Protein AF-K0SWV6-F1 (afdb_monomer)

Mean predicted aligned error: 14.86 Å

Foldseek 3Di:
DPPPVVVVQVVVVVVVLVVVVVVLLCVVLQDVQQFVPPDVVLVVLSVVLVVLSVQLV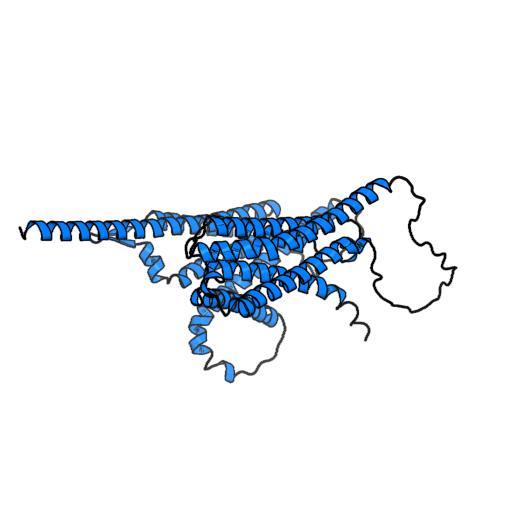VLPDRVVQCLQLHPSVLSNLVSVLVSLVSVLVSLVCQLPPTDDPNLQSVQQSVCCVPQARVLLSVLSVVLNVLSVVSNVV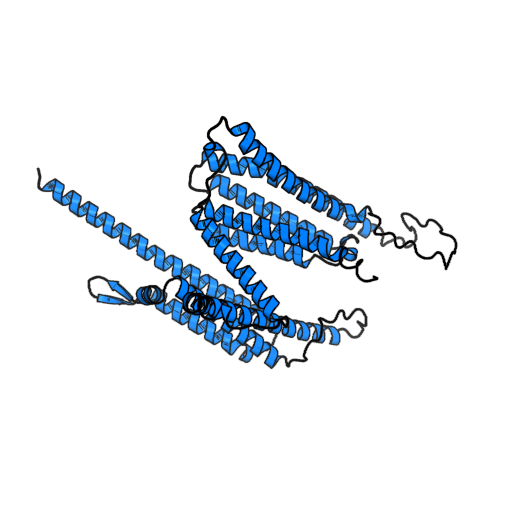VVVPPPDPDDPPDDPPVPDDPVDPDDPCDDDDDDSSCVSVVSNVVSVVSSVVSVCVSVVCLVPVCVVPDNSSHDRDGNVVSSCVSVVVVVCLVVLVVVVVCVVPDDDDDDDVCPPVCVVVVVVVVVVSVLSVLLVVLVVLLVLLLVLLVVVVVVVVVVVDPPPPDDCPDPPDRDDDDLLRSLLSNLQSLLSNLVSVVVNVCVVCDVVVLVVCQWDPDVVDTDGPVLSVVLVVVLVVLSVCSNCVSVVDSRSVVSVVSSVVSVVSSVVSVVVVVVVVVVVVVVVVVVVVVVVVVVVVVVVVVVD

Solvent-accessible surface area (backbone atoms only — not comparable to full-atom values): 24545 Å² total; per-residue (Å²): 134,90,74,70,72,70,58,61,76,61,46,57,65,50,56,56,50,51,51,53,55,47,52,53,50,50,49,50,49,56,44,62,23,53,37,87,74,90,45,70,64,59,54,52,51,50,53,54,37,48,51,24,51,51,49,24,59,71,37,65,62,61,70,72,56,49,37,59,64,24,75,42,36,53,49,23,49,49,22,51,47,51,31,51,52,44,57,47,51,53,41,52,47,47,48,75,67,57,70,75,66,57,67,15,45,36,49,40,33,52,48,42,45,66,59,38,47,50,58,33,50,51,32,44,52,51,19,45,52,51,45,51,51,45,40,57,53,59,67,64,55,82,78,56,101,76,73,86,79,84,77,85,68,82,74,70,92,60,96,70,82,74,80,82,87,70,77,83,82,88,49,81,59,46,46,34,61,49,35,44,51,51,28,50,53,49,37,54,50,38,48,53,50,52,52,49,46,56,56,64,72,35,65,86,47,71,60,64,58,61,45,75,70,67,37,59,69,53,40,53,51,52,52,47,54,50,49,52,48,53,48,49,54,49,51,53,58,45,72,75,45,95,80,88,88,84,70,79,81,65,52,71,73,39,55,71,55,35,62,63,49,39,58,52,44,49,44,49,47,49,27,45,54,15,48,47,43,23,50,52,21,49,50,54,40,51,49,53,52,50,53,52,54,53,67,70,46,85,81,82,88,76,81,84,80,64,69,79,86,72,80,90,66,56,57,60,57,31,25,39,40,30,19,44,15,50,29,44,30,54,51,33,57,48,51,53,54,38,59,76,61,32,59,69,53,56,56,45,60,41,45,39,84,42,103,90,49,82,40,73,30,59,72,54,50,52,53,51,52,50,51,52,50,49,45,52,49,35,52,46,38,28,80,77,44,56,49,62,68,59,50,49,53,52,50,52,50,50,53,52,51,55,53,50,51,52,56,49,53,50,55,56,56,50,52,54,52,52,54,51,53,52,50,52,52,51,50,56,49,51,53,57,54,54,61,59,68,77,78,115

Sequence (440 aa):
ETGQGELSTTLEPIVLNGGAVWSALDGVVVYASRFTCVDYFHWTYEVVRYVFVGTAVAHVSEIKFMREASSAALAFIVAILCESLMHLGLTVETYFKAEGDRECIKSQCLRNIKYKILPYIAVIVSALAVEISFHLHHSTDNYTSGSRRLAEVDYGDDPYDKGTTDPYQWDYGDLPLTLLAIGYVFNQFLRVFVEWRATTVTAKLDIRRCWVPYNVEMMIHRYGEWVLLMIGEGILSLLIVETTPTLSHYIITTCGNVASSYAYSYLIEILSMSLIAFGVSYKVLLQNEYAAAQNAVKGYDGASRLLAAAPKVAPETAATLFSGGLTAVLVALEILTLTHGGFGKAWGNVYKSSGNGSAYNWPVILMTVFKIGLFGFTATLGLWTSEPSMLTFCGCGVVMLVAFSRVFIFKFTQKGHFLKSRSSSIHKWRVNLGSRRGAS

Radius of gyration: 29.02 Å; Cα contacts (8 Å, |Δi|>4): 287; chains: 1; bounding box: 93×63×84 Å

pLDDT: mean 74.98, std 17.1, range [30.91, 97.69]

Structure (mmCIF, N/CA/C/O backbone):
data_AF-K0SWV6-F1
#
_entry.id   AF-K0SWV6-F1
#
loop_
_atom_site.group_PDB
_atom_site.id
_atom_site.type_symbol
_atom_site.label_atom_id
_atom_site.label_alt_id
_atom_site.label_comp_id
_atom_site.label_asym_id
_atom_site.label_entity_id
_atom_site.label_seq_id
_atom_site.pdbx_PDB_ins_code
_atom_site.Cartn_x
_atom_site.Cartn_y
_atom_site.Cartn_z
_atom_site.occupancy
_atom_site.B_iso_or_equiv
_atom_site.auth_seq_id
_atom_site.auth_comp_id
_atom_site.auth_asym_id
_atom_site.auth_atom_id
_atom_site.pdbx_PDB_model_num
ATOM 1 N N . GLU A 1 1 ? 33.845 -20.849 -10.394 1.00 44.19 1 GLU A N 1
ATOM 2 C CA . GLU A 1 1 ? 33.995 -19.638 -9.553 1.00 44.19 1 GLU A CA 1
ATOM 3 C C . GLU A 1 1 ? 33.651 -18.321 -10.269 1.00 44.19 1 GLU A C 1
ATOM 5 O O . GLU A 1 1 ? 33.729 -17.271 -9.657 1.00 44.19 1 GLU A O 1
ATOM 10 N N . THR A 1 2 ? 33.144 -18.332 -11.508 1.00 41.88 2 THR A N 1
ATOM 11 C CA . THR A 1 2 ? 32.783 -17.120 -12.281 1.00 41.88 2 THR A CA 1
ATOM 12 C C . THR A 1 2 ? 31.345 -16.606 -12.074 1.00 41.88 2 THR A C 1
ATOM 14 O O . THR A 1 2 ? 30.886 -15.766 -12.835 1.00 41.88 2 THR A O 1
ATOM 17 N N . GLY A 1 3 ? 30.617 -17.085 -11.057 1.00 40.22 3 GLY A N 1
ATOM 18 C CA . GLY A 1 3 ? 29.191 -16.771 -10.844 1.00 40.22 3 GLY A CA 1
ATOM 19 C C . GLY A 1 3 ? 28.865 -15.871 -9.644 1.00 40.22 3 GLY A C 1
ATOM 20 O O . GLY A 1 3 ? 27.694 -15.641 -9.371 1.00 40.22 3 GLY A O 1
ATOM 21 N N . GLN A 1 4 ? 29.864 -15.390 -8.893 1.00 41.31 4 GLN A N 1
ATOM 22 C CA . GLN A 1 4 ? 29.634 -14.619 -7.657 1.00 41.31 4 GLN A CA 1
ATOM 23 C C . GLN A 1 4 ? 29.550 -13.092 -7.853 1.00 41.31 4 GLN A C 1
ATOM 25 O O . GLN A 1 4 ? 29.105 -12.402 -6.941 1.00 41.31 4 GLN A O 1
ATOM 30 N N . GLY A 1 5 ? 29.912 -12.559 -9.027 1.00 42.50 5 GLY A N 1
ATOM 31 C CA . GLY A 1 5 ? 29.930 -11.108 -9.282 1.00 42.50 5 GLY A CA 1
ATOM 32 C C . GLY A 1 5 ? 28.566 -10.478 -9.601 1.00 42.50 5 GLY A C 1
ATOM 33 O O . GLY A 1 5 ? 28.310 -9.348 -9.203 1.00 42.50 5 GLY A O 1
ATOM 34 N N . GLU A 1 6 ? 27.656 -11.198 -10.266 1.00 44.06 6 GLU A N 1
ATOM 35 C CA . GLU A 1 6 ? 26.344 -10.646 -10.666 1.00 44.06 6 GLU A CA 1
ATOM 36 C C . GLU A 1 6 ? 25.295 -10.659 -9.540 1.00 44.06 6 GLU A C 1
ATOM 38 O O . GLU A 1 6 ? 24.311 -9.920 -9.587 1.00 44.06 6 GLU A O 1
ATOM 43 N N . LEU A 1 7 ? 25.497 -11.464 -8.490 1.00 41.50 7 LEU A N 1
ATOM 44 C CA . LEU A 1 7 ? 24.533 -11.548 -7.389 1.00 41.50 7 LEU A CA 1
ATOM 45 C C . LEU A 1 7 ? 24.547 -10.285 -6.507 1.00 41.50 7 LEU A C 1
ATOM 47 O O . LEU A 1 7 ? 23.519 -9.898 -5.960 1.00 41.50 7 LEU A O 1
ATOM 51 N N . SER A 1 8 ? 25.704 -9.625 -6.380 1.00 44.81 8 SER A N 1
ATOM 52 C CA . SER A 1 8 ? 25.886 -8.461 -5.502 1.00 44.81 8 SER A CA 1
ATOM 53 C C . SER A 1 8 ? 25.143 -7.214 -5.994 1.00 44.81 8 SER A C 1
ATOM 55 O O . SER A 1 8 ? 24.551 -6.512 -5.178 1.00 44.81 8 SER A O 1
ATOM 57 N N . THR A 1 9 ? 25.102 -6.959 -7.304 1.00 48.66 9 THR A N 1
ATOM 58 C CA . THR A 1 9 ? 24.483 -5.744 -7.871 1.00 48.66 9 THR A CA 1
ATOM 59 C C . THR A 1 9 ? 22.955 -5.805 -7.922 1.00 48.66 9 THR A C 1
ATOM 61 O O . THR A 1 9 ? 22.294 -4.772 -7.984 1.00 48.66 9 THR A O 1
ATOM 64 N N . THR A 1 10 ? 22.364 -7.000 -7.853 1.00 46.34 10 THR A N 1
ATOM 65 C CA . THR A 1 10 ? 20.900 -7.178 -7.841 1.00 46.34 10 THR A CA 1
ATOM 66 C C . THR A 1 10 ? 20.287 -7.144 -6.436 1.00 46.34 10 THR A C 1
ATOM 68 O O . THR A 1 10 ? 19.106 -6.829 -6.296 1.00 46.34 10 THR A O 1
ATOM 71 N N . LEU A 1 11 ? 21.068 -7.422 -5.385 1.00 42.41 11 LEU A N 1
ATOM 72 C CA . LEU A 1 11 ? 20.570 -7.512 -4.005 1.00 42.41 11 LEU A CA 1
ATOM 73 C C . LEU A 1 11 ? 20.329 -6.148 -3.339 1.00 42.41 11 LEU A C 1
ATOM 75 O O . LEU A 1 11 ? 19.396 -6.013 -2.546 1.00 42.41 11 LEU A O 1
ATOM 79 N N . GLU A 1 12 ? 21.114 -5.123 -3.667 1.00 48.12 12 GLU A N 1
ATOM 80 C CA . GLU A 1 12 ? 20.994 -3.789 -3.057 1.00 48.12 12 GLU A CA 1
ATOM 81 C C . GLU A 1 12 ? 19.623 -3.112 -3.263 1.00 48.12 12 GLU A C 1
ATOM 83 O O . GLU A 1 12 ? 19.022 -2.684 -2.267 1.00 48.12 12 GLU A O 1
ATOM 88 N N . PRO A 1 13 ? 19.045 -3.060 -4.483 1.00 49.06 13 PRO A N 1
ATOM 89 C CA . PRO A 1 13 ? 17.712 -2.486 -4.672 1.00 49.06 13 PRO A CA 1
ATOM 90 C C . PRO A 1 13 ? 16.607 -3.308 -3.989 1.00 49.06 13 PRO A C 1
ATOM 92 O O . PRO A 1 13 ? 15.593 -2.748 -3.570 1.00 49.06 13 PRO A O 1
ATOM 95 N N . ILE A 1 14 ? 16.793 -4.622 -3.816 1.00 44.97 14 ILE A N 1
ATOM 96 C CA . ILE A 1 14 ? 15.824 -5.494 -3.132 1.00 44.97 14 ILE A CA 1
ATOM 97 C C . ILE A 1 14 ? 15.785 -5.188 -1.629 1.00 44.97 14 ILE A C 1
ATOM 99 O O . ILE A 1 14 ? 14.702 -5.091 -1.051 1.00 44.97 14 ILE A O 1
ATOM 103 N N . VAL A 1 15 ? 16.943 -4.978 -0.995 1.00 49.22 15 VAL A N 1
ATOM 104 C CA . VAL A 1 15 ? 17.028 -4.653 0.440 1.00 49.22 15 VAL A CA 1
ATOM 105 C C . VAL A 1 15 ? 16.443 -3.266 0.737 1.00 49.22 15 VAL A C 1
ATOM 107 O O . VAL A 1 15 ? 15.691 -3.110 1.704 1.00 49.22 15 VAL A O 1
ATOM 110 N N . LEU A 1 16 ? 16.718 -2.274 -0.118 1.00 52.84 16 LEU A N 1
ATOM 111 C CA . LEU A 1 16 ? 16.145 -0.926 -0.004 1.00 52.84 16 LEU A CA 1
ATOM 112 C C . LEU A 1 16 ? 14.617 -0.930 -0.172 1.00 52.84 16 LEU A C 1
ATOM 114 O O . LEU A 1 16 ? 13.906 -0.337 0.645 1.00 52.84 16 LEU A O 1
ATOM 118 N N . ASN A 1 17 ? 14.097 -1.659 -1.164 1.00 54.25 17 ASN A N 1
ATOM 119 C CA . ASN A 1 17 ? 12.653 -1.749 -1.399 1.00 54.25 17 ASN A CA 1
ATOM 120 C C . ASN A 1 17 ? 11.927 -2.574 -0.329 1.00 54.25 17 ASN A C 1
ATOM 122 O O . ASN A 1 17 ? 10.856 -2.173 0.132 1.00 54.25 17 ASN A O 1
ATOM 126 N N . GLY A 1 18 ? 12.516 -3.684 0.126 1.00 54.28 18 GLY A N 1
ATOM 127 C CA . GLY A 1 18 ? 11.958 -4.501 1.205 1.00 54.28 18 GLY A CA 1
ATOM 128 C C . GLY A 1 18 ? 11.818 -3.714 2.511 1.00 54.28 18 GLY A C 1
ATOM 129 O O . GLY A 1 18 ? 10.788 -3.801 3.181 1.00 54.28 18 GLY A O 1
ATOM 130 N N . GLY A 1 19 ? 12.806 -2.872 2.832 1.00 59.28 19 GLY A N 1
ATOM 131 C CA . GLY A 1 19 ? 12.758 -1.981 3.992 1.00 59.28 19 GLY A CA 1
ATOM 132 C C . GLY A 1 19 ? 11.659 -0.916 3.905 1.00 59.28 19 GLY A C 1
ATOM 133 O O . GLY A 1 19 ? 10.956 -0.680 4.891 1.00 59.28 19 GLY A O 1
ATOM 134 N N . ALA A 1 20 ? 11.462 -0.308 2.731 1.00 62.44 20 ALA A N 1
ATOM 135 C CA . ALA A 1 20 ? 10.407 0.682 2.510 1.00 62.44 20 ALA A CA 1
ATOM 136 C C . ALA A 1 20 ? 9.002 0.064 2.615 1.00 62.44 20 ALA A C 1
ATOM 138 O O . ALA A 1 20 ? 8.146 0.591 3.331 1.00 62.44 20 ALA A O 1
ATOM 139 N N . VAL A 1 21 ? 8.782 -1.094 1.980 1.00 60.25 21 VAL A N 1
ATOM 140 C CA . VAL A 1 21 ? 7.510 -1.835 2.055 1.00 60.25 21 VAL A CA 1
ATOM 141 C C . VAL A 1 21 ? 7.222 -2.283 3.488 1.00 60.25 21 VAL A C 1
ATOM 143 O O . VAL A 1 21 ? 6.105 -2.092 3.977 1.00 60.25 21 VAL A O 1
ATOM 146 N N . TRP A 1 22 ? 8.228 -2.810 4.192 1.00 65.88 22 TRP A N 1
ATOM 147 C CA . TRP A 1 22 ? 8.094 -3.183 5.599 1.00 65.88 22 TRP A CA 1
ATOM 148 C C . TRP A 1 22 ? 7.768 -1.978 6.480 1.00 65.88 22 TRP A C 1
ATOM 150 O O . TRP A 1 22 ? 6.844 -2.044 7.281 1.00 65.88 22 TRP A O 1
ATOM 160 N N . SER A 1 23 ? 8.470 -0.853 6.313 1.00 64.44 23 SER A N 1
ATOM 161 C CA . SER A 1 23 ? 8.205 0.362 7.091 1.00 64.44 23 SER A CA 1
ATOM 162 C C . SER A 1 23 ? 6.810 0.929 6.820 1.00 64.44 23 SER A C 1
ATOM 164 O O . SER A 1 23 ? 6.181 1.455 7.740 1.00 64.44 23 SER A O 1
ATOM 166 N N . ALA A 1 24 ? 6.323 0.833 5.581 1.00 67.38 24 ALA A N 1
ATOM 167 C CA . ALA A 1 24 ? 4.968 1.223 5.224 1.00 67.38 24 ALA A CA 1
ATOM 168 C C . ALA A 1 24 ? 3.938 0.337 5.946 1.00 67.38 24 ALA A C 1
ATOM 170 O O . ALA A 1 24 ? 3.034 0.855 6.603 1.00 67.38 24 ALA A O 1
ATOM 171 N N . LEU A 1 25 ? 4.112 -0.987 5.882 1.00 66.19 25 LEU A N 1
ATOM 172 C CA . LEU A 1 25 ? 3.229 -1.963 6.524 1.00 66.19 25 LEU A CA 1
ATOM 173 C C . LEU A 1 25 ? 3.244 -1.849 8.056 1.00 66.19 25 LEU A C 1
ATOM 175 O O . LEU A 1 25 ? 2.182 -1.768 8.674 1.00 66.19 25 LEU A O 1
ATOM 179 N N . ASP A 1 26 ? 4.436 -1.771 8.655 1.00 70.06 26 ASP A N 1
ATOM 180 C CA . ASP A 1 26 ? 4.645 -1.509 10.083 1.00 70.06 26 ASP A CA 1
ATOM 181 C C . ASP A 1 26 ? 3.899 -0.236 10.490 1.00 70.06 26 ASP A C 1
ATOM 183 O O . ASP A 1 26 ? 3.126 -0.252 11.443 1.00 70.06 26 ASP A O 1
ATOM 187 N N . GLY A 1 27 ? 4.025 0.834 9.696 1.00 71.31 27 GLY A N 1
ATOM 188 C CA . GLY A 1 27 ? 3.297 2.086 9.882 1.00 71.31 27 GLY A CA 1
ATOM 189 C C . GLY A 1 27 ? 1.779 1.906 9.957 1.00 71.31 27 GLY A C 1
ATOM 190 O O . GLY A 1 27 ? 1.165 2.411 10.899 1.00 71.31 27 GLY A O 1
ATOM 191 N N . VAL A 1 28 ? 1.177 1.151 9.030 1.00 71.31 28 VAL A N 1
ATOM 192 C CA . VAL A 1 28 ? -0.279 0.903 9.006 1.00 71.31 28 VAL A CA 1
ATOM 193 C C . VAL A 1 28 ? -0.731 0.076 10.207 1.00 71.31 28 VAL A C 1
ATOM 195 O O . VAL A 1 28 ? -1.720 0.417 10.858 1.00 71.31 28 VAL A O 1
ATOM 198 N N . VAL A 1 29 ? -0.014 -1.000 10.540 1.00 72.69 29 VAL A N 1
ATOM 199 C CA . VAL A 1 29 ? -0.376 -1.887 11.660 1.00 72.69 29 VAL A CA 1
ATOM 200 C C . VAL A 1 29 ? -0.224 -1.162 12.998 1.00 72.69 29 VAL A C 1
ATOM 202 O O . VAL A 1 29 ? -1.108 -1.215 13.860 1.00 72.69 29 VAL A O 1
ATOM 205 N N . VAL A 1 30 ? 0.868 -0.418 13.162 1.00 73.94 30 VAL A N 1
ATOM 206 C CA . VAL A 1 30 ? 1.108 0.457 14.312 1.00 73.94 30 VAL A CA 1
ATOM 207 C C . VAL A 1 30 ? 0.035 1.539 14.413 1.00 73.94 30 VAL A C 1
ATOM 209 O O . VAL A 1 30 ? -0.428 1.841 15.512 1.00 73.94 30 VAL A O 1
ATOM 212 N N . TYR A 1 31 ? -0.386 2.117 13.291 1.00 75.81 31 TYR A N 1
ATOM 213 C CA . TYR A 1 31 ? -1.443 3.118 13.284 1.00 75.81 31 TYR A CA 1
ATOM 214 C C . TYR A 1 31 ? -2.787 2.519 13.714 1.00 75.81 31 TYR A C 1
ATOM 216 O O . TYR A 1 31 ? -3.396 2.985 14.679 1.00 75.81 31 TYR A O 1
ATOM 224 N N . ALA A 1 32 ? -3.213 1.440 13.057 1.00 77.12 32 ALA A N 1
ATOM 225 C CA . ALA A 1 32 ? -4.480 0.767 13.326 1.00 77.12 32 ALA A CA 1
ATOM 226 C C . ALA A 1 32 ? -4.557 0.185 14.747 1.00 77.12 32 ALA A C 1
ATOM 228 O O . ALA A 1 32 ? -5.639 0.091 15.323 1.00 77.12 32 ALA A O 1
ATOM 229 N N . SER A 1 33 ? -3.417 -0.195 15.330 1.00 74.75 33 SER A N 1
ATOM 230 C CA . SER A 1 33 ? -3.354 -0.650 16.722 1.00 74.75 33 SER A CA 1
ATOM 231 C C . SER A 1 33 ? -3.404 0.491 17.742 1.00 74.75 33 SER A C 1
ATOM 233 O O . SER A 1 33 ? -3.729 0.239 18.899 1.00 74.75 33 SER A O 1
ATOM 235 N N . ARG A 1 34 ? -3.107 1.735 17.355 1.00 74.69 34 ARG A N 1
ATOM 236 C CA . ARG A 1 34 ? -3.100 2.894 18.266 1.00 74.69 34 ARG A CA 1
ATOM 237 C C . ARG A 1 34 ? -4.367 3.730 18.208 1.00 74.69 34 ARG A C 1
ATOM 239 O O . ARG A 1 34 ? -4.759 4.299 19.224 1.00 74.69 34 ARG A O 1
ATOM 246 N N . PHE A 1 35 ? -4.987 3.822 17.038 1.00 75.75 35 PHE A N 1
ATOM 247 C CA . PHE A 1 35 ? -6.085 4.747 16.794 1.00 75.75 35 PHE A CA 1
ATOM 248 C C . PHE A 1 35 ? -7.330 3.987 16.355 1.00 75.75 35 PHE A C 1
ATOM 250 O O . PHE A 1 35 ? -7.323 3.268 15.361 1.00 75.75 35 PHE A O 1
ATOM 257 N N . THR A 1 36 ? -8.441 4.188 17.061 1.00 64.19 36 THR A N 1
ATOM 258 C CA . THR A 1 36 ? -9.745 3.589 16.724 1.00 64.19 36 THR A CA 1
ATOM 259 C C . THR A 1 36 ? -10.452 4.301 15.565 1.00 64.19 36 THR A C 1
ATOM 261 O O . THR A 1 36 ? -11.664 4.160 15.393 1.00 64.19 36 THR A O 1
ATOM 264 N N . CYS A 1 37 ? -9.726 5.079 14.760 1.00 57.66 37 CYS A N 1
ATOM 265 C CA . CYS A 1 37 ? -10.291 5.803 13.631 1.00 57.66 37 CYS A CA 1
ATOM 266 C C . CYS A 1 37 ? -10.629 4.818 12.506 1.00 57.66 37 CYS A C 1
ATOM 268 O O . CYS A 1 37 ? -9.799 4.490 11.662 1.00 57.66 37 CYS A O 1
ATOM 270 N N . VAL A 1 38 ? -11.884 4.364 12.467 1.00 58.75 38 VAL A N 1
ATOM 271 C CA . VAL A 1 38 ? -12.475 3.742 11.274 1.00 58.75 38 VAL A CA 1
ATOM 272 C C . VAL A 1 38 ? -12.755 4.854 10.259 1.00 58.75 38 VAL A C 1
ATOM 274 O O . VAL A 1 38 ? -13.907 5.202 10.002 1.00 58.75 38 VAL A O 1
ATOM 277 N N . ASP A 1 39 ? -11.695 5.470 9.733 1.00 67.44 39 ASP A N 1
ATOM 278 C CA . ASP A 1 39 ? -11.806 6.497 8.703 1.00 67.44 39 ASP A CA 1
ATOM 279 C C . ASP A 1 39 ? -11.420 5.912 7.342 1.00 67.44 39 ASP A C 1
ATOM 281 O O . ASP A 1 39 ? -10.276 5.538 7.092 1.00 67.44 39 ASP A O 1
ATOM 285 N N . TYR A 1 40 ? -12.398 5.826 6.442 1.00 72.69 40 TYR A N 1
ATOM 286 C CA . TYR A 1 40 ? -12.171 5.430 5.051 1.00 72.69 40 TYR A CA 1
ATOM 287 C C . TYR A 1 40 ? -11.206 6.376 4.333 1.00 72.69 40 TYR A C 1
ATOM 289 O O . TYR A 1 40 ? -10.546 5.959 3.381 1.00 72.69 40 TYR A O 1
ATOM 297 N N . PHE A 1 41 ? -11.116 7.631 4.783 1.00 72.62 41 PHE A N 1
ATOM 298 C CA . PHE A 1 41 ? -10.155 8.589 4.260 1.00 72.62 41 PHE A CA 1
ATOM 299 C C . PHE A 1 41 ? -8.722 8.119 4.519 1.00 72.62 41 PHE A C 1
ATOM 301 O O . PHE A 1 41 ? -7.944 8.053 3.575 1.00 72.62 41 PHE A O 1
ATOM 308 N N . HIS A 1 42 ? -8.418 7.671 5.742 1.00 77.00 42 HIS A N 1
ATOM 309 C CA . HIS A 1 42 ? -7.112 7.113 6.100 1.00 77.00 42 HIS A CA 1
ATOM 310 C C . HIS A 1 42 ? -6.749 5.904 5.227 1.00 77.00 42 HIS A C 1
ATOM 312 O O . HIS A 1 42 ? -5.659 5.837 4.670 1.00 77.00 42 HIS A O 1
ATOM 318 N N . TRP A 1 43 ? -7.693 4.979 5.028 1.00 75.69 43 TRP A N 1
ATOM 319 C CA . TRP A 1 43 ? -7.485 3.823 4.147 1.00 75.69 43 TRP A CA 1
ATOM 320 C C . TRP A 1 43 ? -7.238 4.221 2.691 1.00 75.69 43 TRP A C 1
ATOM 322 O O . TRP A 1 43 ? -6.354 3.672 2.043 1.00 75.69 43 TRP A O 1
ATOM 332 N N . THR A 1 44 ? -7.999 5.187 2.175 1.00 77.00 44 THR A N 1
ATOM 333 C CA . THR A 1 44 ? -7.800 5.704 0.812 1.00 77.00 44 THR A CA 1
ATOM 334 C C . THR A 1 44 ? -6.424 6.354 0.686 1.00 77.00 44 THR A C 1
ATOM 336 O O . THR A 1 44 ? -5.725 6.152 -0.301 1.00 77.00 44 THR A O 1
ATOM 339 N N . TYR A 1 45 ? -6.018 7.095 1.713 1.00 82.25 45 TYR A N 1
ATOM 340 C CA . TYR A 1 45 ? -4.730 7.763 1.782 1.00 82.25 45 TYR A CA 1
ATOM 341 C C . TYR A 1 45 ? -3.561 6.769 1.773 1.00 82.25 45 TYR A C 1
ATOM 343 O O . TYR A 1 45 ? -2.595 6.957 1.037 1.00 82.25 45 TYR A O 1
ATOM 351 N N . GLU A 1 46 ? -3.684 5.671 2.520 1.00 77.75 46 GLU A N 1
ATOM 352 C CA . GLU A 1 46 ? -2.728 4.561 2.506 1.00 77.75 46 GLU A CA 1
ATOM 353 C C . GLU A 1 46 ? -2.649 3.879 1.135 1.00 77.75 46 GLU A C 1
ATOM 355 O O . GLU A 1 46 ? -1.553 3.652 0.626 1.00 77.75 46 GLU A O 1
ATOM 360 N N . VAL A 1 47 ? -3.786 3.623 0.477 1.00 78.56 47 VAL A N 1
ATOM 361 C CA . VAL A 1 47 ? -3.799 3.074 -0.893 1.00 78.56 47 VAL A CA 1
ATOM 362 C C . VAL A 1 47 ? -3.047 3.993 -1.859 1.00 78.56 47 VAL A C 1
ATOM 364 O O . VAL A 1 47 ? -2.209 3.520 -2.622 1.00 78.56 47 VAL A O 1
ATOM 367 N N . VAL A 1 48 ? -3.285 5.308 -1.798 1.00 80.75 48 VAL A N 1
ATOM 368 C CA . VAL A 1 48 ? -2.554 6.283 -2.625 1.00 80.75 48 VAL A CA 1
ATOM 369 C C . VAL A 1 48 ? -1.059 6.287 -2.283 1.00 80.75 48 VAL A C 1
ATOM 371 O O . VAL A 1 48 ? -0.230 6.363 -3.188 1.00 80.75 48 VAL A O 1
ATOM 374 N N . ARG A 1 49 ? -0.682 6.131 -1.006 1.00 85.56 49 ARG A N 1
ATOM 375 C CA . ARG A 1 49 ? 0.728 5.988 -0.611 1.00 85.56 49 ARG A CA 1
ATOM 376 C C . ARG A 1 49 ? 1.374 4.760 -1.261 1.00 85.56 49 ARG A C 1
ATOM 378 O O . ARG A 1 49 ? 2.469 4.874 -1.807 1.00 85.56 49 ARG A O 1
ATOM 385 N N . TYR A 1 50 ? 0.686 3.616 -1.281 1.00 79.56 50 TYR A N 1
ATOM 386 C CA . TYR A 1 50 ? 1.173 2.408 -1.959 1.00 79.56 50 TYR A CA 1
ATOM 387 C C . TYR A 1 50 ? 1.313 2.578 -3.475 1.00 79.56 50 TYR A C 1
ATOM 389 O O . TYR A 1 50 ? 2.210 1.973 -4.055 1.00 79.56 50 TYR A O 1
ATOM 397 N N . VAL A 1 51 ? 0.501 3.425 -4.120 1.00 80.12 51 VAL A N 1
ATOM 398 C CA . VAL A 1 51 ? 0.691 3.768 -5.542 1.00 80.12 51 VAL A CA 1
ATOM 399 C C . VAL A 1 51 ? 2.033 4.468 -5.763 1.00 80.12 51 VAL A C 1
ATOM 401 O O . VAL A 1 51 ? 2.721 4.149 -6.731 1.00 80.12 51 VAL A O 1
ATOM 404 N N . PHE A 1 52 ? 2.456 5.364 -4.865 1.00 87.56 52 PHE A N 1
ATOM 405 C CA . PHE A 1 52 ? 3.774 6.004 -4.968 1.00 87.56 52 PHE A CA 1
ATOM 406 C C . PHE A 1 52 ? 4.917 5.022 -4.715 1.00 87.56 52 PHE A C 1
ATOM 408 O O . PHE A 1 52 ? 5.882 5.020 -5.473 1.00 87.56 52 PHE A O 1
ATOM 415 N N . VAL A 1 53 ? 4.785 4.131 -3.727 1.00 80.88 53 VAL A N 1
ATOM 416 C CA . VAL A 1 53 ? 5.768 3.054 -3.501 1.00 80.88 53 VAL A CA 1
ATOM 417 C C . VAL A 1 53 ? 5.859 2.140 -4.726 1.00 80.88 53 VAL A C 1
ATOM 419 O O . VAL A 1 53 ? 6.952 1.858 -5.203 1.00 80.88 53 VAL A O 1
ATOM 422 N N . GLY A 1 54 ? 4.719 1.723 -5.281 1.00 74.88 54 GLY A N 1
ATOM 423 C CA . GLY A 1 54 ? 4.660 0.912 -6.496 1.00 74.88 54 GLY A CA 1
ATOM 424 C C . GLY A 1 54 ? 5.261 1.629 -7.702 1.00 74.88 54 GLY A C 1
ATOM 425 O O . GLY A 1 54 ? 6.005 1.018 -8.459 1.00 74.88 54 GLY A O 1
ATOM 426 N N . THR A 1 55 ? 5.011 2.934 -7.844 1.00 79.75 55 THR A N 1
ATOM 427 C CA . THR A 1 55 ? 5.634 3.771 -8.881 1.00 79.75 55 THR A CA 1
ATOM 428 C C . THR A 1 55 ? 7.147 3.831 -8.705 1.00 79.75 55 THR A C 1
ATOM 430 O O . THR A 1 55 ? 7.862 3.673 -9.691 1.00 79.75 55 THR A O 1
ATOM 433 N N . ALA A 1 56 ? 7.644 4.011 -7.477 1.00 83.81 56 ALA A N 1
ATOM 434 C CA . ALA A 1 56 ? 9.075 3.990 -7.197 1.00 83.81 56 ALA A CA 1
ATOM 435 C C . ALA A 1 56 ? 9.674 2.634 -7.603 1.00 83.81 56 ALA A C 1
ATOM 437 O O . ALA A 1 56 ? 10.589 2.597 -8.416 1.00 83.81 56 ALA A O 1
ATOM 438 N N . VAL A 1 57 ? 9.089 1.522 -7.145 1.00 76.62 57 VAL A N 1
ATOM 439 C CA . VAL A 1 57 ? 9.536 0.163 -7.501 1.00 76.62 57 VAL A CA 1
ATOM 440 C C . VAL A 1 57 ? 9.492 -0.078 -9.015 1.00 76.62 57 VAL A C 1
ATOM 442 O O . VAL A 1 57 ? 10.427 -0.652 -9.562 1.00 76.62 57 VAL A O 1
ATOM 445 N N . ALA A 1 58 ? 8.454 0.393 -9.711 1.00 72.50 58 ALA A N 1
ATOM 446 C CA . ALA A 1 58 ? 8.315 0.236 -11.159 1.00 72.50 58 ALA A CA 1
ATOM 447 C C . ALA A 1 58 ? 9.391 0.987 -11.963 1.00 72.50 58 ALA A C 1
ATOM 449 O O . ALA A 1 58 ? 9.696 0.588 -13.084 1.00 72.50 58 ALA A O 1
ATOM 450 N N . HIS A 1 59 ? 9.969 2.051 -11.397 1.00 82.31 59 HIS A N 1
ATOM 451 C CA . HIS A 1 59 ? 11.059 2.815 -12.010 1.00 82.31 59 HIS A CA 1
ATOM 452 C C . HIS A 1 59 ? 12.448 2.372 -11.530 1.00 82.31 59 HIS A C 1
ATOM 454 O O . HIS A 1 59 ? 13.447 2.953 -11.952 1.00 82.31 59 HIS A O 1
ATOM 460 N N . VAL A 1 60 ? 12.542 1.323 -10.703 1.00 79.56 60 VAL A N 1
ATOM 461 C CA . VAL A 1 60 ? 13.821 0.665 -10.409 1.00 79.56 60 VAL A CA 1
ATOM 462 C C . VAL A 1 60 ? 14.255 -0.100 -11.659 1.00 79.56 60 VAL A C 1
ATOM 464 O O . VAL A 1 60 ? 13.838 -1.230 -11.908 1.00 79.56 60 VAL A O 1
ATOM 467 N N . SER A 1 61 ? 15.067 0.561 -12.478 1.00 76.44 61 SER A N 1
ATOM 468 C CA . SER A 1 61 ? 15.709 -0.010 -13.664 1.00 76.44 61 SER A CA 1
ATOM 469 C C . SER A 1 61 ? 17.126 -0.498 -13.333 1.00 76.44 61 SER A C 1
ATOM 471 O O . SER A 1 61 ? 17.577 -0.391 -12.190 1.00 76.44 61 SER A O 1
ATOM 473 N N . GLU A 1 62 ? 17.835 -1.086 -14.304 1.00 69.12 62 GLU A N 1
ATOM 474 C CA . GLU A 1 62 ? 19.244 -1.448 -14.095 1.00 69.12 62 GLU A CA 1
ATOM 475 C C . GLU A 1 62 ? 20.045 -0.213 -13.664 1.00 69.12 62 GLU A C 1
ATOM 477 O O . GLU A 1 62 ? 19.803 0.885 -14.162 1.00 69.12 62 GLU A O 1
ATOM 482 N N . ILE A 1 63 ? 21.022 -0.395 -12.769 1.00 67.44 63 ILE A N 1
ATOM 483 C CA . ILE A 1 63 ? 21.783 0.708 -12.150 1.00 67.44 63 ILE A CA 1
ATOM 484 C C . ILE A 1 63 ? 22.363 1.661 -13.211 1.00 67.44 63 ILE A C 1
ATOM 486 O O . ILE A 1 63 ? 22.394 2.871 -13.007 1.00 67.44 63 ILE A O 1
ATOM 490 N N . LYS A 1 64 ? 22.728 1.130 -14.387 1.00 68.94 64 LYS A N 1
ATOM 491 C CA . LYS A 1 64 ? 23.190 1.914 -15.542 1.00 68.94 64 LYS A CA 1
ATOM 492 C C . LYS A 1 64 ? 22.190 2.997 -15.968 1.00 68.94 64 LYS A C 1
ATOM 494 O O . LYS A 1 64 ? 22.579 4.144 -16.141 1.00 68.94 64 LYS A O 1
ATOM 499 N N . PHE A 1 65 ? 20.903 2.666 -16.059 1.00 72.81 65 PHE A N 1
ATOM 500 C CA . PHE A 1 65 ? 19.854 3.612 -16.452 1.00 72.81 65 PHE A CA 1
ATOM 501 C C . PHE A 1 65 ? 19.507 4.608 -15.345 1.00 72.81 65 PHE A C 1
ATOM 503 O O . PHE A 1 65 ? 19.023 5.699 -15.632 1.00 72.81 65 PHE A O 1
ATOM 510 N N . MET A 1 66 ? 19.760 4.260 -14.083 1.00 76.25 66 MET A N 1
ATOM 511 C CA . MET A 1 66 ? 19.536 5.166 -12.953 1.00 76.25 66 MET A CA 1
ATOM 512 C C . MET A 1 66 ? 20.664 6.199 -12.790 1.00 76.25 66 MET A C 1
ATOM 514 O O . MET A 1 66 ? 20.471 7.185 -12.088 1.00 76.25 66 MET A O 1
ATOM 518 N N . ARG A 1 67 ? 21.818 5.987 -13.441 1.00 72.81 67 ARG A N 1
ATOM 519 C CA . ARG A 1 67 ? 22.988 6.880 -13.397 1.00 72.81 67 ARG A CA 1
ATOM 520 C C . ARG A 1 67 ? 22.955 7.976 -14.468 1.00 72.81 67 ARG A C 1
ATOM 522 O O . ARG A 1 67 ? 23.473 9.068 -14.255 1.00 72.81 67 ARG A O 1
ATOM 529 N N . GLU A 1 68 ? 22.348 7.706 -15.620 1.00 76.00 68 GLU A N 1
ATOM 530 C CA . GLU A 1 68 ? 22.332 8.620 -16.769 1.00 76.00 68 GLU A CA 1
ATOM 531 C C . GLU A 1 68 ? 21.177 9.633 -16.701 1.00 76.00 68 GLU A C 1
ATOM 533 O O . GLU A 1 68 ? 20.288 9.560 -17.538 1.00 76.00 68 GLU A O 1
ATOM 538 N N . ALA A 1 69 ? 21.160 10.542 -15.709 1.00 77.12 69 ALA A N 1
ATOM 539 C CA . ALA A 1 69 ? 20.225 11.687 -15.578 1.00 77.12 69 ALA A CA 1
ATOM 540 C C . ALA A 1 69 ? 18.805 11.431 -16.134 1.00 77.12 69 ALA A C 1
ATOM 542 O O . ALA A 1 69 ? 18.228 12.248 -16.871 1.00 77.12 69 ALA A O 1
ATOM 543 N N . SER A 1 70 ? 18.293 10.225 -15.885 1.00 83.56 70 SER A N 1
ATOM 544 C CA . SER A 1 70 ? 17.250 9.657 -16.719 1.00 83.56 70 SER A CA 1
ATOM 545 C C . SER A 1 70 ? 15.904 10.074 -16.171 1.00 83.56 70 SER A C 1
ATOM 547 O O . SER A 1 70 ? 15.720 10.310 -14.973 1.00 83.56 70 SER A O 1
ATOM 549 N N . SER A 1 71 ? 14.902 10.107 -17.044 1.00 89.00 71 SER A N 1
ATOM 550 C CA . SER A 1 71 ? 13.525 10.308 -16.597 1.00 89.00 71 SER A CA 1
ATOM 551 C C . SER A 1 71 ? 13.095 9.261 -15.558 1.00 89.00 71 SER A C 1
ATOM 553 O O . SER A 1 71 ? 12.235 9.558 -14.732 1.00 89.00 71 SER A O 1
ATOM 555 N N . ALA A 1 72 ? 13.718 8.073 -15.545 1.00 88.38 72 ALA A N 1
ATOM 556 C CA . ALA A 1 72 ? 13.460 7.024 -14.563 1.00 88.38 72 ALA A CA 1
ATOM 557 C C . ALA A 1 72 ? 14.011 7.364 -13.168 1.00 88.38 72 ALA A C 1
ATOM 559 O O . ALA A 1 72 ? 13.274 7.235 -12.190 1.00 88.38 72 ALA A O 1
ATOM 560 N N . ALA A 1 73 ? 15.255 7.850 -13.068 1.00 90.50 73 ALA A N 1
ATOM 561 C CA . ALA A 1 73 ? 15.843 8.278 -11.795 1.00 90.50 73 ALA A CA 1
ATOM 562 C C . ALA A 1 73 ? 15.057 9.448 -11.185 1.00 90.50 73 ALA A C 1
ATOM 564 O O . ALA A 1 73 ? 14.692 9.421 -10.004 1.00 90.50 73 ALA A O 1
ATOM 565 N N . LEU A 1 74 ? 14.691 10.427 -12.017 1.00 93.56 74 LEU A N 1
ATOM 566 C CA . LEU A 1 74 ? 13.841 11.541 -11.607 1.00 93.56 74 LEU A CA 1
ATOM 567 C C . LEU A 1 74 ? 12.460 11.062 -11.130 1.00 93.56 74 LEU A C 1
ATOM 569 O O . LEU A 1 74 ? 12.016 11.457 -10.050 1.00 93.56 74 LEU A O 1
ATOM 573 N N . ALA A 1 75 ? 11.791 10.190 -11.893 1.00 92.88 75 ALA A N 1
ATOM 574 C CA . ALA A 1 75 ? 10.490 9.634 -11.517 1.00 92.88 75 ALA A CA 1
ATOM 575 C C . ALA A 1 75 ? 10.554 8.852 -10.195 1.00 92.88 75 ALA A C 1
ATOM 577 O O . ALA A 1 75 ? 9.661 8.988 -9.357 1.00 92.88 75 ALA A O 1
ATOM 578 N N . PHE A 1 76 ? 11.629 8.092 -9.974 1.00 92.56 76 PHE A N 1
ATOM 579 C CA . PHE A 1 76 ? 11.882 7.372 -8.728 1.00 92.56 76 PHE A CA 1
ATOM 580 C C . PHE A 1 76 ? 12.017 8.318 -7.527 1.00 92.56 76 PHE A C 1
ATOM 582 O O . PHE A 1 76 ? 11.311 8.151 -6.528 1.00 92.56 76 PHE A O 1
ATOM 589 N N . ILE A 1 77 ? 12.863 9.351 -7.628 1.00 94.81 77 ILE A N 1
ATOM 590 C CA . ILE A 1 77 ? 13.072 10.327 -6.546 1.00 94.81 77 ILE A CA 1
ATOM 591 C C . ILE A 1 77 ? 11.773 11.094 -6.250 1.00 94.81 77 ILE A C 1
ATOM 593 O O . ILE A 1 77 ? 11.414 11.281 -5.085 1.00 94.81 77 ILE A O 1
ATOM 597 N N . VAL A 1 78 ? 11.036 11.502 -7.290 1.00 95.88 78 VAL A N 1
ATOM 598 C CA . VAL A 1 78 ? 9.737 12.179 -7.142 1.00 95.88 78 VAL A CA 1
ATOM 599 C C . VAL A 1 78 ? 8.716 11.267 -6.463 1.00 95.88 78 VAL A C 1
ATOM 601 O O . VAL A 1 78 ? 8.011 11.718 -5.560 1.00 95.88 78 VAL A O 1
ATOM 604 N N . ALA A 1 79 ? 8.657 9.985 -6.830 1.00 94.12 79 ALA A N 1
ATOM 605 C CA . ALA A 1 79 ? 7.758 9.025 -6.197 1.00 94.12 79 ALA A CA 1
ATOM 606 C C . ALA A 1 79 ? 8.063 8.854 -4.697 1.00 94.12 79 ALA 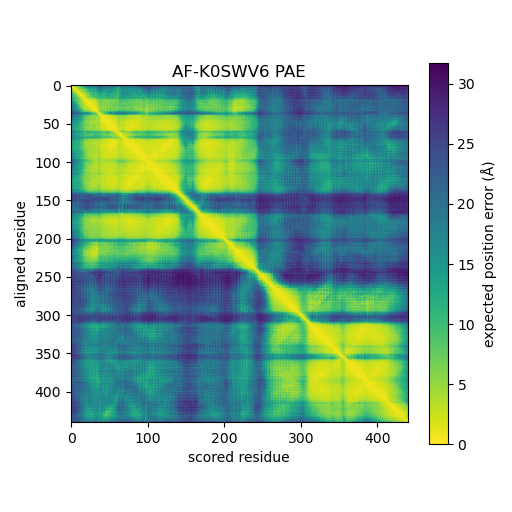A C 1
ATOM 608 O O . ALA A 1 79 ? 7.139 8.889 -3.882 1.00 94.12 79 ALA A O 1
ATOM 609 N N . ILE A 1 80 ? 9.344 8.765 -4.315 1.00 93.44 80 ILE A N 1
ATOM 610 C CA . ILE A 1 80 ? 9.770 8.718 -2.903 1.00 93.44 80 ILE A CA 1
ATOM 611 C C . ILE A 1 80 ? 9.405 10.014 -2.166 1.00 93.44 80 ILE A C 1
ATOM 613 O O . ILE A 1 80 ? 8.926 9.970 -1.030 1.00 93.44 80 ILE A O 1
ATOM 617 N N . LEU A 1 81 ? 9.584 11.177 -2.801 1.00 95.88 81 LEU A N 1
ATOM 618 C CA . LEU A 1 81 ? 9.195 12.459 -2.212 1.00 95.88 81 LEU A CA 1
ATOM 619 C C . LEU A 1 81 ? 7.682 12.526 -1.967 1.00 95.88 81 LEU A C 1
ATOM 621 O O . LEU A 1 81 ? 7.254 12.923 -0.883 1.00 95.88 81 LEU A O 1
ATOM 625 N N . CYS A 1 82 ? 6.872 12.124 -2.949 1.00 95.62 82 CYS A N 1
ATOM 626 C CA . CYS A 1 82 ? 5.418 12.070 -2.817 1.00 95.62 82 CYS A CA 1
ATOM 627 C C . CYS A 1 82 ? 4.985 11.108 -1.703 1.00 95.62 82 CYS A C 1
ATOM 629 O O . CYS A 1 82 ? 4.139 11.475 -0.890 1.00 95.62 82 CYS A O 1
ATOM 631 N N . GLU A 1 83 ? 5.596 9.925 -1.607 1.00 93.25 83 GLU A N 1
ATOM 632 C CA . GLU A 1 83 ? 5.375 8.982 -0.502 1.00 93.25 83 GLU A CA 1
ATOM 633 C C . GLU A 1 83 ? 5.676 9.633 0.859 1.00 93.25 83 GLU A C 1
ATOM 635 O O . GLU A 1 83 ? 4.842 9.594 1.769 1.00 93.25 83 GLU A O 1
ATOM 640 N N . SER A 1 84 ? 6.808 10.331 0.969 1.00 93.19 84 SER A N 1
ATOM 641 C CA . SER A 1 84 ? 7.234 10.983 2.211 1.00 93.19 84 SER A CA 1
ATOM 642 C C . SER A 1 84 ? 6.321 12.145 2.612 1.00 93.19 84 SER A C 1
ATOM 644 O O . SER A 1 84 ? 6.015 12.326 3.795 1.00 93.19 84 SER A O 1
ATOM 646 N N . LEU A 1 85 ? 5.841 12.922 1.634 1.00 95.12 85 LEU A N 1
ATOM 647 C CA . LEU A 1 85 ? 4.839 13.971 1.844 1.00 95.12 85 LEU A CA 1
ATOM 648 C C . LEU A 1 85 ? 3.494 13.383 2.274 1.00 95.12 85 LEU A C 1
ATOM 650 O O . LEU A 1 85 ? 2.828 13.959 3.138 1.00 95.12 85 LEU A O 1
ATOM 654 N N . MET A 1 86 ? 3.119 12.222 1.733 1.00 93.12 86 MET A N 1
ATOM 655 C CA . MET A 1 86 ? 1.936 11.505 2.193 1.00 93.12 86 MET A CA 1
ATOM 656 C C . MET A 1 86 ? 2.117 11.082 3.656 1.00 93.12 86 MET A C 1
ATOM 658 O O . MET A 1 86 ? 1.312 11.418 4.523 1.00 93.12 86 MET A O 1
ATOM 662 N N . HIS A 1 87 ? 3.236 10.447 3.999 1.00 89.94 87 HIS A N 1
ATOM 663 C CA . HIS A 1 87 ? 3.524 10.064 5.382 1.00 89.94 87 HIS A CA 1
ATOM 664 C C . HIS A 1 87 ? 3.516 11.270 6.357 1.00 89.94 87 HIS A C 1
ATOM 666 O O . HIS A 1 87 ? 3.033 11.165 7.495 1.00 89.94 87 HIS A O 1
ATOM 672 N N . LEU A 1 88 ? 3.972 12.449 5.909 1.00 94.12 88 LEU A N 1
ATOM 673 C CA . LEU A 1 88 ? 3.826 13.705 6.653 1.00 94.12 88 LEU A CA 1
ATOM 674 C C . LEU A 1 88 ? 2.354 14.093 6.848 1.00 94.12 88 LEU A C 1
ATOM 676 O O . LEU A 1 88 ? 1.945 14.352 7.982 1.00 94.12 88 LEU A O 1
ATOM 680 N N . GLY A 1 89 ? 1.563 14.116 5.773 1.00 92.69 89 GLY A N 1
ATOM 681 C CA . GLY A 1 89 ? 0.144 14.470 5.815 1.00 92.69 89 GLY A CA 1
ATOM 682 C C . GLY A 1 89 ? -0.662 13.562 6.743 1.00 92.69 89 GLY A C 1
ATOM 683 O O . GLY A 1 89 ? -1.448 14.057 7.550 1.00 92.69 89 GLY A O 1
ATOM 684 N N . LEU A 1 90 ? -0.372 12.260 6.736 1.00 88.69 90 LEU A N 1
ATOM 685 C CA . LEU A 1 90 ? -0.959 11.286 7.656 1.00 88.69 90 LEU A CA 1
ATOM 686 C C . LEU A 1 90 ? -0.643 11.607 9.122 1.00 88.69 90 LEU A C 1
ATOM 688 O O . LEU A 1 90 ? -1.512 11.571 9.997 1.00 88.69 90 LEU A O 1
ATOM 692 N N . THR A 1 91 ? 0.613 11.959 9.404 1.00 90.94 91 THR A N 1
ATOM 693 C CA . THR A 1 91 ? 1.053 12.303 10.762 1.00 90.94 91 THR A CA 1
ATOM 694 C C . THR A 1 91 ? 0.409 13.608 11.238 1.00 90.94 91 THR A C 1
ATOM 696 O O . THR A 1 91 ? 0.021 13.722 12.402 1.00 90.94 91 THR A O 1
ATOM 699 N N . VAL A 1 92 ? 0.236 14.577 10.336 1.00 93.56 92 VAL A N 1
ATOM 700 C CA . VAL A 1 92 ? -0.479 15.833 10.605 1.00 93.56 92 VAL A CA 1
ATOM 701 C C . VAL A 1 92 ? -1.968 15.581 10.849 1.00 93.56 92 VAL A C 1
ATOM 703 O O . VAL A 1 92 ? -2.530 16.111 11.805 1.00 93.56 92 VAL A O 1
ATOM 706 N N . GLU A 1 93 ? -2.616 14.738 10.046 1.00 90.50 93 GLU A N 1
ATOM 707 C CA . GLU A 1 93 ? -4.006 14.346 10.280 1.00 90.50 93 GLU A CA 1
ATOM 708 C C . GLU A 1 93 ? -4.171 13.708 11.661 1.00 90.50 93 GLU A C 1
ATOM 710 O O . GLU A 1 93 ? -5.051 14.102 12.425 1.00 90.50 93 GLU A O 1
ATOM 715 N N . THR A 1 94 ? -3.278 12.786 12.013 1.00 88.50 94 THR A N 1
ATOM 716 C CA . THR A 1 94 ? -3.262 12.121 13.323 1.00 88.50 94 THR A CA 1
ATOM 717 C C . THR A 1 94 ? -3.111 13.127 14.459 1.00 88.50 94 THR A C 1
ATOM 719 O O . THR A 1 94 ? -3.825 13.053 15.455 1.00 88.50 94 THR A O 1
ATOM 722 N N . TYR A 1 95 ? -2.236 14.120 14.290 1.00 92.50 95 TYR A N 1
ATOM 723 C CA . TYR A 1 95 ? -2.037 15.188 15.265 1.00 92.50 95 TYR A CA 1
ATOM 724 C C . TYR A 1 95 ? -3.328 15.980 15.557 1.00 92.50 95 TYR A C 1
ATOM 726 O O . TYR A 1 95 ? -3.557 16.385 16.702 1.00 92.50 95 TYR A O 1
ATOM 734 N N . PHE A 1 96 ? -4.176 16.201 14.545 1.00 92.50 96 PHE A N 1
ATOM 735 C CA . PHE A 1 96 ? -5.393 17.010 14.680 1.00 92.50 96 PHE A CA 1
ATOM 736 C C . PHE A 1 96 ? -6.665 16.205 14.967 1.00 92.50 96 PHE A C 1
ATOM 738 O O . PHE A 1 96 ? -7.506 16.671 15.740 1.00 92.50 96 PHE A O 1
ATOM 745 N N . LYS A 1 97 ? -6.829 15.035 14.343 1.00 89.25 97 LYS A N 1
ATOM 746 C CA . LYS A 1 97 ? -8.096 14.290 14.321 1.00 89.25 97 LYS A CA 1
ATOM 747 C C . LYS A 1 97 ? -8.128 13.055 15.215 1.00 89.25 97 LYS A C 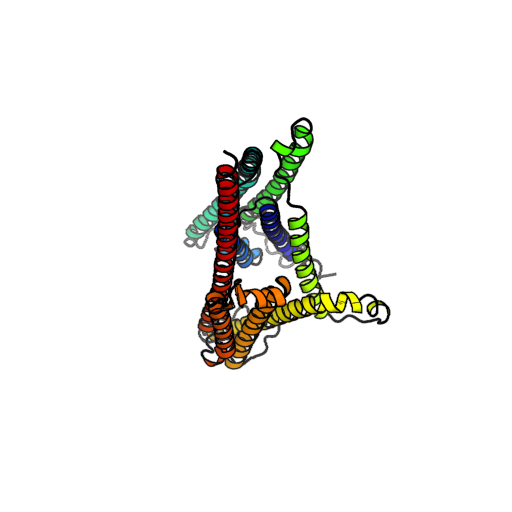1
ATOM 749 O O . LYS A 1 97 ? -9.223 12.580 15.498 1.00 89.25 97 LYS A O 1
ATOM 754 N N . ALA A 1 98 ? -6.985 12.527 15.652 1.00 85.75 98 ALA A N 1
ATOM 755 C CA . ALA A 1 98 ? -6.981 11.288 16.422 1.00 85.75 98 ALA A CA 1
ATOM 756 C C . ALA A 1 98 ? -7.728 11.427 17.763 1.00 85.75 98 ALA A C 1
ATOM 758 O O . ALA A 1 98 ? -7.596 12.419 18.492 1.00 85.75 98 ALA A O 1
ATOM 759 N N . GLU A 1 99 ? -8.504 10.397 18.092 1.00 84.31 99 GLU A N 1
ATOM 760 C CA . GLU A 1 99 ? -9.191 10.245 19.374 1.00 84.31 99 GLU A CA 1
ATOM 761 C C . GLU A 1 99 ? -8.335 9.399 20.332 1.00 84.31 99 GLU A C 1
ATOM 763 O O . GLU A 1 99 ? -7.657 8.466 19.905 1.00 84.31 99 GLU A O 1
ATOM 768 N N . GLY A 1 100 ? -8.337 9.735 21.626 1.00 85.12 100 GLY A N 1
ATOM 769 C CA . GLY A 1 100 ? -7.513 9.081 22.649 1.00 85.12 100 GLY A CA 1
ATOM 770 C C . GLY A 1 100 ? -6.821 10.083 23.576 1.00 85.12 100 GLY A C 1
ATOM 771 O O . GLY A 1 100 ? -7.294 11.209 23.749 1.00 85.12 100 GLY A O 1
ATOM 772 N N . ASP A 1 101 ? -5.693 9.683 24.167 1.00 87.31 101 ASP A N 1
ATOM 773 C CA . ASP A 1 101 ? -4.841 10.566 24.974 1.00 87.31 101 ASP A CA 1
ATOM 774 C C . ASP A 1 101 ? -4.175 11.628 24.082 1.00 87.31 101 ASP A C 1
ATOM 776 O O . ASP A 1 101 ? -3.087 11.440 23.531 1.00 87.31 101 ASP A O 1
ATOM 780 N N . ARG A 1 102 ? -4.868 12.757 23.901 1.00 89.25 102 ARG A N 1
ATOM 781 C CA . ARG A 1 102 ? -4.464 13.815 22.967 1.00 89.25 102 ARG A CA 1
ATOM 782 C C . ARG A 1 102 ? -3.088 14.398 23.265 1.00 89.25 102 ARG A C 1
ATOM 784 O O . ARG A 1 102 ? -2.420 14.816 22.322 1.00 89.25 102 ARG A O 1
ATOM 791 N N . GLU A 1 103 ? -2.668 14.464 24.524 1.00 90.31 103 GLU A N 1
ATOM 792 C CA . GLU A 1 103 ? -1.351 15.012 24.867 1.00 90.31 103 GLU A CA 1
ATOM 793 C C . GLU A 1 103 ? -0.244 14.083 24.380 1.00 90.31 103 GLU A C 1
ATOM 795 O O . GLU A 1 103 ? 0.684 14.524 23.694 1.00 90.31 103 GLU A O 1
ATOM 800 N N . CYS A 1 104 ? -0.393 12.787 24.656 1.00 88.56 104 CYS A N 1
ATOM 801 C CA . CYS A 1 104 ? 0.545 11.774 24.203 1.00 88.56 104 CYS A CA 1
ATOM 802 C C . CYS A 1 104 ? 0.609 11.702 22.671 1.00 88.56 104 CYS A C 1
ATOM 804 O O . CYS A 1 104 ? 1.693 11.746 22.083 1.00 88.56 104 CYS A O 1
ATOM 806 N N . ILE A 1 105 ? -0.554 11.689 22.013 1.00 89.69 105 ILE A N 1
ATOM 807 C CA . ILE A 1 105 ? -0.651 11.627 20.551 1.00 89.69 105 ILE A CA 1
ATOM 808 C C . ILE A 1 105 ? 0.029 12.837 19.907 1.00 89.69 105 ILE A C 1
ATOM 810 O O . ILE A 1 105 ? 0.838 12.675 18.991 1.00 89.69 105 ILE A O 1
ATOM 814 N N . LYS A 1 106 ? -0.251 14.052 20.397 1.00 92.56 106 LYS A N 1
ATOM 815 C CA . LYS A 1 106 ? 0.360 15.281 19.872 1.00 92.56 106 LYS A CA 1
ATOM 816 C C . LYS A 1 106 ? 1.866 15.303 20.086 1.00 92.56 106 LYS A C 1
ATOM 818 O O . LYS A 1 106 ? 2.598 15.627 19.154 1.00 92.56 106 LYS A O 1
ATOM 823 N N . SER A 1 107 ? 2.322 14.934 21.283 1.00 90.75 107 SER A N 1
ATOM 824 C CA . SER A 1 107 ? 3.744 14.837 21.626 1.00 90.75 107 SER A CA 1
ATOM 825 C C . SER A 1 107 ? 4.473 13.866 20.693 1.00 90.75 107 SER A C 1
ATOM 827 O O . SER A 1 107 ? 5.498 14.208 20.094 1.00 90.75 107 SER A O 1
ATOM 829 N N . GLN A 1 108 ? 3.895 12.681 20.480 1.00 89.62 108 GLN A N 1
ATOM 830 C CA . GLN A 1 108 ? 4.444 11.668 19.590 1.00 89.62 108 GLN A CA 1
ATOM 831 C C . GLN A 1 108 ? 4.456 12.122 18.122 1.00 89.62 108 GLN A C 1
ATOM 833 O O . GLN A 1 108 ? 5.485 11.996 17.457 1.00 89.62 108 GLN A O 1
ATOM 838 N N . CYS A 1 109 ? 3.349 12.673 17.617 1.00 92.06 109 CYS A N 1
ATOM 839 C CA . CYS A 1 109 ? 3.261 13.153 16.236 1.00 92.06 109 CYS A CA 1
ATOM 840 C C . CYS A 1 109 ? 4.246 14.300 15.982 1.00 92.06 109 CYS A C 1
ATOM 842 O O . CYS A 1 109 ? 4.971 14.273 14.992 1.00 92.06 109 CYS A O 1
ATOM 844 N N . LEU A 1 110 ? 4.348 15.265 16.902 1.00 93.94 110 LEU A N 1
ATOM 845 C CA . LEU A 1 110 ? 5.290 16.380 16.789 1.00 93.94 110 LEU A CA 1
ATOM 846 C C . LEU A 1 110 ? 6.744 15.892 16.767 1.00 93.94 110 LEU A C 1
ATOM 848 O O . LEU A 1 110 ? 7.549 16.373 15.968 1.00 93.94 110 LEU A O 1
ATOM 852 N N . ARG A 1 111 ? 7.079 14.910 17.612 1.00 91.12 111 ARG A N 1
ATOM 853 C CA . ARG A 1 111 ? 8.408 14.290 17.638 1.00 91.12 111 ARG A CA 1
ATOM 854 C C . ARG A 1 111 ? 8.715 13.574 16.321 1.00 91.12 111 ARG A C 1
ATOM 856 O O . ARG A 1 111 ? 9.796 13.775 15.773 1.00 91.12 111 ARG A O 1
ATOM 863 N N . ASN A 1 112 ? 7.765 12.810 15.784 1.00 90.88 112 ASN A N 1
ATOM 864 C CA . ASN A 1 112 ? 7.918 12.140 14.491 1.00 90.88 112 ASN A CA 1
ATOM 865 C C . ASN A 1 112 ? 8.101 13.147 13.346 1.00 90.88 112 ASN A C 1
ATOM 867 O O . ASN A 1 112 ? 9.016 12.994 12.541 1.00 90.88 112 ASN A O 1
ATOM 871 N N . ILE A 1 113 ? 7.289 14.206 13.296 1.00 94.44 113 ILE A N 1
ATOM 872 C CA . ILE A 1 113 ? 7.413 15.256 12.277 1.00 94.44 113 ILE A CA 1
ATOM 873 C C . ILE A 1 113 ? 8.802 15.897 12.350 1.00 94.44 113 ILE A C 1
ATOM 875 O O . ILE A 1 113 ? 9.517 15.937 11.351 1.00 94.44 113 ILE A O 1
ATOM 879 N N . LYS A 1 114 ? 9.208 16.350 13.541 1.00 94.75 114 LYS A N 1
ATOM 880 C CA . LYS A 1 114 ? 10.435 17.130 13.732 1.00 94.75 114 LYS A CA 1
ATOM 881 C C . LYS A 1 114 ? 11.712 16.321 13.518 1.00 94.75 114 LYS A C 1
ATOM 883 O O . LYS A 1 114 ? 12.660 16.844 12.945 1.00 94.75 114 LYS A O 1
ATOM 888 N N . TYR A 1 115 ? 11.755 15.090 14.020 1.00 92.12 115 TYR A N 1
ATOM 889 C CA . TYR A 1 115 ? 13.002 14.327 14.104 1.00 92.12 115 TYR A CA 1
ATOM 890 C C . TYR A 1 115 ? 13.085 13.153 13.133 1.00 92.12 115 TYR A C 1
ATOM 892 O O . TYR A 1 115 ? 14.168 12.607 12.981 1.00 92.12 115 TYR A O 1
ATOM 900 N N . LYS A 1 116 ? 11.985 12.758 12.486 1.00 89.12 116 LYS A N 1
ATOM 901 C CA . LYS A 1 116 ? 11.976 11.646 11.525 1.00 89.12 116 LYS A CA 1
ATOM 902 C C . LYS A 1 116 ? 11.643 12.146 10.121 1.00 89.12 116 LYS A C 1
ATOM 904 O O . LYS A 1 116 ? 12.446 12.031 9.206 1.00 89.12 116 LYS A O 1
ATOM 909 N N . ILE A 1 117 ? 10.472 12.761 9.968 1.00 92.62 117 ILE A N 1
ATOM 910 C CA . ILE A 1 117 ? 9.900 13.041 8.647 1.00 92.62 117 ILE A CA 1
ATOM 911 C C . ILE A 1 117 ? 10.562 14.255 7.982 1.00 92.62 117 ILE A C 1
ATOM 913 O O . ILE A 1 117 ? 10.994 14.153 6.839 1.00 92.62 117 ILE A O 1
ATOM 917 N N . LEU A 1 118 ? 10.687 15.390 8.682 1.00 95.12 118 LEU A N 1
ATOM 918 C CA . LEU A 1 118 ? 11.274 16.604 8.098 1.00 95.12 118 LEU A CA 1
ATOM 919 C C . LEU A 1 118 ? 12.747 16.440 7.688 1.00 95.12 118 LEU A C 1
ATOM 921 O O . LEU A 1 118 ? 13.073 16.840 6.571 1.00 95.12 118 LEU A O 1
ATOM 925 N N . PRO A 1 119 ? 13.636 15.840 8.509 1.00 94.31 119 PRO A N 1
ATOM 926 C CA . PRO A 1 119 ? 15.015 15.599 8.090 1.00 94.31 119 PRO A CA 1
ATOM 927 C C . PRO A 1 119 ? 15.101 14.690 6.861 1.00 94.31 119 PRO A C 1
ATOM 929 O O . PRO A 1 119 ? 15.896 14.954 5.965 1.00 94.31 119 PRO A O 1
ATOM 932 N N . TYR A 1 120 ? 14.257 13.656 6.786 1.00 93.81 120 TYR A N 1
ATOM 933 C CA . TYR A 1 120 ? 14.231 12.746 5.643 1.00 93.81 120 TYR A CA 1
ATOM 934 C C . TYR A 1 120 ? 13.766 13.445 4.357 1.00 93.81 120 TYR A C 1
ATOM 936 O O . TYR A 1 120 ? 14.443 13.358 3.335 1.00 93.81 120 TYR A O 1
ATOM 944 N N . ILE A 1 121 ? 12.680 14.227 4.427 1.00 96.00 121 ILE A N 1
ATOM 945 C CA . ILE A 1 121 ? 12.204 15.043 3.298 1.00 96.00 121 ILE A CA 1
ATOM 946 C C . ILE A 1 121 ? 13.282 16.031 2.847 1.00 96.00 121 ILE A C 1
ATOM 948 O O . ILE A 1 121 ? 13.476 16.196 1.647 1.00 96.00 121 ILE A O 1
ATOM 952 N N . ALA A 1 122 ? 14.010 16.661 3.775 1.00 96.62 122 ALA A N 1
ATOM 953 C CA . ALA A 1 122 ? 15.082 17.589 3.421 1.00 96.62 122 ALA A CA 1
ATOM 954 C C . ALA A 1 122 ? 16.175 16.908 2.578 1.00 96.62 122 ALA A C 1
ATOM 956 O O . ALA A 1 122 ? 16.579 17.462 1.559 1.00 96.62 122 ALA A O 1
ATOM 957 N N . VAL A 1 123 ? 16.588 15.689 2.947 1.00 95.88 123 VAL A N 1
ATOM 958 C CA . VAL A 1 123 ? 17.575 14.915 2.174 1.00 95.88 123 VAL A CA 1
ATOM 959 C C . VAL A 1 123 ? 17.028 14.508 0.801 1.00 95.88 123 VAL A C 1
ATOM 961 O O . VAL A 1 123 ? 17.740 14.639 -0.192 1.00 95.88 123 VAL A O 1
ATOM 964 N N . ILE A 1 124 ? 15.761 14.084 0.713 1.00 95.50 124 ILE A N 1
ATOM 965 C CA . ILE A 1 124 ? 15.127 13.746 -0.575 1.00 95.50 124 ILE A CA 1
ATOM 966 C C . ILE A 1 124 ? 15.038 14.977 -1.486 1.00 95.50 124 ILE A C 1
ATOM 968 O O . ILE A 1 124 ? 15.326 14.882 -2.675 1.00 95.50 124 ILE A O 1
ATOM 972 N N . VAL A 1 125 ? 14.679 16.144 -0.943 1.00 97.44 125 VAL A N 1
ATOM 973 C CA . VAL A 1 125 ? 14.639 17.402 -1.705 1.00 97.44 125 VAL A CA 1
ATOM 974 C C . VAL A 1 125 ? 16.035 17.787 -2.194 1.00 97.44 125 VAL A C 1
ATOM 976 O O . VAL A 1 125 ? 16.169 18.244 -3.327 1.00 97.44 125 VAL A O 1
ATOM 979 N N . SER A 1 126 ? 17.082 17.566 -1.391 1.00 96.94 126 SER A N 1
ATOM 980 C CA . SER A 1 126 ? 18.466 17.746 -1.846 1.00 96.94 126 SER A CA 1
ATOM 981 C C . SER A 1 126 ? 18.822 16.796 -2.992 1.00 96.94 126 SER A C 1
ATOM 983 O O . SER A 1 126 ? 19.358 17.257 -3.994 1.00 96.94 126 SER A O 1
ATOM 985 N N . ALA A 1 127 ? 18.478 15.507 -2.892 1.00 95.88 127 ALA A N 1
ATOM 986 C CA . ALA A 1 127 ? 18.694 14.539 -3.971 1.00 95.88 127 ALA A CA 1
ATOM 987 C C . ALA A 1 127 ? 17.953 14.940 -5.259 1.00 95.88 127 ALA A C 1
ATOM 989 O O . ALA A 1 127 ? 18.537 14.929 -6.340 1.00 95.88 127 ALA A O 1
ATOM 990 N N . LEU A 1 128 ? 16.696 15.375 -5.133 1.00 96.56 128 LEU A N 1
ATOM 991 C CA . LEU A 1 128 ? 15.884 15.851 -6.252 1.00 96.56 128 LEU A CA 1
ATOM 992 C C . LEU A 1 128 ? 16.481 17.102 -6.910 1.00 96.56 128 LEU A C 1
ATOM 994 O O . LEU A 1 128 ? 16.484 17.207 -8.132 1.00 96.56 128 LEU A O 1
ATOM 998 N N . ALA A 1 129 ? 16.998 18.046 -6.120 1.00 96.88 129 ALA A N 1
ATOM 999 C CA . ALA A 1 129 ? 17.632 19.250 -6.649 1.00 96.88 129 ALA A CA 1
ATOM 1000 C C . ALA A 1 129 ? 18.903 18.929 -7.452 1.00 96.88 129 ALA A C 1
ATOM 1002 O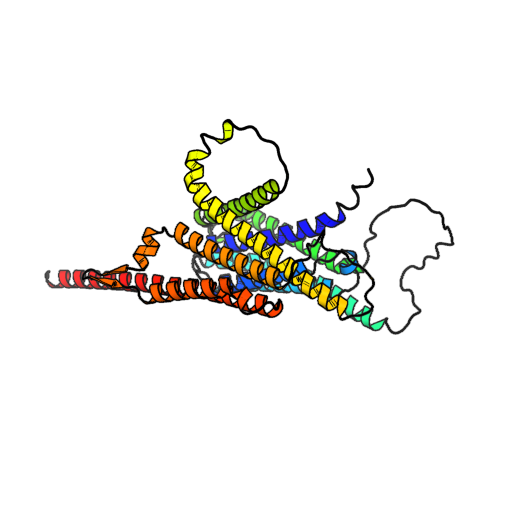 O . ALA A 1 129 ? 19.119 19.527 -8.507 1.00 96.88 129 ALA A O 1
ATOM 1003 N N . VAL A 1 130 ? 19.713 17.970 -6.983 1.00 95.31 130 VAL A N 1
ATOM 1004 C CA . VAL A 1 130 ? 20.894 17.486 -7.717 1.00 95.31 130 VAL A CA 1
ATOM 1005 C C . VAL A 1 130 ? 20.472 16.825 -9.034 1.00 95.31 130 VAL A C 1
ATOM 1007 O O . VAL A 1 130 ? 21.009 17.180 -10.079 1.00 95.31 130 VAL A O 1
ATOM 1010 N N . GLU A 1 131 ? 19.459 15.954 -9.011 1.00 94.19 131 GLU A N 1
ATOM 1011 C CA . GLU A 1 131 ? 18.960 15.281 -10.221 1.00 94.19 131 GLU A CA 1
ATOM 1012 C C . GLU A 1 131 ? 18.407 16.272 -11.258 1.00 94.19 131 GLU A C 1
ATOM 1014 O O . GLU A 1 131 ? 18.747 16.210 -12.439 1.00 94.19 131 GLU A O 1
ATOM 1019 N N . ILE A 1 132 ? 17.602 17.248 -10.823 1.00 94.75 132 ILE A N 1
ATOM 1020 C CA . ILE A 1 132 ? 17.087 18.303 -11.708 1.00 94.75 132 ILE A CA 1
ATOM 1021 C C . ILE A 1 132 ? 18.244 19.111 -12.308 1.00 94.75 132 ILE A C 1
ATOM 1023 O O . ILE A 1 132 ? 18.211 19.440 -13.494 1.00 94.75 132 ILE A O 1
ATOM 1027 N N . SER A 1 133 ? 19.280 19.413 -11.518 1.00 93.88 133 SER A N 1
ATOM 1028 C CA . SER A 1 133 ? 20.467 20.112 -12.015 1.00 93.88 133 SER A CA 1
ATOM 1029 C C . SER A 1 133 ? 21.180 19.316 -13.111 1.00 93.88 133 SER A C 1
ATOM 1031 O O . SER A 1 133 ? 21.604 19.913 -14.102 1.00 93.88 133 SER A O 1
ATOM 1033 N N . PHE A 1 134 ? 21.287 17.990 -12.975 1.00 90.44 134 PHE A N 1
ATOM 1034 C CA . PHE A 1 134 ? 21.850 17.138 -14.024 1.00 90.44 134 PHE A CA 1
ATOM 1035 C C . PHE A 1 134 ? 21.001 17.125 -15.283 1.00 90.44 134 PHE A C 1
ATOM 1037 O O . PHE A 1 134 ? 21.532 17.301 -16.378 1.00 90.44 134 PHE A O 1
ATOM 1044 N N . HIS A 1 135 ? 19.686 16.996 -15.133 1.00 89.56 135 HIS A N 1
ATOM 1045 C CA . HIS A 1 135 ? 18.774 16.949 -16.268 1.00 89.56 135 HIS A CA 1
ATOM 1046 C C . HIS A 1 135 ? 18.776 18.265 -17.073 1.00 89.56 135 HIS A C 1
ATOM 1048 O O . HIS A 1 135 ? 18.760 18.261 -18.309 1.00 89.56 135 HIS A O 1
ATOM 1054 N N . LEU A 1 136 ? 18.869 19.405 -16.376 1.00 90.44 136 LEU A N 1
ATOM 1055 C CA . LEU A 1 136 ? 18.991 20.723 -17.005 1.00 90.44 136 LEU A CA 1
ATOM 1056 C C . LEU A 1 136 ? 20.341 20.908 -17.712 1.00 90.44 136 LEU A C 1
ATOM 1058 O O . LEU A 1 136 ? 20.365 21.454 -18.814 1.00 90.44 136 LEU A O 1
ATOM 1062 N N . HIS A 1 137 ? 21.446 20.441 -17.121 1.00 88.19 137 HIS A N 1
ATOM 1063 C CA . HIS A 1 137 ? 22.774 20.570 -17.731 1.00 88.19 137 HIS A CA 1
ATOM 1064 C C . HIS A 1 137 ? 22.962 19.636 -18.936 1.00 88.19 137 HIS A C 1
ATOM 1066 O O . HIS A 1 137 ? 23.521 20.032 -19.956 1.00 88.19 137 HIS A O 1
ATOM 1072 N N . HIS A 1 138 ? 22.416 18.421 -18.871 1.00 82.25 138 HIS A N 1
ATOM 1073 C CA . HIS A 1 138 ? 22.462 17.477 -19.987 1.00 82.25 138 HIS A CA 1
ATOM 1074 C C . HIS A 1 138 ? 21.682 17.991 -21.209 1.00 82.25 138 HIS A C 1
ATOM 1076 O O . HIS A 1 138 ? 22.104 17.816 -22.351 1.00 82.25 138 HIS A O 1
ATOM 1082 N N . SER A 1 139 ? 20.580 18.712 -20.976 1.00 78.25 139 SER A N 1
ATOM 1083 C CA . SER A 1 139 ? 19.790 19.328 -22.049 1.00 78.25 139 SER A CA 1
ATOM 1084 C C . SER A 1 139 ? 20.544 20.437 -22.797 1.00 78.25 139 SER A C 1
ATOM 1086 O O . SER A 1 139 ? 20.245 20.686 -23.965 1.00 78.25 139 SER A O 1
ATOM 1088 N N . THR A 1 140 ? 21.522 21.097 -22.163 1.00 76.12 140 THR A N 1
ATOM 1089 C CA . THR A 1 140 ? 22.296 22.179 -22.796 1.00 76.12 140 THR A CA 1
ATOM 1090 C C . THR A 1 140 ? 23.456 21.688 -23.665 1.00 76.12 140 THR A C 1
ATOM 1092 O O . THR A 1 140 ? 23.814 22.372 -24.622 1.00 76.12 140 THR A O 1
ATOM 1095 N N . ASP A 1 141 ? 23.998 20.497 -23.398 1.00 65.81 141 ASP A N 1
ATOM 1096 C CA . ASP A 1 141 ? 25.221 20.007 -24.055 1.00 65.81 141 ASP A CA 1
ATOM 1097 C C . ASP A 1 141 ? 24.971 19.246 -25.373 1.00 65.81 141 ASP A C 1
ATOM 1099 O O . ASP A 1 141 ? 25.907 18.990 -26.133 1.00 65.81 141 ASP A O 1
ATOM 1103 N N . ASN A 1 142 ? 23.707 18.996 -25.737 1.00 54.06 142 ASN A N 1
ATOM 1104 C CA . ASN A 1 142 ? 23.321 18.394 -27.024 1.00 54.06 142 ASN A CA 1
ATOM 1105 C C . ASN A 1 142 ? 23.599 19.278 -28.265 1.00 54.06 142 ASN A C 1
ATOM 1107 O O . ASN A 1 142 ? 23.244 18.892 -29.379 1.00 54.06 142 ASN A O 1
ATOM 1111 N N . TYR A 1 143 ? 24.253 20.437 -28.111 1.00 48.16 143 TYR A N 1
ATOM 1112 C CA . TYR A 1 143 ? 24.581 21.352 -29.214 1.00 48.16 143 TYR A CA 1
ATOM 1113 C C . TYR A 1 143 ? 26.070 21.496 -29.561 1.00 48.16 143 TYR A C 1
ATOM 1115 O O . TYR A 1 143 ? 26.388 22.201 -30.519 1.00 48.16 143 TYR A O 1
ATOM 1123 N N . THR A 1 144 ? 26.994 20.801 -28.891 1.00 46.56 144 THR A N 1
ATOM 1124 C CA . THR A 1 144 ? 28.417 20.836 -29.286 1.00 46.56 144 THR A CA 1
ATOM 1125 C C . THR A 1 144 ? 29.077 19.469 -29.161 1.00 46.56 144 THR A C 1
ATOM 1127 O O . THR A 1 144 ? 29.643 19.113 -28.131 1.00 46.56 144 THR A O 1
ATOM 1130 N N . SER A 1 145 ? 29.036 18.723 -30.264 1.00 45.62 145 SER A N 1
ATOM 1131 C CA . SER A 1 145 ? 29.617 17.395 -30.503 1.00 45.62 145 SER A CA 1
ATOM 1132 C C . SER A 1 145 ? 31.157 17.327 -30.426 1.00 45.62 145 SER A C 1
ATOM 1134 O O . SER A 1 145 ? 31.786 16.725 -31.294 1.00 45.62 145 SER A O 1
ATOM 1136 N N . GLY A 1 146 ? 31.803 17.967 -29.451 1.00 47.34 146 GLY A N 1
ATOM 1137 C CA . GLY A 1 146 ? 33.269 18.048 -29.444 1.00 47.34 146 GLY A CA 1
ATOM 1138 C C . GLY A 1 146 ? 33.956 18.178 -28.093 1.00 47.34 146 GLY A C 1
ATOM 1139 O O . GLY A 1 146 ? 35.155 17.933 -28.021 1.00 47.34 146 GLY A O 1
ATOM 1140 N N . SER A 1 147 ? 33.260 18.522 -27.010 1.00 43.19 147 SER A N 1
ATOM 1141 C CA . SER A 1 147 ? 33.913 18.665 -25.705 1.00 43.19 147 SER A CA 1
ATOM 1142 C C . SER A 1 147 ? 33.566 17.497 -24.797 1.00 43.19 147 SER A C 1
ATOM 1144 O O . SER A 1 147 ? 32.704 17.600 -23.927 1.00 43.19 147 SER A O 1
ATOM 1146 N N . ARG A 1 148 ? 34.286 16.394 -25.025 1.00 43.72 148 ARG A N 1
ATOM 1147 C CA . ARG A 1 148 ? 34.505 15.282 -24.093 1.00 43.72 148 ARG A CA 1
ATOM 1148 C C . ARG A 1 148 ? 34.880 15.871 -22.729 1.00 43.72 148 ARG A C 1
ATOM 1150 O O . ARG A 1 148 ? 36.021 16.273 -22.498 1.00 43.72 148 ARG A O 1
ATOM 1157 N N . ARG A 1 149 ? 33.899 16.040 -21.845 1.00 45.94 149 ARG A N 1
ATOM 1158 C CA . ARG A 1 149 ? 34.143 16.548 -20.500 1.00 45.94 149 ARG A CA 1
ATOM 1159 C C . ARG A 1 149 ? 34.404 15.372 -19.579 1.00 45.94 149 ARG A C 1
ATOM 1161 O O . ARG A 1 149 ? 33.509 14.592 -19.291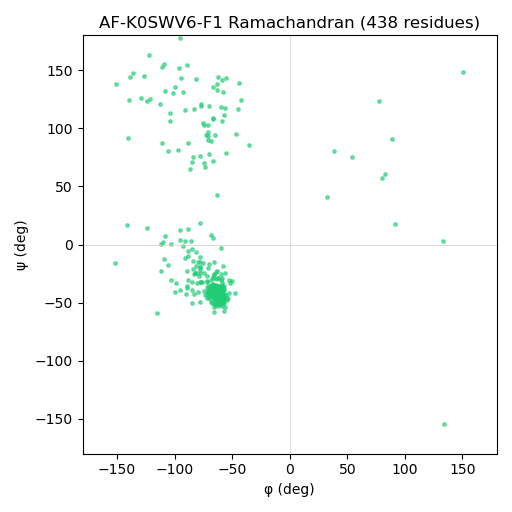 1.00 45.94 149 ARG A O 1
ATOM 1168 N N . LEU A 1 150 ? 35.645 15.389 -19.094 1.00 46.31 150 LEU A N 1
ATOM 1169 C CA . LEU A 1 150 ? 36.185 14.709 -17.922 1.00 46.31 150 LEU A CA 1
ATOM 1170 C C . LEU A 1 150 ? 36.716 13.295 -18.201 1.00 46.31 150 LEU A C 1
ATOM 1172 O O . LEU A 1 150 ? 36.022 12.300 -18.061 1.00 46.31 150 LEU A O 1
ATOM 1176 N N . ALA A 1 151 ? 38.016 13.285 -18.523 1.00 43.41 151 ALA A N 1
ATOM 1177 C CA . ALA A 1 151 ? 38.931 12.147 -18.618 1.00 43.41 151 ALA A CA 1
ATOM 1178 C C . ALA A 1 151 ? 38.923 11.346 -19.932 1.00 43.41 151 ALA A C 1
ATOM 1180 O O . ALA A 1 151 ? 38.803 10.127 -19.932 1.00 43.41 151 ALA A O 1
ATOM 1181 N N . GLU A 1 152 ? 39.247 12.001 -21.051 1.00 44.53 152 GLU A N 1
ATOM 1182 C CA . GLU A 1 152 ? 40.196 11.356 -21.969 1.00 44.53 152 GLU A CA 1
ATOM 1183 C C . GLU A 1 152 ? 41.591 11.547 -21.365 1.00 44.53 152 GLU A C 1
ATOM 1185 O O . GLU A 1 152 ? 42.350 12.442 -21.727 1.00 44.53 152 GLU A O 1
ATOM 1190 N N . VAL A 1 153 ? 41.880 10.753 -20.330 1.00 49.25 153 VAL A N 1
ATOM 1191 C CA . VAL A 1 153 ? 43.261 10.342 -20.118 1.00 49.25 153 VAL A CA 1
ATOM 1192 C C . VAL A 1 153 ? 43.537 9.468 -21.326 1.00 49.25 153 VAL A C 1
ATOM 1194 O O . VAL A 1 153 ? 42.929 8.411 -21.472 1.00 49.25 153 VAL A O 1
ATOM 1197 N N . ASP A 1 154 ? 44.351 10.002 -22.225 1.00 45.88 154 ASP A N 1
ATOM 1198 C CA . ASP A 1 154 ? 44.982 9.315 -23.340 1.00 45.88 154 ASP A CA 1
ATOM 1199 C C . ASP A 1 154 ? 45.755 8.112 -22.769 1.00 45.88 154 ASP A C 1
ATOM 1201 O O . ASP A 1 154 ? 46.950 8.177 -22.477 1.00 45.88 154 ASP A O 1
ATOM 1205 N N . TYR A 1 155 ? 45.032 7.031 -22.465 1.00 48.34 155 TYR A N 1
ATOM 1206 C CA . TYR A 1 155 ? 45.610 5.714 -22.275 1.00 48.34 155 TYR A CA 1
ATOM 1207 C C . TYR A 1 155 ? 46.033 5.291 -23.667 1.00 48.34 155 TYR A C 1
ATOM 1209 O O . TYR A 1 155 ? 45.241 4.742 -24.432 1.00 48.34 155 TYR A O 1
ATOM 1217 N N . GLY A 1 156 ? 47.276 5.653 -23.988 1.00 47.78 156 GLY A N 1
ATOM 1218 C CA . GLY A 1 156 ? 47.947 5.224 -25.196 1.00 47.78 156 GLY A CA 1
ATOM 1219 C C . GLY A 1 156 ? 47.706 3.738 -25.428 1.00 47.78 156 GLY A C 1
ATOM 1220 O O . GLY A 1 156 ? 47.701 2.951 -24.482 1.00 47.78 156 GLY A O 1
ATOM 1221 N N . ASP A 1 157 ? 47.466 3.420 -26.695 1.00 49.81 157 ASP A N 1
ATOM 1222 C CA . ASP A 1 157 ? 47.188 2.109 -27.266 1.00 49.81 157 ASP A CA 1
ATOM 1223 C C . ASP A 1 157 ? 47.948 0.954 -26.591 1.00 49.81 157 ASP A C 1
ATOM 1225 O O . ASP A 1 157 ? 48.983 0.505 -27.089 1.00 49.81 157 ASP A O 1
ATOM 1229 N N . ASP A 1 158 ? 47.404 0.404 -25.505 1.00 54.41 158 ASP A N 1
ATOM 1230 C CA . ASP A 1 158 ? 47.747 -0.945 -25.074 1.00 54.41 158 ASP A CA 1
ATOM 1231 C C . ASP A 1 158 ? 46.530 -1.860 -25.281 1.00 54.41 158 ASP A C 1
ATOM 1233 O O . ASP A 1 158 ? 45.693 -2.024 -24.389 1.00 54.41 158 ASP A O 1
ATOM 1237 N N . PRO A 1 159 ? 46.375 -2.451 -26.485 1.00 55.47 159 PRO A N 1
ATOM 1238 C CA . PRO A 1 159 ? 45.237 -3.305 -26.831 1.00 55.47 159 PRO A CA 1
ATOM 1239 C C . PRO A 1 159 ? 45.214 -4.643 -26.067 1.00 55.47 159 PRO A C 1
ATOM 1241 O O . PRO A 1 159 ? 44.400 -5.514 -26.382 1.00 55.47 159 PRO A O 1
ATOM 1244 N N . TYR A 1 160 ? 46.097 -4.830 -25.077 1.00 52.34 160 TYR A N 1
ATOM 1245 C CA . TYR A 1 160 ? 46.248 -6.072 -24.327 1.00 52.34 160 TYR A CA 1
ATOM 1246 C C . TYR A 1 160 ? 46.515 -5.913 -22.823 1.00 52.34 160 TYR A C 1
ATOM 1248 O O . TYR A 1 160 ? 46.901 -6.920 -22.216 1.00 52.34 160 TYR A O 1
ATOM 1256 N N . ASP A 1 161 ? 46.271 -4.754 -22.188 1.00 52.44 161 ASP A N 1
ATOM 1257 C CA . ASP A 1 161 ? 46.354 -4.715 -20.720 1.00 52.44 161 ASP A CA 1
ATOM 1258 C C . ASP A 1 161 ? 45.119 -5.374 -20.083 1.00 52.44 161 ASP A C 1
ATOM 1260 O O . ASP A 1 161 ? 43.975 -4.915 -20.132 1.00 52.44 161 ASP A O 1
ATOM 1264 N N . LYS A 1 162 ? 45.392 -6.578 -19.595 1.00 53.50 162 LYS A N 1
ATOM 1265 C CA . LYS A 1 162 ? 44.479 -7.626 -19.171 1.00 53.50 162 LYS A CA 1
ATOM 1266 C C . LYS A 1 162 ? 44.211 -7.480 -17.679 1.00 53.50 162 LYS A C 1
ATOM 1268 O O . LYS A 1 162 ? 45.128 -7.561 -16.872 1.00 53.50 162 LYS A O 1
ATOM 1273 N N . GLY A 1 163 ? 42.936 -7.508 -17.303 1.00 55.44 163 GLY A N 1
ATOM 1274 C CA . GLY A 1 163 ? 42.547 -8.177 -16.060 1.00 55.44 163 GLY A CA 1
ATOM 1275 C C . GLY A 1 163 ? 42.493 -7.338 -14.786 1.00 55.44 163 GLY A C 1
ATOM 1276 O O . GLY A 1 163 ? 42.391 -7.928 -13.715 1.00 55.44 163 GLY A O 1
ATOM 1277 N N . THR A 1 164 ? 42.450 -6.009 -14.855 1.00 51.50 164 THR A N 1
ATOM 1278 C CA . THR A 1 164 ? 41.944 -5.201 -13.732 1.00 51.50 164 THR A CA 1
ATOM 1279 C C . THR A 1 164 ? 40.423 -5.098 -13.825 1.00 51.50 164 THR A C 1
ATOM 1281 O O . THR A 1 164 ? 39.829 -4.073 -14.147 1.00 51.50 164 THR A O 1
ATOM 1284 N N . THR A 1 165 ? 39.769 -6.228 -13.559 1.00 55.06 165 THR A N 1
ATOM 1285 C CA . THR A 1 165 ? 38.360 -6.291 -13.163 1.00 55.06 165 THR A CA 1
ATOM 1286 C C . THR A 1 165 ? 38.214 -5.639 -11.794 1.00 55.06 165 THR A C 1
ATOM 1288 O O . THR A 1 165 ? 38.053 -6.339 -10.802 1.00 55.06 165 THR A O 1
ATOM 1291 N N . ASP A 1 166 ? 38.330 -4.319 -11.723 1.00 57.03 166 ASP A N 1
ATOM 1292 C CA . ASP A 1 166 ? 38.072 -3.592 -10.490 1.00 57.03 166 ASP A CA 1
ATOM 1293 C C . ASP A 1 166 ? 37.061 -2.468 -10.715 1.00 57.03 166 ASP A C 1
ATOM 1295 O O . ASP A 1 166 ? 36.925 -1.912 -11.808 1.00 57.03 166 ASP A O 1
ATOM 1299 N N . PRO A 1 167 ? 36.227 -2.235 -9.702 1.00 61.62 167 PRO A N 1
ATOM 1300 C CA . PRO A 1 167 ? 34.809 -2.486 -9.859 1.00 61.62 167 PRO A CA 1
ATOM 1301 C C . PRO A 1 167 ? 34.070 -1.199 -9.527 1.00 61.62 167 PRO A C 1
ATOM 1303 O O . PRO A 1 167 ? 34.213 -0.673 -8.436 1.00 61.62 167 PRO A O 1
ATOM 1306 N N . TYR A 1 168 ? 33.260 -0.680 -10.445 1.00 63.59 168 TYR A N 1
ATOM 1307 C CA . TYR A 1 168 ? 32.311 0.388 -10.113 1.00 63.59 168 TYR A CA 1
ATOM 1308 C C . TYR A 1 168 ? 32.955 1.625 -9.433 1.00 63.59 168 TYR A C 1
ATOM 1310 O O . TYR A 1 168 ? 32.812 1.856 -8.233 1.00 63.59 168 TYR A O 1
ATOM 1318 N N . GLN A 1 169 ? 33.659 2.467 -10.198 1.00 76.06 169 GLN A N 1
ATOM 1319 C CA . GLN A 1 169 ? 34.059 3.780 -9.680 1.00 76.06 169 GLN A CA 1
ATOM 1320 C C . GLN A 1 169 ? 32.818 4.673 -9.538 1.00 76.06 169 GLN A C 1
ATOM 1322 O O . GLN A 1 169 ? 32.107 4.926 -10.517 1.00 76.06 169 GLN A O 1
ATOM 1327 N N . TRP A 1 170 ? 32.562 5.104 -8.299 1.00 84.44 170 TRP A N 1
ATOM 1328 C CA . TRP A 1 170 ? 31.518 6.069 -7.959 1.00 84.44 170 TRP A CA 1
ATOM 1329 C C . TRP A 1 170 ? 31.752 7.372 -8.720 1.00 84.44 170 TRP A C 1
ATOM 1331 O O . TRP A 1 170 ? 32.863 7.906 -8.722 1.00 84.44 170 TRP A O 1
ATOM 1341 N N . ASP A 1 171 ? 30.702 7.879 -9.348 1.00 84.69 171 ASP A N 1
ATOM 1342 C CA . ASP A 1 171 ? 30.739 9.093 -10.155 1.00 84.69 171 ASP A CA 1
ATOM 1343 C C . ASP A 1 171 ? 29.746 10.119 -9.616 1.00 84.69 171 ASP A C 1
ATOM 1345 O O . ASP A 1 171 ? 28.829 9.809 -8.858 1.00 84.69 171 ASP A O 1
ATOM 1349 N N . TYR A 1 172 ? 29.911 11.370 -10.025 1.00 82.31 172 TYR A N 1
ATOM 1350 C CA . TYR A 1 172 ? 29.052 12.466 -9.608 1.00 82.31 172 TYR A CA 1
ATOM 1351 C C . TYR A 1 172 ? 27.578 12.222 -9.986 1.00 82.31 172 TYR A C 1
ATOM 1353 O O . TYR A 1 172 ? 26.687 12.635 -9.245 1.00 82.31 172 TYR A O 1
ATOM 1361 N N . GLY A 1 173 ? 27.312 11.473 -11.065 1.00 84.44 173 GLY A N 1
ATOM 1362 C CA . GLY A 1 173 ? 25.966 11.011 -11.432 1.00 84.44 173 GLY A CA 1
ATOM 1363 C C . GLY A 1 173 ? 25.311 10.067 -10.410 1.00 84.44 173 GLY A C 1
ATOM 1364 O O . GLY A 1 173 ? 24.089 10.013 -10.330 1.00 84.44 173 GLY A O 1
ATOM 1365 N N . ASP A 1 174 ? 26.090 9.386 -9.561 1.00 86.31 174 ASP A N 1
ATOM 1366 C CA . ASP A 1 174 ? 25.573 8.503 -8.504 1.00 86.31 174 ASP A CA 1
ATOM 1367 C C . ASP A 1 174 ? 25.149 9.283 -7.238 1.00 86.31 174 ASP A C 1
ATOM 1369 O O . ASP A 1 174 ? 24.575 8.717 -6.296 1.00 86.31 174 ASP A O 1
ATOM 1373 N N . LEU A 1 175 ? 25.416 10.596 -7.182 1.00 91.62 175 LEU A N 1
ATOM 1374 C CA . LEU A 1 175 ? 25.166 11.440 -6.011 1.00 91.62 175 LEU A CA 1
ATOM 1375 C C . LEU A 1 175 ? 23.690 11.478 -5.559 1.00 91.62 175 LEU A C 1
ATOM 1377 O O . LEU A 1 175 ? 23.467 11.354 -4.353 1.00 91.62 175 LEU A O 1
ATOM 1381 N N . PRO A 1 176 ? 22.669 11.600 -6.433 1.00 93.25 176 PRO A N 1
ATOM 1382 C CA . PRO A 1 176 ? 21.261 11.620 -6.020 1.00 93.25 176 PRO A CA 1
ATOM 1383 C C . PRO A 1 176 ? 20.836 10.326 -5.318 1.00 93.25 176 PRO A C 1
ATOM 1385 O O . PRO A 1 176 ? 20.219 10.363 -4.251 1.00 93.25 176 PRO A O 1
ATOM 1388 N N . LEU A 1 177 ? 21.230 9.173 -5.868 1.00 90.50 177 LEU A N 1
ATOM 1389 C CA . LEU A 1 177 ? 20.954 7.860 -5.278 1.00 90.50 177 LEU A CA 1
ATOM 1390 C C . LEU A 1 177 ? 21.722 7.666 -3.968 1.00 90.50 177 LEU A C 1
ATOM 1392 O O . LEU A 1 177 ? 21.164 7.168 -2.988 1.00 90.50 177 LEU A O 1
ATOM 1396 N N . THR A 1 178 ? 22.972 8.131 -3.919 1.00 91.88 178 THR A N 1
ATOM 1397 C CA . THR A 1 178 ? 23.795 8.108 -2.703 1.00 91.88 178 THR A CA 1
ATOM 1398 C C . THR A 1 178 ? 23.160 8.951 -1.596 1.00 91.88 178 THR A C 1
ATOM 1400 O O . THR A 1 178 ? 23.077 8.510 -0.450 1.00 91.88 178 THR A O 1
ATOM 1403 N N . LEU A 1 179 ? 22.637 10.138 -1.924 1.00 93.81 179 LEU A N 1
ATOM 1404 C CA . LEU A 1 179 ? 21.907 10.989 -0.983 1.00 93.81 179 LEU A CA 1
ATOM 1405 C C . LEU A 1 179 ? 20.623 10.319 -0.487 1.00 93.81 179 LEU A C 1
ATOM 1407 O O . LEU A 1 179 ? 20.347 10.379 0.710 1.00 93.81 179 LEU A O 1
ATOM 1411 N N . LEU A 1 180 ? 19.865 9.642 -1.356 1.00 93.06 180 LEU A N 1
ATOM 1412 C CA . LEU A 1 180 ? 18.693 8.869 -0.933 1.00 93.06 180 LEU A CA 1
ATOM 1413 C C . LEU A 1 180 ? 19.065 7.731 0.027 1.00 93.06 180 LEU A C 1
ATOM 1415 O O . LEU A 1 180 ? 18.416 7.575 1.066 1.00 93.06 180 LEU A O 1
ATOM 1419 N N . ALA A 1 181 ? 20.118 6.970 -0.281 1.00 89.69 181 ALA A N 1
ATOM 1420 C CA . ALA A 1 181 ? 20.608 5.891 0.574 1.00 89.69 181 ALA A CA 1
ATOM 1421 C C . ALA A 1 181 ? 21.076 6.419 1.941 1.00 89.69 181 ALA A C 1
ATOM 1423 O O . ALA A 1 181 ? 20.646 5.911 2.981 1.00 89.69 181 ALA A O 1
ATOM 1424 N N . ILE A 1 182 ? 21.879 7.491 1.955 1.00 91.00 182 ILE A N 1
ATOM 1425 C CA . ILE A 1 182 ? 22.307 8.171 3.187 1.00 91.00 182 ILE A CA 1
ATOM 1426 C C . ILE A 1 182 ? 21.090 8.679 3.960 1.00 91.00 182 ILE A C 1
ATOM 1428 O O . ILE A 1 182 ? 21.002 8.460 5.166 1.00 91.00 182 ILE A O 1
ATOM 1432 N N . GLY A 1 183 ? 20.129 9.313 3.284 1.00 91.31 183 GLY A N 1
ATOM 1433 C CA . GLY A 1 183 ? 18.895 9.804 3.890 1.00 91.31 183 GLY A CA 1
ATOM 1434 C C . GLY A 1 183 ? 18.092 8.694 4.557 1.00 91.31 183 GLY A C 1
ATOM 1435 O O . GLY A 1 183 ? 17.613 8.870 5.678 1.00 91.31 183 GLY A O 1
ATOM 1436 N N . TYR A 1 184 ? 17.992 7.530 3.913 1.00 89.00 184 TYR A N 1
ATOM 1437 C CA . TYR A 1 184 ? 17.318 6.361 4.468 1.00 89.00 184 TYR A CA 1
ATOM 1438 C C . TYR A 1 184 ? 18.041 5.817 5.707 1.00 89.00 184 TYR A C 1
ATOM 1440 O O . TYR A 1 184 ? 17.418 5.665 6.761 1.00 89.00 184 TYR A O 1
ATOM 1448 N N . VAL A 1 185 ? 19.354 5.580 5.623 1.00 88.88 185 VAL A N 1
ATOM 1449 C CA . VAL A 1 185 ? 20.161 5.092 6.757 1.00 88.88 185 VAL A CA 1
ATOM 1450 C C . VAL A 1 185 ? 20.109 6.080 7.923 1.00 88.88 185 VAL A C 1
ATOM 1452 O O . VAL A 1 185 ? 19.886 5.687 9.069 1.00 88.88 185 VAL A O 1
ATOM 1455 N N . PHE A 1 186 ? 20.237 7.374 7.633 1.00 90.00 186 PHE A N 1
ATOM 1456 C CA . PHE A 1 186 ? 20.146 8.440 8.622 1.00 90.00 186 PHE A CA 1
ATOM 1457 C C . PHE A 1 186 ? 18.766 8.487 9.288 1.00 90.00 186 PHE A C 1
ATOM 1459 O O . PHE A 1 186 ? 18.679 8.616 10.507 1.00 90.00 186 PHE A O 1
ATOM 1466 N N . ASN A 1 187 ? 17.685 8.304 8.526 1.00 88.44 187 ASN A N 1
ATOM 1467 C CA . ASN A 1 187 ? 16.327 8.212 9.062 1.00 88.44 187 ASN A CA 1
ATOM 1468 C C . ASN A 1 187 ? 16.155 7.003 10.005 1.00 88.44 187 ASN A C 1
ATOM 1470 O O . ASN A 1 187 ? 15.554 7.138 11.073 1.00 88.44 187 ASN A O 1
ATOM 1474 N N . GLN A 1 188 ? 16.726 5.840 9.666 1.00 86.94 188 GLN A N 1
ATOM 1475 C CA . GLN A 1 188 ? 16.716 4.670 10.557 1.00 86.94 188 GLN A CA 1
ATOM 1476 C C . GLN A 1 188 ? 17.524 4.921 11.834 1.00 86.94 188 GLN A C 1
ATOM 1478 O O . GLN A 1 188 ? 17.054 4.629 12.935 1.00 86.94 188 GLN A O 1
ATOM 1483 N N . PHE A 1 189 ? 18.705 5.528 11.710 1.00 89.31 189 PHE A N 1
ATOM 1484 C CA . PHE A 1 189 ? 19.523 5.899 12.860 1.00 89.31 189 PHE A CA 1
ATOM 1485 C C . PHE A 1 189 ? 18.798 6.893 13.777 1.00 89.31 189 PHE A C 1
ATOM 1487 O O . PHE A 1 189 ? 18.735 6.683 14.988 1.00 89.31 189 PHE A O 1
ATOM 1494 N N . LEU A 1 190 ? 18.185 7.941 13.213 1.00 88.81 190 LEU A N 1
ATOM 1495 C CA . LEU A 1 190 ? 17.395 8.911 13.971 1.00 88.81 190 LEU A CA 1
ATOM 1496 C C . LEU A 1 190 ? 16.191 8.263 14.653 1.00 88.81 190 LEU A C 1
ATOM 1498 O O . LEU A 1 190 ? 15.907 8.606 15.799 1.00 88.81 190 LEU A O 1
ATOM 1502 N N . ARG A 1 191 ? 15.513 7.306 14.003 1.00 85.75 191 ARG A N 1
ATOM 1503 C CA . ARG A 1 191 ? 14.435 6.525 14.630 1.00 85.75 191 ARG A CA 1
ATOM 1504 C C . ARG A 1 191 ? 14.949 5.826 15.886 1.00 85.75 191 ARG A C 1
ATOM 1506 O O . ARG A 1 191 ? 14.429 6.085 16.968 1.00 85.75 191 ARG A O 1
ATOM 1513 N N . VAL A 1 192 ? 15.998 5.012 15.756 1.00 86.06 192 VAL A N 1
ATOM 1514 C CA . VAL A 1 192 ? 16.575 4.263 16.883 1.00 86.06 192 VAL A CA 1
ATOM 1515 C C . VAL A 1 192 ? 17.052 5.211 17.980 1.00 86.06 192 VAL A C 1
ATOM 1517 O O . VAL A 1 192 ? 16.748 4.999 19.150 1.00 86.06 192 VAL A O 1
ATOM 1520 N N . PHE A 1 193 ? 17.743 6.293 17.621 1.00 89.44 193 PHE A N 1
ATOM 1521 C CA . PHE A 1 193 ? 18.266 7.260 18.581 1.00 89.44 193 PHE A CA 1
ATOM 1522 C C . PHE A 1 193 ? 17.157 8.005 19.337 1.00 89.44 193 PHE A C 1
ATOM 1524 O O . PHE A 1 193 ? 17.245 8.179 20.553 1.00 89.44 193 PHE A O 1
ATOM 1531 N N . VAL A 1 194 ? 16.101 8.442 18.645 1.00 87.50 194 VAL A N 1
ATOM 1532 C CA . VAL A 1 194 ? 14.961 9.136 19.263 1.00 87.50 194 VAL A CA 1
ATOM 1533 C C . VAL A 1 194 ? 14.191 8.197 20.186 1.00 87.50 194 VAL A C 1
ATOM 1535 O O . VAL A 1 194 ? 13.839 8.603 21.295 1.00 87.50 194 VAL A O 1
ATOM 1538 N N . GLU A 1 195 ? 13.951 6.957 19.758 1.00 84.12 195 GLU A N 1
ATOM 1539 C CA . GLU A 1 195 ? 13.283 5.941 20.573 1.00 84.12 195 GLU A CA 1
ATOM 1540 C C . GLU A 1 195 ? 14.131 5.583 21.801 1.00 84.12 195 GLU A C 1
ATOM 1542 O O . GLU A 1 195 ? 13.633 5.655 22.925 1.00 84.12 195 GLU A O 1
ATOM 1547 N N . TRP A 1 196 ? 15.430 5.330 21.614 1.00 87.44 196 TRP A N 1
ATOM 1548 C CA . TRP A 1 196 ? 16.382 5.068 22.694 1.00 87.44 196 TRP A CA 1
ATOM 1549 C C . TRP A 1 196 ? 16.460 6.221 23.695 1.00 87.44 196 TRP A C 1
ATOM 1551 O O . TRP A 1 196 ? 16.437 6.004 24.909 1.00 87.44 196 TRP A O 1
ATOM 1561 N N . ARG A 1 197 ? 16.511 7.472 23.221 1.00 87.31 197 ARG A N 1
ATOM 1562 C CA . ARG A 1 197 ? 16.513 8.652 24.095 1.00 87.31 197 ARG A CA 1
ATOM 1563 C C . ARG A 1 197 ? 15.195 8.774 24.860 1.00 87.31 197 ARG A C 1
ATOM 1565 O O . ARG A 1 197 ? 15.212 9.118 26.042 1.00 87.31 197 ARG A O 1
ATOM 1572 N N . ALA A 1 198 ? 14.070 8.482 24.208 1.00 82.50 198 ALA A N 1
ATOM 1573 C CA . ALA A 1 198 ? 12.754 8.494 24.836 1.00 82.50 198 ALA A CA 1
ATOM 1574 C C . ALA A 1 198 ? 12.591 7.385 25.893 1.00 82.50 198 ALA A C 1
ATOM 1576 O O . ALA A 1 198 ? 11.845 7.569 26.849 1.00 82.50 198 ALA A O 1
ATOM 1577 N N . THR A 1 199 ? 13.280 6.249 25.769 1.00 81.88 199 THR A N 1
ATOM 1578 C CA . THR A 1 199 ? 13.243 5.191 26.792 1.00 81.88 199 THR A CA 1
ATOM 1579 C C . THR A 1 199 ? 14.245 5.430 27.920 1.00 81.88 199 THR A C 1
ATOM 1581 O O . THR A 1 199 ? 13.918 5.200 29.079 1.00 81.88 199 THR A O 1
ATOM 1584 N N . THR A 1 200 ? 15.453 5.914 27.618 1.00 84.19 200 THR A N 1
ATOM 1585 C CA . THR A 1 200 ? 16.535 6.060 28.611 1.00 84.19 200 THR A CA 1
ATOM 1586 C C . THR A 1 200 ? 16.462 7.361 29.404 1.00 84.19 200 THR A C 1
ATOM 1588 O O . THR A 1 200 ? 16.492 7.344 30.632 1.00 84.19 200 THR A O 1
ATOM 1591 N N . VAL A 1 201 ? 16.332 8.506 28.729 1.00 80.31 201 VAL A N 1
ATOM 1592 C CA . VAL A 1 201 ? 16.335 9.827 29.384 1.00 80.31 201 VAL A CA 1
ATOM 1593 C C . VAL A 1 201 ? 15.001 10.090 30.074 1.00 80.31 201 VAL A C 1
ATOM 1595 O O . VAL A 1 201 ? 14.936 10.748 31.110 1.00 80.31 201 VAL A O 1
ATOM 1598 N N . THR A 1 202 ? 13.922 9.563 29.500 1.00 68.94 202 THR A N 1
ATOM 1599 C CA . THR A 1 202 ? 12.554 9.809 29.967 1.00 68.94 202 THR A CA 1
ATOM 1600 C C . THR A 1 202 ? 12.082 8.776 30.988 1.00 68.94 202 THR A C 1
ATOM 1602 O O . THR A 1 202 ? 10.973 8.906 31.479 1.00 68.94 202 THR A O 1
ATOM 1605 N N . ALA A 1 203 ? 12.929 7.824 31.402 1.00 60.03 203 ALA A N 1
ATOM 1606 C CA . ALA A 1 203 ? 12.611 6.836 32.440 1.00 60.03 203 ALA A CA 1
ATOM 1607 C C . ALA A 1 203 ? 12.225 7.452 33.804 1.00 60.03 203 ALA A C 1
ATOM 1609 O O . ALA A 1 203 ? 11.602 6.788 34.626 1.00 60.03 203 ALA A O 1
ATOM 1610 N N . LYS A 1 204 ? 12.570 8.726 34.053 1.00 70.88 204 LYS A N 1
ATOM 1611 C CA . LYS A 1 204 ? 12.132 9.486 35.243 1.00 70.88 204 LYS A CA 1
ATOM 1612 C C . LYS A 1 204 ? 10.792 10.213 35.068 1.00 70.88 204 LYS A C 1
ATOM 1614 O O . LYS A 1 204 ? 10.266 10.756 36.033 1.00 70.88 204 LYS A O 1
ATOM 1619 N N . LEU A 1 205 ? 10.266 10.273 33.850 1.00 69.25 205 LEU A N 1
ATOM 1620 C CA . LEU A 1 205 ? 9.015 10.934 33.488 1.00 69.25 205 LEU A CA 1
ATOM 1621 C C . LEU A 1 205 ? 7.962 9.871 33.153 1.00 69.25 205 LEU A C 1
ATOM 1623 O O . LEU A 1 205 ? 8.285 8.748 32.777 1.00 69.25 205 LEU A O 1
ATOM 1627 N N . ASP A 1 206 ? 6.687 10.224 33.300 1.00 80.12 206 ASP A N 1
ATOM 1628 C CA . ASP A 1 206 ? 5.576 9.328 32.979 1.00 80.12 206 ASP A CA 1
ATOM 1629 C C . ASP A 1 206 ? 5.659 8.872 31.509 1.00 80.12 206 ASP A C 1
ATOM 1631 O O . ASP A 1 206 ? 5.468 9.672 30.587 1.00 80.12 206 ASP A O 1
ATOM 1635 N N . ILE A 1 207 ? 5.949 7.581 31.292 1.00 79.56 207 ILE A N 1
ATOM 1636 C CA . ILE A 1 207 ? 6.079 6.939 29.970 1.00 79.56 207 ILE A CA 1
ATOM 1637 C C . ILE A 1 207 ? 4.839 7.207 29.106 1.00 79.56 207 ILE A C 1
ATOM 1639 O O . ILE A 1 207 ? 4.955 7.348 27.883 1.00 79.56 207 ILE A O 1
ATOM 1643 N N . ARG A 1 208 ? 3.667 7.364 29.737 1.00 76.25 208 ARG A N 1
ATOM 1644 C CA . ARG A 1 208 ? 2.397 7.648 29.057 1.00 76.25 208 ARG A CA 1
ATOM 1645 C C . ARG A 1 208 ? 2.390 8.991 28.339 1.00 76.25 208 ARG A C 1
ATOM 1647 O O . ARG A 1 208 ? 1.678 9.124 27.357 1.00 76.25 208 ARG A O 1
ATOM 1654 N N . ARG A 1 209 ? 3.228 9.956 28.739 1.00 78.38 209 ARG A N 1
ATOM 1655 C CA . ARG A 1 209 ? 3.385 11.238 28.020 1.00 78.38 209 ARG A CA 1
ATOM 1656 C C . ARG A 1 209 ? 4.187 11.116 26.727 1.00 78.38 209 ARG A C 1
ATOM 1658 O O . ARG A 1 209 ? 4.208 12.046 25.920 1.00 78.38 209 ARG A O 1
ATOM 1665 N N . CYS A 1 210 ? 4.904 10.008 26.557 1.00 75.75 210 CYS A N 1
ATOM 1666 C CA . CYS A 1 210 ? 5.844 9.824 25.459 1.00 75.75 210 CYS A CA 1
ATOM 1667 C C . CYS A 1 210 ? 5.404 8.779 24.442 1.00 75.75 210 CYS A C 1
ATOM 1669 O O . CYS A 1 210 ? 5.892 8.840 23.310 1.00 75.75 210 CYS A O 1
ATOM 1671 N N . TRP A 1 211 ? 4.537 7.842 24.823 1.00 81.19 211 TRP A N 1
ATOM 1672 C CA . TRP A 1 211 ? 4.189 6.695 23.995 1.00 81.19 211 TRP A CA 1
ATOM 1673 C C . TRP A 1 211 ? 2.703 6.379 24.069 1.00 81.19 211 TRP A C 1
ATOM 1675 O O . TRP A 1 211 ? 2.168 6.125 25.149 1.00 81.19 211 TRP A O 1
ATOM 1685 N N . VAL A 1 212 ? 2.055 6.344 22.903 1.00 82.69 212 VAL A N 1
ATOM 1686 C CA . VAL A 1 212 ? 0.701 5.807 22.785 1.00 82.69 212 VAL A CA 1
ATOM 1687 C C . VAL A 1 212 ? 0.814 4.279 22.809 1.00 82.69 212 VAL A C 1
ATOM 1689 O O . VAL A 1 212 ? 1.509 3.719 21.943 1.00 82.69 212 VAL A O 1
ATOM 1692 N N . PRO A 1 213 ? 0.190 3.595 23.789 1.00 82.56 213 PRO A N 1
ATOM 1693 C CA . PRO A 1 213 ? 0.245 2.145 23.883 1.00 82.56 213 PRO A CA 1
ATOM 1694 C C . PRO A 1 213 ? -0.394 1.511 22.649 1.00 82.56 213 PRO A C 1
ATOM 1696 O O . PRO A 1 213 ? -1.373 2.019 22.104 1.00 82.56 213 PRO A O 1
ATOM 1699 N N . TYR A 1 214 ? 0.175 0.396 22.209 1.00 82.88 214 TYR A N 1
ATOM 1700 C CA . TYR A 1 214 ? -0.383 -0.388 21.119 1.00 82.88 214 TYR A CA 1
ATOM 1701 C C . TYR A 1 214 ? -1.503 -1.290 21.636 1.00 82.88 214 TYR A C 1
ATOM 1703 O O . TYR A 1 214 ? -1.379 -1.894 22.704 1.00 82.88 214 TYR A O 1
ATOM 1711 N N . ASN A 1 215 ? -2.563 -1.457 20.849 1.00 81.81 215 ASN A N 1
ATOM 1712 C CA . ASN A 1 215 ? -3.473 -2.578 21.019 1.00 81.81 215 ASN A CA 1
ATOM 1713 C C . ASN A 1 215 ? -2.755 -3.866 20.579 1.00 81.81 215 ASN A C 1
ATOM 1715 O O . ASN A 1 215 ? -2.680 -4.182 19.390 1.00 81.81 215 ASN A O 1
ATOM 1719 N N . VAL A 1 216 ? -2.201 -4.582 21.559 1.00 75.38 216 VAL A N 1
ATOM 1720 C CA . VAL A 1 216 ? -1.419 -5.809 21.349 1.00 75.38 216 VAL A CA 1
ATOM 1721 C C . VAL A 1 216 ? -2.249 -6.894 20.660 1.00 75.38 216 VAL A C 1
ATOM 1723 O O . VAL A 1 216 ? -1.727 -7.578 19.787 1.00 75.38 216 VAL A O 1
ATOM 1726 N N . GLU A 1 217 ? -3.540 -7.016 20.981 1.00 72.00 217 GLU A N 1
ATOM 1727 C CA . GLU A 1 217 ? -4.444 -7.979 20.336 1.00 72.00 217 GLU A CA 1
ATOM 1728 C C . GLU A 1 217 ? -4.577 -7.686 18.837 1.00 72.00 217 GLU A C 1
ATOM 1730 O O . GLU A 1 217 ? -4.421 -8.582 18.008 1.00 72.00 217 GLU A O 1
ATOM 1735 N N . MET A 1 218 ? -4.761 -6.412 18.480 1.00 78.44 218 MET A N 1
ATOM 1736 C CA . MET A 1 218 ? -4.820 -5.981 17.083 1.00 78.44 218 MET A CA 1
ATOM 1737 C C . MET A 1 218 ? -3.491 -6.211 16.354 1.00 78.44 218 MET A C 1
ATOM 1739 O O . MET A 1 218 ? -3.497 -6.664 15.211 1.00 78.44 218 MET A O 1
ATOM 1743 N N . MET A 1 219 ? -2.351 -5.926 16.997 1.00 72.06 219 MET A N 1
ATOM 1744 C CA . MET A 1 219 ? -1.038 -6.201 16.400 1.00 72.06 219 MET A CA 1
ATOM 1745 C C . MET A 1 219 ? -0.844 -7.698 16.161 1.00 72.06 219 MET A C 1
ATOM 1747 O O . MET A 1 219 ? -0.533 -8.082 15.040 1.00 72.06 219 MET A O 1
ATOM 1751 N N . ILE A 1 220 ? -1.075 -8.544 17.170 1.00 68.50 220 ILE A N 1
ATOM 1752 C CA . ILE A 1 220 ? -0.952 -10.005 17.038 1.00 68.50 220 ILE A CA 1
ATOM 1753 C C . ILE A 1 220 ? -1.852 -10.512 15.913 1.00 68.50 220 ILE A C 1
ATOM 1755 O O . ILE A 1 220 ? -1.409 -11.312 15.096 1.00 68.50 220 ILE A O 1
ATOM 1759 N N . HIS A 1 221 ? -3.088 -10.015 15.835 1.00 76.38 221 HIS A N 1
ATOM 1760 C CA . HIS A 1 221 ? -4.018 -10.401 14.784 1.00 76.38 221 HIS A CA 1
ATOM 1761 C C . HIS A 1 221 ? -3.503 -10.012 13.390 1.00 76.38 221 HIS A C 1
ATOM 1763 O O . HIS A 1 221 ? -3.435 -10.867 12.512 1.00 76.38 221 HIS A O 1
ATOM 1769 N N . ARG A 1 222 ? -3.058 -8.763 13.191 1.00 73.44 222 ARG A N 1
ATOM 1770 C CA . ARG A 1 222 ? -2.578 -8.274 11.885 1.00 73.44 222 ARG A CA 1
ATOM 1771 C C . ARG A 1 222 ? -1.240 -8.867 11.454 1.00 73.44 222 ARG A C 1
ATOM 1773 O O . ARG A 1 222 ? -1.096 -9.229 10.290 1.00 73.44 222 ARG A O 1
ATOM 1780 N N . TYR A 1 223 ? -0.275 -9.001 12.363 1.00 69.25 223 TYR A N 1
ATOM 1781 C CA . TYR A 1 223 ? 0.962 -9.720 12.047 1.00 69.25 223 TYR A CA 1
ATOM 1782 C C . TYR A 1 223 ? 0.689 -11.204 11.829 1.00 69.25 223 TYR A C 1
ATOM 1784 O O . TYR A 1 223 ? 1.314 -11.790 10.958 1.00 69.25 223 TYR A O 1
ATOM 1792 N N . GLY A 1 224 ? -0.260 -11.803 12.552 1.00 67.12 224 GLY A N 1
ATOM 1793 C CA . GLY A 1 224 ? -0.703 -13.176 12.316 1.00 67.12 224 GLY A CA 1
ATOM 1794 C C . GLY A 1 224 ? -1.268 -13.361 10.908 1.00 67.12 224 GLY A C 1
ATOM 1795 O O . GLY A 1 224 ? -0.842 -14.268 10.203 1.00 67.12 224 GLY A O 1
ATOM 1796 N N . GLU A 1 225 ? -2.156 -12.467 10.465 1.00 74.50 225 GLU A N 1
ATOM 1797 C CA . GLU A 1 225 ? -2.673 -12.450 9.089 1.00 74.50 225 GLU A CA 1
ATOM 1798 C C . GLU A 1 225 ? -1.549 -12.300 8.056 1.00 74.50 225 GLU A C 1
ATOM 1800 O O . GLU A 1 225 ? -1.499 -13.058 7.089 1.00 74.50 225 GLU A O 1
ATOM 1805 N N . TRP A 1 226 ? -0.629 -11.353 8.266 1.00 67.88 226 TRP A N 1
ATOM 1806 C CA . TRP A 1 226 ? 0.476 -11.107 7.337 1.00 67.88 226 TRP A CA 1
ATOM 1807 C C . TRP A 1 226 ? 1.464 -12.275 7.281 1.00 67.88 226 TRP A C 1
ATOM 1809 O O . TRP A 1 226 ? 1.850 -12.700 6.198 1.00 67.88 226 TRP A O 1
ATOM 1819 N N . VAL A 1 227 ? 1.842 -12.840 8.429 1.00 64.06 227 VAL A N 1
ATOM 1820 C CA . VAL A 1 227 ? 2.722 -14.013 8.507 1.00 64.06 227 VAL A CA 1
ATOM 1821 C C . VAL A 1 227 ? 2.063 -15.216 7.841 1.00 64.06 227 VAL A C 1
ATOM 1823 O O . VAL A 1 227 ? 2.729 -15.911 7.084 1.00 64.06 227 VAL A O 1
ATOM 1826 N N . LEU A 1 228 ? 0.764 -15.444 8.057 1.00 63.66 228 LEU A N 1
ATOM 1827 C CA . LEU A 1 228 ? 0.027 -16.501 7.359 1.00 63.66 228 LEU A CA 1
ATOM 1828 C C . LEU A 1 228 ? 0.017 -16.286 5.842 1.00 63.66 228 LEU A C 1
ATOM 1830 O O . LEU A 1 228 ? 0.136 -17.259 5.102 1.00 63.66 228 LEU A O 1
ATOM 1834 N N . LEU A 1 229 ? -0.072 -15.037 5.379 1.00 65.50 229 LEU A N 1
ATOM 1835 C CA . LEU A 1 229 ? -0.010 -14.696 3.958 1.00 65.50 229 LEU A CA 1
ATOM 1836 C C . LEU A 1 229 ? 1.391 -14.951 3.384 1.00 65.50 229 LEU A C 1
ATOM 1838 O O . LEU A 1 229 ? 1.511 -15.667 2.397 1.00 65.50 229 LEU A O 1
ATOM 1842 N N . MET A 1 230 ? 2.449 -14.461 4.036 1.00 56.28 230 MET A N 1
ATOM 1843 C CA . MET A 1 230 ? 3.838 -14.653 3.591 1.00 56.28 230 MET A CA 1
ATOM 1844 C C . MET A 1 230 ? 4.276 -16.120 3.654 1.00 56.28 230 MET A C 1
ATOM 1846 O O . MET A 1 230 ? 4.991 -16.589 2.773 1.00 56.28 230 MET A O 1
ATOM 1850 N N . ILE A 1 231 ? 3.843 -16.865 4.676 1.00 56.06 231 ILE A N 1
ATOM 1851 C CA . ILE A 1 231 ? 4.059 -18.315 4.759 1.00 56.06 231 ILE A CA 1
ATOM 1852 C C . ILE A 1 231 ? 3.260 -19.021 3.665 1.00 56.06 231 ILE A C 1
ATOM 1854 O O . ILE A 1 231 ? 3.802 -19.910 3.020 1.00 56.06 231 ILE A O 1
ATOM 1858 N N . GLY A 1 232 ? 2.007 -18.621 3.427 1.00 59.09 232 GLY A N 1
ATOM 1859 C CA . GLY A 1 232 ? 1.188 -19.154 2.342 1.00 59.09 232 GLY A CA 1
ATOM 1860 C C . GLY A 1 232 ? 1.873 -18.983 0.987 1.00 59.09 232 GLY A C 1
ATOM 1861 O O . GLY A 1 232 ? 2.110 -19.967 0.292 1.00 59.09 232 GLY A O 1
ATOM 1862 N N . GLU A 1 233 ? 2.279 -17.758 0.651 1.00 52.41 233 GLU A N 1
ATOM 1863 C CA . GLU A 1 233 ? 3.008 -17.447 -0.584 1.00 52.41 233 GLU A CA 1
ATOM 1864 C C . GLU A 1 233 ? 4.387 -18.122 -0.648 1.00 52.41 233 GLU A C 1
ATOM 1866 O O . GLU A 1 233 ? 4.799 -18.582 -1.714 1.00 52.41 233 GLU A O 1
ATOM 1871 N N . GLY A 1 234 ? 5.088 -18.246 0.483 1.00 46.03 234 GLY A N 1
ATOM 1872 C CA . GLY A 1 234 ? 6.376 -18.936 0.577 1.00 46.03 234 GLY A CA 1
ATOM 1873 C C . GLY A 1 234 ? 6.264 -20.446 0.354 1.00 46.03 234 GLY A C 1
ATOM 1874 O O . GLY A 1 234 ? 7.052 -21.013 -0.398 1.00 46.03 234 GLY A O 1
ATOM 1875 N N . ILE A 1 235 ? 5.255 -21.098 0.939 1.00 55.16 235 ILE A N 1
ATOM 1876 C CA . ILE A 1 235 ? 4.957 -22.522 0.717 1.00 55.16 235 ILE A CA 1
ATOM 1877 C C . ILE A 1 235 ? 4.521 -22.749 -0.730 1.00 55.16 235 ILE A C 1
ATOM 1879 O O . ILE A 1 235 ? 4.981 -23.699 -1.352 1.00 55.16 235 ILE A O 1
ATOM 1883 N N . LEU A 1 236 ? 3.700 -21.863 -1.297 1.00 49.84 236 LEU A N 1
ATOM 1884 C CA . LEU A 1 236 ? 3.322 -21.911 -2.712 1.00 49.84 236 LEU A CA 1
ATOM 1885 C C . LEU A 1 236 ? 4.535 -21.743 -3.638 1.00 49.84 236 LEU A C 1
ATOM 1887 O O . LEU A 1 236 ? 4.652 -22.462 -4.625 1.00 49.84 236 LEU A O 1
ATOM 1891 N N . SER A 1 237 ? 5.477 -20.868 -3.282 1.00 44.72 237 SER A N 1
ATOM 1892 C CA . SER A 1 237 ? 6.743 -20.700 -4.008 1.00 44.72 237 SER A CA 1
ATOM 1893 C C . SER A 1 237 ? 7.647 -21.933 -3.896 1.00 44.72 237 SER A C 1
ATOM 1895 O O . SER A 1 237 ? 8.341 -22.273 -4.851 1.00 44.72 237 SER A O 1
ATOM 1897 N N . LEU A 1 238 ? 7.616 -22.633 -2.757 1.00 40.97 238 LEU A N 1
ATOM 1898 C CA . LEU A 1 238 ? 8.347 -23.885 -2.542 1.00 40.97 238 LEU A CA 1
ATOM 1899 C C . LEU A 1 238 ? 7.678 -25.088 -3.215 1.00 40.97 238 LEU A C 1
ATOM 1901 O O . LEU A 1 238 ? 8.385 -25.968 -3.677 1.00 40.97 238 LEU A O 1
ATOM 1905 N N . LEU A 1 239 ? 6.349 -25.126 -3.321 1.00 48.25 239 LEU A N 1
ATOM 1906 C CA . LEU A 1 239 ? 5.611 -26.179 -4.036 1.00 48.25 239 LEU A CA 1
ATOM 1907 C C . LEU A 1 239 ? 5.805 -26.112 -5.557 1.00 48.25 239 LEU A C 1
ATOM 1909 O O . LEU A 1 239 ? 5.554 -27.090 -6.255 1.00 48.25 239 LEU A O 1
ATOM 1913 N N . ILE A 1 240 ? 6.288 -24.978 -6.064 1.00 48.75 240 ILE A N 1
ATOM 1914 C CA . ILE A 1 240 ? 6.756 -24.820 -7.445 1.00 48.75 240 ILE A CA 1
ATOM 1915 C C . ILE A 1 240 ? 8.172 -25.424 -7.628 1.00 48.75 240 ILE A C 1
ATOM 1917 O O . ILE A 1 240 ? 8.614 -25.616 -8.759 1.00 48.75 240 ILE A O 1
ATOM 1921 N N . VAL A 1 241 ? 8.872 -25.791 -6.543 1.00 38.28 241 VAL A N 1
ATOM 1922 C CA . VAL A 1 241 ? 10.218 -26.392 -6.550 1.00 38.28 241 VAL A CA 1
ATOM 1923 C C . VAL A 1 241 ? 10.156 -27.848 -6.060 1.00 38.28 241 VAL A C 1
ATOM 1925 O O . VAL A 1 241 ? 9.729 -28.138 -4.946 1.00 38.28 241 VAL A O 1
ATOM 1928 N N . GLU A 1 242 ? 10.591 -28.796 -6.892 1.00 37.03 242 GLU A N 1
ATOM 1929 C CA . GLU A 1 242 ? 10.520 -30.235 -6.595 1.00 37.03 242 GLU A CA 1
ATOM 1930 C C . GLU A 1 242 ? 11.302 -30.613 -5.318 1.00 37.03 242 GLU A C 1
ATOM 1932 O O . GLU A 1 242 ? 12.522 -30.463 -5.255 1.00 37.03 242 GLU A O 1
ATOM 1937 N N . THR A 1 243 ? 10.619 -31.150 -4.297 1.00 48.53 243 THR A N 1
ATOM 1938 C CA . THR A 1 243 ? 11.250 -31.694 -3.076 1.00 48.53 243 THR A CA 1
ATOM 1939 C C . THR A 1 243 ? 10.626 -33.034 -2.652 1.00 48.53 243 THR A C 1
ATOM 1941 O O . THR A 1 243 ? 9.454 -33.307 -2.910 1.00 48.53 243 THR A O 1
ATOM 1944 N N . THR A 1 244 ? 11.436 -33.917 -2.051 1.00 44.97 244 THR A N 1
ATOM 1945 C CA . THR A 1 244 ? 11.140 -35.347 -1.820 1.00 44.97 244 THR A CA 1
ATOM 1946 C C . THR A 1 244 ? 10.578 -35.666 -0.413 1.00 44.97 244 THR A C 1
ATOM 1948 O O . THR A 1 244 ? 10.901 -34.961 0.543 1.00 44.97 244 THR A O 1
ATOM 1951 N N . PRO A 1 245 ? 9.755 -36.731 -0.231 1.00 50.47 245 PRO A N 1
ATOM 1952 C CA . PRO A 1 245 ? 8.873 -36.882 0.940 1.00 50.47 245 PRO A CA 1
ATOM 1953 C C . PRO A 1 245 ? 9.258 -38.011 1.927 1.00 50.47 245 PRO A C 1
ATOM 1955 O O . PRO A 1 245 ? 9.733 -39.065 1.511 1.00 50.47 245 PRO A O 1
ATOM 1958 N N . THR A 1 246 ? 8.900 -37.877 3.219 1.00 56.47 246 THR A N 1
ATOM 1959 C CA . THR A 1 246 ? 8.527 -39.033 4.077 1.00 56.47 246 THR A CA 1
ATOM 1960 C C . THR A 1 246 ? 7.320 -38.728 4.983 1.00 56.47 246 THR A C 1
ATOM 1962 O O . THR A 1 246 ? 7.110 -37.605 5.432 1.00 56.47 246 THR A O 1
ATOM 1965 N N . LEU A 1 247 ? 6.482 -39.753 5.194 1.00 44.19 247 LEU A N 1
ATOM 1966 C CA . LEU A 1 247 ? 5.015 -39.637 5.222 1.00 44.19 247 LEU A CA 1
ATOM 1967 C C . LEU A 1 247 ? 4.370 -39.650 6.626 1.00 44.19 247 LEU A C 1
ATOM 1969 O O . LEU A 1 247 ? 3.324 -39.048 6.837 1.00 44.19 247 LEU A O 1
ATOM 1973 N N . SER A 1 248 ? 4.957 -40.327 7.611 1.00 36.09 248 SER A N 1
ATOM 1974 C CA . SER A 1 248 ? 4.190 -40.753 8.797 1.00 36.09 248 SER A CA 1
ATOM 1975 C C . SER A 1 248 ? 4.043 -39.690 9.896 1.00 36.09 248 SER A C 1
ATOM 1977 O O . SER A 1 248 ? 3.123 -39.767 10.708 1.00 36.09 248 SER A O 1
ATOM 1979 N N . HIS A 1 249 ? 4.912 -38.676 9.923 1.00 42.66 249 HIS A N 1
ATOM 1980 C CA . HIS A 1 249 ? 4.892 -37.606 10.934 1.00 42.66 249 HIS A CA 1
ATOM 1981 C C . HIS A 1 249 ? 3.855 -36.507 10.614 1.00 42.66 249 HIS A C 1
ATOM 1983 O O . HIS A 1 249 ? 3.329 -35.859 11.516 1.00 42.66 249 HIS A O 1
ATOM 1989 N N . TYR A 1 250 ? 3.494 -36.363 9.333 1.00 48.34 250 TYR A N 1
ATOM 1990 C CA . TYR A 1 250 ? 2.559 -35.365 8.799 1.00 48.34 250 TYR A CA 1
ATOM 1991 C C . TYR A 1 250 ? 1.083 -35.778 8.856 1.00 48.34 250 TYR A C 1
ATOM 1993 O O . TYR A 1 250 ? 0.244 -35.035 8.361 1.00 48.34 250 TYR A O 1
ATOM 2001 N N . ILE A 1 251 ? 0.717 -36.935 9.411 1.00 44.72 251 ILE A N 1
ATOM 2002 C CA . ILE A 1 251 ? -0.654 -37.450 9.242 1.00 44.72 251 ILE A CA 1
ATOM 2003 C C . ILE A 1 251 ? -1.559 -37.168 10.455 1.00 44.72 251 ILE A C 1
ATOM 2005 O O . ILE A 1 251 ? -2.706 -36.777 10.270 1.00 44.72 251 ILE A O 1
ATOM 2009 N N . ILE A 1 252 ? -1.089 -37.304 11.700 1.00 39.16 252 ILE A N 1
ATOM 2010 C CA . ILE A 1 252 ? -1.994 -37.309 12.875 1.00 39.16 252 ILE A CA 1
ATOM 2011 C C . ILE A 1 252 ? -2.230 -35.902 13.458 1.00 39.16 252 ILE A C 1
ATOM 2013 O O . ILE A 1 252 ? -3.368 -35.538 13.745 1.00 39.16 252 ILE A O 1
ATOM 2017 N N . THR A 1 253 ? -1.186 -35.079 13.581 1.00 38.44 253 THR A N 1
ATOM 2018 C CA . THR A 1 253 ? -1.277 -33.701 14.115 1.00 38.44 253 THR A CA 1
ATOM 2019 C C . THR A 1 253 ? -1.805 -32.710 13.072 1.00 38.44 253 THR A C 1
ATOM 2021 O O . THR A 1 253 ? -2.463 -31.725 13.410 1.00 38.44 253 THR A O 1
ATOM 2024 N N . THR A 1 254 ? -1.572 -33.012 11.793 1.00 41.94 254 THR A N 1
ATOM 2025 C CA . THR A 1 254 ? -2.105 -32.294 10.636 1.00 41.94 254 THR A CA 1
ATOM 2026 C C . THR A 1 254 ? -3.620 -32.488 10.643 1.00 41.94 254 THR A C 1
ATOM 2028 O O . THR A 1 254 ? -4.304 -31.497 10.804 1.00 41.94 254 THR A O 1
ATOM 2031 N N . CYS A 1 255 ? -4.198 -33.697 10.610 1.00 36.75 255 CYS A N 1
ATOM 2032 C CA . CYS A 1 255 ? -5.645 -33.916 10.369 1.00 36.75 255 CYS A CA 1
ATOM 2033 C C . CYS A 1 255 ? -6.664 -33.096 11.212 1.00 36.75 255 CYS A C 1
ATOM 2035 O O . CYS A 1 255 ? -7.734 -32.766 10.698 1.00 36.75 255 CYS A O 1
ATOM 2037 N N . GLY A 1 256 ? -6.364 -32.721 12.464 1.00 30.91 256 GLY A N 1
ATOM 2038 C CA . GLY A 1 256 ? -7.266 -31.913 13.311 1.00 30.91 256 GLY A CA 1
ATOM 2039 C C . GLY A 1 256 ? -7.182 -30.397 13.074 1.00 30.91 256 GLY A C 1
ATOM 2040 O O . GLY A 1 256 ? -8.207 -29.727 12.958 1.00 30.91 256 GLY A O 1
ATOM 2041 N N . ASN A 1 257 ? -5.965 -29.862 12.926 1.00 35.09 257 ASN A N 1
ATOM 2042 C CA . ASN A 1 257 ? -5.741 -28.472 12.510 1.00 35.09 257 ASN A CA 1
ATOM 2043 C C . ASN A 1 257 ? -5.938 -28.301 10.993 1.00 35.09 257 ASN A C 1
ATOM 2045 O O . ASN A 1 257 ? -6.324 -27.226 10.555 1.00 35.09 257 ASN A O 1
ATOM 2049 N N . VAL A 1 258 ? -5.783 -29.374 10.211 1.00 41.69 258 VAL A N 1
ATOM 2050 C CA . VAL A 1 258 ? -6.056 -29.505 8.775 1.00 41.69 258 VAL A CA 1
ATOM 2051 C C . VAL A 1 258 ? -7.488 -29.152 8.483 1.00 41.69 258 VAL A C 1
ATOM 2053 O O . VAL A 1 258 ? -7.720 -28.347 7.621 1.00 41.69 258 VAL A O 1
ATOM 2056 N N . ALA A 1 259 ? -8.491 -29.688 9.168 1.00 37.25 259 ALA A N 1
ATOM 2057 C CA . ALA A 1 259 ? -9.862 -29.466 8.701 1.00 37.25 259 ALA A CA 1
ATOM 2058 C C . ALA A 1 259 ? -10.266 -27.972 8.718 1.00 37.25 259 ALA A C 1
ATOM 2060 O O . ALA A 1 259 ? -10.905 -27.485 7.784 1.00 37.25 259 ALA A O 1
ATOM 2061 N N . SER A 1 260 ? -9.827 -27.220 9.736 1.00 37.66 260 SER A N 1
ATOM 2062 C CA . SER A 1 260 ? -10.113 -25.783 9.864 1.00 37.66 260 SER A CA 1
ATOM 2063 C C . SER A 1 260 ? -9.064 -24.895 9.181 1.00 37.66 260 SER A C 1
ATOM 2065 O O . SER A 1 260 ? -9.429 -23.889 8.573 1.00 37.66 260 SER A O 1
ATOM 2067 N N . SER A 1 261 ? -7.779 -25.268 9.234 1.00 42.28 261 SER A N 1
ATOM 2068 C CA . SER A 1 261 ? -6.704 -24.599 8.493 1.00 42.28 261 SER A CA 1
ATOM 2069 C C . SER A 1 261 ? -6.786 -24.893 7.011 1.00 42.28 261 SER A C 1
ATOM 2071 O O . SER A 1 261 ? -6.346 -24.055 6.270 1.00 42.28 261 SER A O 1
ATOM 2073 N N . TYR A 1 262 ? -7.333 -26.011 6.549 1.00 43.84 262 TYR A N 1
ATOM 2074 C CA . TYR A 1 262 ? -7.475 -26.354 5.132 1.00 43.84 262 TYR A CA 1
ATOM 2075 C C . TYR A 1 262 ? -8.728 -25.729 4.576 1.00 43.84 262 TYR A C 1
ATOM 2077 O O . TYR A 1 262 ? -8.706 -25.321 3.438 1.00 43.84 262 TYR A O 1
ATOM 2085 N N . ALA A 1 263 ? -9.809 -25.551 5.334 1.00 42.59 263 ALA A N 1
ATOM 2086 C CA . ALA A 1 263 ? -10.889 -24.706 4.830 1.00 42.59 263 ALA A CA 1
ATOM 2087 C C . ALA A 1 263 ? -10.375 -23.279 4.544 1.00 42.59 263 ALA A C 1
ATOM 2089 O O . ALA A 1 263 ? -10.707 -22.694 3.517 1.00 42.59 263 ALA A O 1
ATOM 2090 N N . TYR A 1 264 ? -9.517 -22.740 5.418 1.00 45.88 264 TYR A N 1
ATOM 2091 C CA . TYR A 1 264 ? -8.922 -21.414 5.244 1.00 45.88 264 TYR A CA 1
ATOM 2092 C C . TYR A 1 264 ? -7.734 -21.404 4.258 1.00 45.88 264 TYR A C 1
ATOM 2094 O O . TYR A 1 264 ? -7.669 -20.527 3.405 1.00 45.88 264 TYR A O 1
ATOM 2102 N N . SER A 1 265 ? -6.855 -22.406 4.298 1.00 50.00 265 SER A N 1
ATOM 2103 C CA . SER A 1 265 ? -5.722 -22.612 3.386 1.00 50.00 265 SER A CA 1
ATOM 2104 C C . SER A 1 265 ? -6.198 -22.986 1.998 1.00 50.00 265 SER A C 1
ATOM 2106 O O . SER A 1 265 ? -5.682 -22.406 1.074 1.00 50.00 265 SER A O 1
ATOM 2108 N N . TYR A 1 266 ? -7.222 -23.819 1.805 1.00 54.25 266 TYR A N 1
ATOM 2109 C CA . TYR A 1 266 ? -7.828 -24.050 0.489 1.00 54.25 266 TYR A CA 1
ATOM 2110 C C . TYR A 1 266 ? -8.454 -22.776 -0.053 1.00 54.25 266 TYR A C 1
ATOM 2112 O O . TYR A 1 266 ? -8.367 -22.535 -1.244 1.00 54.25 266 TYR A O 1
ATOM 2120 N N . LEU A 1 267 ? -9.068 -21.930 0.778 1.00 53.56 267 LEU A N 1
ATOM 2121 C CA . LEU A 1 267 ? -9.565 -20.639 0.296 1.00 53.56 267 LEU A CA 1
ATOM 2122 C C . LEU A 1 267 ? -8.427 -19.683 -0.067 1.00 53.56 267 LEU A C 1
ATOM 2124 O O . LEU A 1 267 ? -8.540 -18.985 -1.070 1.00 53.56 267 LEU A O 1
ATOM 2128 N N . ILE A 1 268 ? -7.334 -19.675 0.698 1.00 55.75 268 ILE A N 1
ATOM 2129 C CA . ILE A 1 268 ? -6.124 -18.900 0.394 1.00 55.75 268 ILE A CA 1
ATOM 2130 C C . ILE A 1 268 ? -5.381 -19.470 -0.819 1.00 55.75 268 ILE A C 1
ATOM 2132 O O . ILE A 1 268 ? -4.887 -18.701 -1.628 1.00 55.75 268 ILE A O 1
ATOM 2136 N N . GLU A 1 269 ? -5.338 -20.784 -0.994 1.00 58.06 269 GLU A N 1
ATOM 2137 C CA . GLU A 1 269 ? -4.739 -21.487 -2.127 1.00 58.06 269 GLU A CA 1
ATOM 2138 C C . GLU A 1 269 ? -5.597 -21.302 -3.368 1.00 58.06 269 GLU A C 1
ATOM 2140 O O . GLU A 1 269 ? -5.056 -21.011 -4.419 1.00 58.06 269 GLU A O 1
ATOM 2145 N N . ILE A 1 270 ? -6.927 -21.379 -3.271 1.00 62.53 270 ILE A N 1
ATOM 2146 C CA . ILE A 1 270 ? -7.834 -21.032 -4.371 1.00 62.53 270 ILE A CA 1
ATOM 2147 C C . ILE A 1 270 ? -7.646 -19.561 -4.724 1.00 62.53 270 ILE A C 1
ATOM 2149 O O . ILE A 1 270 ? -7.515 -19.244 -5.902 1.00 62.53 270 ILE A O 1
ATOM 2153 N N . LEU A 1 271 ? -7.589 -18.661 -3.738 1.00 64.69 271 LEU A N 1
ATOM 2154 C CA . LEU A 1 271 ? -7.330 -17.240 -3.969 1.00 64.69 271 LEU A CA 1
ATOM 2155 C C . LEU A 1 271 ? -5.965 -17.026 -4.632 1.00 64.69 271 LEU A C 1
ATOM 2157 O O . LEU A 1 271 ? -5.877 -16.283 -5.603 1.00 64.69 271 LEU A O 1
ATOM 2161 N N . SER A 1 272 ? -4.925 -17.702 -4.154 1.00 57.81 272 SER A N 1
ATOM 2162 C CA . SER A 1 272 ? -3.564 -17.577 -4.663 1.00 57.81 272 SER A CA 1
ATOM 2163 C C . SER A 1 272 ? -3.413 -18.201 -6.050 1.00 57.81 272 SER A C 1
ATOM 2165 O O . SER A 1 272 ? -2.923 -17.540 -6.953 1.00 57.81 272 SER A O 1
ATOM 2167 N N . MET A 1 273 ? -3.945 -19.401 -6.288 1.00 62.31 273 MET A N 1
ATOM 2168 C CA . MET A 1 273 ? -4.031 -20.027 -7.613 1.00 62.31 273 MET A CA 1
ATOM 2169 C C . MET A 1 273 ? -4.826 -19.159 -8.583 1.00 62.31 273 MET A C 1
ATOM 2171 O O . MET A 1 273 ? -4.449 -19.038 -9.745 1.00 62.31 273 MET A O 1
ATOM 2175 N N . SER A 1 274 ? -5.889 -18.505 -8.110 1.00 59.62 274 SER A N 1
ATOM 2176 C CA . SER A 1 274 ? -6.656 -17.560 -8.921 1.00 59.62 274 SER A CA 1
ATOM 2177 C C . SER A 1 274 ? -5.856 -16.289 -9.213 1.00 59.62 274 SER A C 1
ATOM 2179 O O . SER A 1 274 ? -5.913 -15.803 -10.336 1.00 59.62 274 SER A O 1
ATOM 2181 N N . LEU A 1 275 ? -5.073 -15.776 -8.257 1.00 61.78 275 LEU A N 1
ATOM 2182 C CA . LEU A 1 275 ? -4.177 -14.628 -8.445 1.00 61.78 275 LEU A CA 1
ATOM 2183 C C . LEU A 1 275 ? -3.000 -14.957 -9.369 1.00 61.78 275 LEU A C 1
ATOM 2185 O O . LEU A 1 275 ? -2.636 -14.124 -10.193 1.00 61.78 275 LEU A O 1
ATOM 2189 N N . ILE A 1 276 ? -2.442 -16.165 -9.284 1.00 66.81 276 ILE A N 1
ATOM 2190 C CA . ILE A 1 276 ? -1.396 -16.663 -10.182 1.00 66.81 276 ILE A CA 1
ATOM 2191 C C . ILE A 1 276 ? -1.976 -16.840 -11.582 1.00 66.81 276 ILE A C 1
ATOM 2193 O O . ILE A 1 276 ? -1.419 -16.306 -12.536 1.00 66.81 276 ILE A O 1
ATOM 2197 N N . ALA A 1 277 ? -3.116 -17.524 -11.724 1.00 64.69 277 ALA A N 1
ATOM 2198 C CA . ALA A 1 277 ? -3.794 -17.680 -13.009 1.00 64.69 277 ALA A CA 1
ATOM 2199 C C . ALA A 1 277 ? -4.143 -16.314 -13.619 1.00 64.69 277 ALA A C 1
ATOM 2201 O O . ALA A 1 277 ? -3.891 -16.081 -14.800 1.00 64.69 277 ALA A O 1
ATOM 2202 N N . PHE A 1 278 ? -4.633 -15.383 -12.798 1.00 67.25 278 PHE A N 1
ATOM 2203 C CA . PHE A 1 278 ? -4.898 -14.007 -13.194 1.00 67.25 278 PHE A CA 1
ATOM 2204 C C . PHE A 1 278 ? -3.614 -13.282 -13.625 1.00 67.25 278 PHE A C 1
ATOM 2206 O O . PHE A 1 278 ? -3.567 -12.738 -14.725 1.00 67.25 278 PHE A O 1
ATOM 2213 N N . GLY A 1 279 ? -2.539 -13.339 -12.839 1.00 66.06 279 GLY A N 1
ATOM 2214 C CA . GLY A 1 279 ? -1.256 -12.710 -13.160 1.00 66.06 279 GLY A CA 1
ATOM 2215 C C . GLY A 1 279 ? -0.609 -13.277 -14.427 1.00 66.06 279 GLY A C 1
ATOM 2216 O O . GLY A 1 279 ? -0.144 -12.517 -15.276 1.00 66.06 279 GLY A O 1
ATOM 2217 N N . VAL A 1 280 ? -0.639 -14.601 -14.607 1.00 70.75 280 VAL A N 1
ATOM 2218 C CA . VAL A 1 280 ? -0.161 -15.278 -15.822 1.00 70.75 280 VAL A CA 1
ATOM 2219 C C . VAL A 1 280 ? -1.009 -14.872 -17.024 1.00 70.75 280 VAL A C 1
ATOM 2221 O O . VAL A 1 280 ? -0.452 -14.502 -18.055 1.00 70.75 280 VAL A O 1
ATOM 2224 N N . SER A 1 281 ? -2.338 -14.871 -16.894 1.00 69.12 281 SER A N 1
ATOM 2225 C CA . SER A 1 281 ? -3.234 -14.456 -17.980 1.00 69.12 281 SER A CA 1
ATOM 2226 C C . SER A 1 281 ? -3.030 -12.991 -18.375 1.00 69.12 281 SER A C 1
ATOM 2228 O O . SER A 1 281 ? -2.967 -12.684 -19.562 1.00 69.12 281 SER A O 1
ATOM 2230 N N . TYR A 1 282 ? -2.819 -12.102 -17.400 1.00 71.19 282 TYR A N 1
ATOM 2231 C CA . TYR A 1 282 ? -2.521 -10.693 -17.632 1.00 71.19 282 TYR A CA 1
ATOM 2232 C C . TYR A 1 282 ? -1.165 -10.505 -18.322 1.00 71.19 282 TYR A C 1
ATOM 2234 O O . TYR A 1 282 ? -1.042 -9.726 -19.263 1.00 71.19 282 TYR A O 1
ATOM 2242 N N . LYS A 1 283 ? -0.147 -11.272 -17.917 1.00 74.00 283 LYS A N 1
ATOM 2243 C CA . LYS A 1 283 ? 1.169 -11.265 -18.566 1.00 74.00 283 LYS A CA 1
ATOM 2244 C C . LYS A 1 283 ? 1.094 -11.731 -20.023 1.00 74.00 283 LYS A C 1
ATOM 2246 O O . LYS A 1 283 ? 1.679 -11.086 -20.886 1.00 74.00 283 LYS A O 1
ATOM 2251 N N . VAL A 1 284 ? 0.367 -12.816 -20.299 1.00 72.81 284 VAL A N 1
ATOM 2252 C CA . VAL A 1 284 ? 0.122 -13.312 -21.668 1.00 72.81 284 VAL A CA 1
ATOM 2253 C C . VAL A 1 284 ? -0.597 -12.251 -22.507 1.00 72.81 284 VAL A C 1
ATOM 2255 O O . VAL A 1 284 ? -0.245 -12.009 -23.659 1.00 72.81 284 VAL A O 1
ATOM 2258 N N . LEU A 1 285 ? -1.570 -11.572 -21.906 1.00 71.69 285 LEU A N 1
ATOM 2259 C CA . LEU A 1 285 ? -2.337 -10.502 -22.531 1.00 71.69 285 LEU A CA 1
ATOM 2260 C C . LEU A 1 285 ? -1.454 -9.284 -22.877 1.00 71.69 285 LEU A C 1
ATOM 2262 O O . LEU A 1 285 ? -1.512 -8.800 -24.005 1.00 71.69 285 LEU A O 1
ATOM 2266 N N . LEU A 1 286 ? -0.551 -8.865 -21.983 1.00 73.62 286 LEU A N 1
ATOM 2267 C CA . LEU A 1 286 ? 0.441 -7.815 -22.266 1.00 73.62 286 LEU A CA 1
ATOM 2268 C C . LEU A 1 286 ? 1.464 -8.219 -23.336 1.00 73.62 286 LEU A C 1
ATOM 2270 O O . LEU A 1 286 ? 1.905 -7.381 -24.119 1.00 73.62 286 LEU A O 1
ATOM 2274 N N . GLN A 1 287 ? 1.855 -9.493 -23.385 1.00 77.88 287 GLN A N 1
ATOM 2275 C CA . GLN A 1 287 ? 2.779 -9.990 -24.407 1.00 77.88 287 GLN A CA 1
ATOM 2276 C C . GLN A 1 287 ? 2.167 -9.947 -25.805 1.00 77.88 287 GLN A C 1
ATOM 2278 O O . GLN A 1 287 ? 2.864 -9.598 -26.756 1.00 77.88 287 GLN A O 1
ATOM 2283 N N . ASN A 1 288 ? 0.878 -10.268 -25.931 1.00 75.19 288 ASN A N 1
ATOM 2284 C CA . ASN A 1 288 ? 0.171 -10.175 -27.205 1.00 75.19 288 ASN A CA 1
ATOM 2285 C C . ASN A 1 288 ? 0.118 -8.724 -27.711 1.00 75.19 288 ASN A C 1
ATOM 2287 O O . ASN A 1 288 ? 0.391 -8.488 -28.887 1.00 75.19 288 ASN A O 1
ATOM 2291 N N . GLU A 1 289 ? -0.129 -7.758 -26.822 1.00 78.88 289 GLU A N 1
ATOM 2292 C CA . GLU A 1 289 ? -0.067 -6.324 -27.149 1.00 78.88 289 GLU A CA 1
ATOM 2293 C C . GLU A 1 289 ? 1.343 -5.878 -27.542 1.00 78.88 289 GLU A C 1
ATOM 2295 O O . GLU A 1 289 ? 1.529 -5.200 -28.551 1.00 78.88 289 GLU A O 1
ATOM 2300 N N . TYR A 1 290 ? 2.361 -6.305 -26.791 1.00 79.06 290 TYR A N 1
ATOM 2301 C CA . TYR A 1 290 ? 3.750 -5.985 -27.107 1.00 79.06 290 TYR A CA 1
ATOM 2302 C C . TYR A 1 290 ? 4.170 -6.546 -28.474 1.00 79.06 290 TYR A C 1
ATOM 2304 O O . TYR A 1 290 ? 4.773 -5.837 -29.277 1.00 79.06 290 TYR A O 1
ATOM 2312 N N . ALA A 1 291 ? 3.803 -7.795 -28.776 1.00 77.12 291 ALA A N 1
ATOM 2313 C CA . ALA A 1 291 ? 4.070 -8.412 -30.072 1.00 77.12 291 ALA A CA 1
ATOM 2314 C C . ALA A 1 291 ? 3.329 -7.693 -31.213 1.00 77.12 291 ALA A C 1
ATOM 2316 O O . ALA A 1 291 ? 3.892 -7.504 -32.293 1.00 77.12 291 ALA A O 1
ATOM 2317 N N . ALA A 1 292 ? 2.085 -7.259 -30.987 1.00 78.25 292 ALA A N 1
ATOM 2318 C CA . ALA A 1 292 ? 1.334 -6.460 -31.954 1.00 78.25 292 ALA A CA 1
ATOM 2319 C C . ALA A 1 292 ? 2.006 -5.098 -32.208 1.00 78.25 292 ALA A C 1
ATOM 2321 O O . ALA A 1 292 ? 2.188 -4.713 -33.365 1.00 78.25 292 ALA A O 1
ATOM 2322 N N . ALA A 1 293 ? 2.452 -4.414 -31.150 1.00 77.62 293 ALA A N 1
ATOM 2323 C CA . ALA A 1 293 ? 3.177 -3.149 -31.245 1.00 77.62 293 ALA A CA 1
ATOM 2324 C C . ALA A 1 293 ? 4.523 -3.302 -31.976 1.00 77.62 293 ALA A C 1
ATOM 2326 O O . ALA A 1 293 ? 4.847 -2.492 -32.845 1.00 77.62 293 ALA A O 1
ATOM 2327 N N . GLN A 1 294 ? 5.275 -4.371 -31.696 1.00 78.88 294 GLN A N 1
ATOM 2328 C CA . GLN A 1 294 ? 6.542 -4.658 -32.373 1.00 78.88 294 GLN A CA 1
ATOM 2329 C C . GLN A 1 294 ? 6.341 -4.927 -33.874 1.00 78.88 294 GLN A C 1
ATOM 2331 O O . GLN A 1 294 ? 7.107 -4.434 -34.696 1.00 78.88 294 GLN A O 1
ATOM 2336 N N . ASN A 1 295 ? 5.276 -5.644 -34.251 1.00 77.75 295 ASN A N 1
ATOM 2337 C CA . ASN A 1 295 ? 4.935 -5.873 -35.660 1.00 77.75 295 ASN A CA 1
ATOM 2338 C C . ASN A 1 295 ? 4.481 -4.592 -36.385 1.00 77.75 295 ASN A C 1
ATOM 2340 O O . ASN A 1 295 ? 4.688 -4.465 -37.595 1.00 77.75 295 ASN A O 1
ATOM 2344 N N . ALA A 1 296 ? 3.862 -3.647 -35.670 1.00 79.31 296 ALA A N 1
ATOM 2345 C CA . ALA A 1 296 ? 3.451 -2.359 -36.228 1.00 79.31 296 ALA A CA 1
ATOM 2346 C C . ALA A 1 296 ? 4.652 -1.437 -36.513 1.00 79.31 296 ALA A C 1
ATOM 2348 O O . ALA A 1 296 ? 4.637 -0.680 -37.486 1.00 79.31 296 ALA A O 1
ATOM 2349 N N . VAL A 1 297 ? 5.716 -1.531 -35.710 1.00 77.50 297 VAL A N 1
ATOM 2350 C CA . VAL A 1 297 ? 6.945 -0.742 -35.863 1.00 77.50 297 VAL A CA 1
ATOM 2351 C C . VAL A 1 297 ? 7.990 -1.563 -36.626 1.00 77.50 297 VAL A C 1
ATOM 2353 O O . VAL A 1 297 ? 8.888 -2.172 -36.049 1.00 77.50 297 VAL A O 1
ATOM 2356 N N . LYS A 1 298 ? 7.884 -1.588 -37.961 1.00 66.56 298 LYS A N 1
ATOM 2357 C CA . LYS A 1 298 ? 8.897 -2.213 -38.831 1.00 66.56 298 LYS A CA 1
ATOM 2358 C C . LYS A 1 298 ? 10.268 -1.550 -38.607 1.00 66.56 298 LYS A C 1
ATOM 2360 O O . LYS A 1 298 ? 10.475 -0.434 -39.073 1.00 66.56 298 LYS A O 1
ATOM 2365 N N . GLY A 1 299 ? 11.194 -2.239 -37.933 1.00 64.19 299 GLY A N 1
ATOM 2366 C CA . GLY A 1 299 ? 12.600 -1.817 -37.813 1.00 64.19 299 GLY A CA 1
ATOM 2367 C C . GLY A 1 299 ? 13.229 -1.872 -36.415 1.00 64.19 299 GLY A C 1
ATOM 2368 O O . GLY A 1 299 ? 14.378 -1.465 -36.273 1.00 64.19 299 GLY A O 1
ATOM 2369 N N . TYR A 1 300 ? 12.527 -2.354 -35.383 1.00 55.56 300 TYR A N 1
ATOM 2370 C CA . TYR A 1 300 ? 13.105 -2.504 -34.040 1.00 55.56 300 TYR A CA 1
ATOM 2371 C C . TYR A 1 300 ? 13.789 -3.875 -33.873 1.00 55.56 300 TYR A C 1
ATOM 2373 O O . TYR A 1 300 ? 13.169 -4.844 -33.438 1.00 55.56 300 TYR A O 1
ATOM 2381 N N . ASP A 1 301 ? 15.070 -3.947 -34.244 1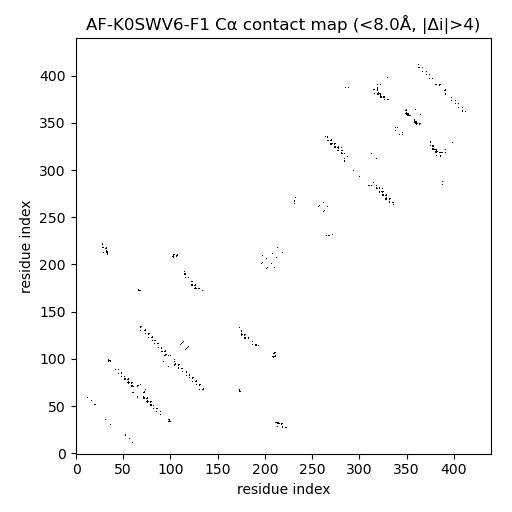.00 58.88 301 ASP A N 1
ATOM 2382 C CA . ASP A 1 301 ? 15.885 -5.179 -34.259 1.00 58.88 301 ASP A CA 1
ATOM 2383 C C . ASP A 1 301 ? 16.740 -5.394 -32.988 1.00 58.88 301 ASP A C 1
ATOM 2385 O O . ASP A 1 301 ? 17.628 -6.242 -32.951 1.00 58.88 301 ASP A O 1
ATOM 2389 N N . GLY A 1 302 ? 16.506 -4.637 -31.912 1.00 58.91 302 GLY A N 1
ATOM 2390 C CA . GLY A 1 302 ? 17.408 -4.616 -30.756 1.00 58.91 302 GLY A CA 1
ATOM 2391 C C . GLY A 1 302 ? 16.719 -4.838 -29.415 1.00 58.91 302 GLY A C 1
ATOM 2392 O O . GLY A 1 302 ? 15.843 -4.070 -29.039 1.00 58.91 302 GLY A O 1
ATOM 2393 N N . ALA A 1 303 ? 17.215 -5.829 -28.667 1.00 46.88 303 ALA A N 1
ATOM 2394 C CA . ALA A 1 303 ? 16.958 -6.102 -27.247 1.00 46.88 303 ALA A CA 1
ATOM 2395 C C . ALA A 1 303 ? 15.646 -6.832 -26.895 1.00 46.88 303 ALA A C 1
ATOM 2397 O O . ALA A 1 303 ? 14.872 -6.423 -26.030 1.00 46.88 303 ALA A O 1
ATOM 2398 N N . SER A 1 304 ? 15.462 -8.020 -27.472 1.00 46.34 304 SER A N 1
ATOM 2399 C CA . SER A 1 304 ? 14.539 -9.032 -26.958 1.00 46.34 304 SER A CA 1
ATOM 2400 C C . SER A 1 304 ? 15.058 -9.629 -25.642 1.00 46.34 304 SER A C 1
ATOM 2402 O O . SER A 1 304 ? 15.554 -10.758 -25.606 1.00 46.34 304 SER A O 1
ATOM 2404 N N . ARG A 1 305 ? 14.909 -8.907 -24.526 1.00 44.69 305 ARG A N 1
ATOM 2405 C CA . ARG A 1 305 ? 14.883 -9.540 -23.197 1.00 44.69 305 ARG A CA 1
ATOM 2406 C C . ARG A 1 305 ? 13.522 -10.228 -23.057 1.00 44.69 305 ARG A C 1
ATOM 2408 O O . ARG A 1 305 ? 12.614 -9.757 -22.379 1.00 44.69 305 ARG A O 1
ATOM 2415 N N . LEU A 1 306 ? 13.354 -11.301 -23.829 1.00 48.91 306 LEU A N 1
ATOM 2416 C CA . LEU A 1 306 ? 12.161 -12.133 -23.839 1.00 48.91 306 LEU A CA 1
ATOM 2417 C C . LEU A 1 306 ? 11.924 -12.629 -22.414 1.00 48.91 306 LEU A C 1
ATOM 2419 O O . LEU A 1 306 ? 12.751 -13.342 -21.847 1.00 48.91 306 LEU A O 1
ATOM 2423 N N . LEU A 1 307 ? 10.782 -12.243 -21.844 1.00 50.06 307 LEU A N 1
ATOM 2424 C CA . LEU A 1 307 ? 10.197 -12.912 -20.689 1.00 50.06 307 LEU A CA 1
ATOM 2425 C C . LEU A 1 307 ? 10.273 -14.423 -20.956 1.00 50.06 307 LEU A C 1
ATOM 2427 O O . LEU A 1 307 ? 9.704 -14.887 -21.943 1.00 50.06 307 LEU A O 1
ATOM 2431 N N . ALA A 1 308 ? 11.034 -15.146 -20.129 1.00 43.66 308 ALA A N 1
ATOM 2432 C CA . ALA A 1 308 ? 11.380 -16.551 -20.336 1.00 43.66 308 ALA A CA 1
ATOM 2433 C C . ALA A 1 308 ? 10.172 -17.380 -20.816 1.00 43.66 308 ALA A C 1
ATOM 2435 O O . ALA A 1 308 ? 9.122 -17.351 -20.176 1.00 43.66 308 ALA A O 1
ATOM 2436 N N . ALA A 1 309 ? 10.340 -18.057 -21.961 1.00 49.47 309 ALA A N 1
ATOM 2437 C CA . ALA A 1 309 ? 9.406 -18.994 -22.596 1.00 49.47 309 ALA A CA 1
ATOM 2438 C C . ALA A 1 309 ? 7.916 -18.597 -22.506 1.00 49.47 309 ALA A C 1
ATOM 2440 O O . ALA A 1 309 ? 7.159 -19.113 -21.687 1.00 49.47 309 ALA A O 1
ATOM 2441 N N . ALA A 1 310 ? 7.475 -17.694 -23.383 1.00 55.81 310 ALA A N 1
ATOM 2442 C CA . ALA A 1 310 ? 6.066 -17.337 -23.500 1.00 55.81 310 ALA A CA 1
ATOM 2443 C C . ALA A 1 310 ? 5.311 -18.351 -24.386 1.00 55.81 310 ALA A C 1
ATOM 2445 O O . ALA A 1 310 ? 5.614 -18.448 -25.581 1.00 55.81 310 ALA A O 1
ATOM 2446 N N . PRO A 1 311 ? 4.327 -19.102 -23.863 1.00 69.38 311 PRO A N 1
ATOM 2447 C CA . PRO A 1 311 ? 3.447 -19.893 -24.712 1.00 69.38 311 PRO A CA 1
ATOM 2448 C C . PRO A 1 311 ? 2.645 -18.958 -25.630 1.00 69.38 311 PRO A C 1
ATOM 2450 O O . PRO A 1 311 ? 2.076 -17.967 -25.176 1.00 69.38 311 PRO A O 1
ATOM 2453 N N . LYS A 1 312 ? 2.582 -19.272 -26.930 1.00 75.62 312 LYS A N 1
ATOM 2454 C CA . LYS A 1 312 ? 1.694 -18.571 -27.869 1.00 75.62 312 LYS A CA 1
ATOM 2455 C C . LYS A 1 312 ? 0.253 -18.967 -27.557 1.00 75.62 312 LYS A C 1
ATOM 2457 O O . LYS A 1 312 ? -0.172 -20.065 -27.905 1.00 75.62 312 LYS A O 1
ATOM 2462 N N . VAL A 1 313 ? -0.481 -18.084 -26.890 1.00 82.44 313 VAL A N 1
ATOM 2463 C CA . VAL A 1 313 ? -1.889 -18.289 -26.534 1.00 82.44 313 VAL A CA 1
ATOM 2464 C C . VAL A 1 313 ? -2.751 -17.377 -27.400 1.00 82.44 313 VAL A C 1
ATOM 2466 O O . VAL A 1 313 ? -2.466 -16.185 -27.523 1.00 82.44 313 VAL A O 1
ATOM 2469 N N . ALA A 1 314 ? -3.808 -17.929 -28.000 1.00 88.19 314 ALA A N 1
ATOM 2470 C CA . ALA A 1 314 ? -4.761 -17.142 -28.774 1.00 88.19 314 ALA A CA 1
ATOM 2471 C C . ALA A 1 314 ? -5.401 -16.048 -27.889 1.00 88.19 314 ALA A C 1
ATOM 2473 O O . ALA A 1 314 ? -5.691 -16.311 -26.718 1.00 88.19 314 ALA A O 1
ATOM 2474 N N . PRO A 1 315 ? -5.646 -14.835 -28.414 1.00 85.62 315 PRO A N 1
ATOM 2475 C CA . PRO A 1 315 ? -6.165 -13.713 -27.626 1.00 85.62 315 PRO A CA 1
ATOM 2476 C C . PRO A 1 315 ? -7.514 -14.023 -26.962 1.00 85.62 315 PRO A C 1
ATOM 2478 O O . PRO A 1 315 ? -7.735 -13.638 -25.819 1.00 85.62 315 PRO A O 1
ATOM 2481 N N . GLU A 1 316 ? -8.376 -14.803 -27.616 1.00 90.69 316 GLU A N 1
ATOM 2482 C CA . GLU A 1 316 ? -9.653 -15.281 -27.063 1.00 90.69 316 GLU A CA 1
ATOM 2483 C C . GLU A 1 316 ? -9.451 -16.184 -25.835 1.00 90.69 316 GLU A C 1
ATOM 2485 O O . GLU A 1 316 ? -10.131 -16.051 -24.813 1.00 90.69 316 GLU A O 1
ATOM 2490 N N . THR A 1 317 ? -8.465 -17.084 -25.899 1.00 88.50 317 THR A N 1
ATOM 2491 C CA . THR A 1 317 ? -8.090 -17.944 -24.773 1.00 88.50 317 THR A CA 1
ATOM 2492 C C . THR A 1 317 ? -7.483 -17.119 -23.640 1.00 88.50 317 THR A C 1
ATOM 2494 O O . THR A 1 317 ? -7.825 -17.342 -22.482 1.00 88.50 317 THR A O 1
ATOM 2497 N N . ALA A 1 318 ? -6.637 -16.132 -23.949 1.00 83.56 318 ALA A N 1
ATOM 2498 C CA . ALA A 1 318 ? -6.063 -15.229 -22.950 1.00 83.56 318 ALA A CA 1
ATOM 2499 C C . ALA A 1 318 ? -7.147 -14.393 -22.244 1.00 83.56 318 ALA A C 1
ATOM 2501 O O . ALA A 1 318 ? -7.141 -14.298 -21.017 1.00 83.56 318 ALA A O 1
ATOM 2502 N N . ALA A 1 319 ? -8.118 -13.868 -22.998 1.00 86.88 319 ALA A N 1
ATOM 2503 C CA . ALA A 1 319 ? -9.273 -13.148 -22.467 1.00 86.88 319 ALA A CA 1
ATOM 2504 C C . ALA A 1 319 ? -10.125 -14.030 -21.543 1.00 86.88 319 ALA A C 1
ATOM 2506 O O . ALA A 1 319 ? -10.489 -13.605 -20.447 1.00 86.88 319 ALA A O 1
ATOM 2507 N N . THR A 1 320 ? -10.376 -15.278 -21.950 1.00 91.00 320 THR A N 1
ATOM 2508 C CA . THR A 1 320 ? -11.125 -16.263 -21.153 1.00 91.00 320 THR A CA 1
ATOM 2509 C C . THR A 1 320 ? -10.389 -16.632 -19.862 1.00 91.00 320 THR A C 1
ATOM 2511 O O . THR A 1 320 ? -11.002 -16.722 -18.797 1.00 91.00 320 THR A O 1
ATOM 2514 N N . LEU A 1 321 ? -9.066 -16.821 -19.928 1.00 83.56 321 LEU A N 1
ATOM 2515 C CA . LEU A 1 321 ? -8.233 -17.089 -18.751 1.00 83.56 321 LEU A CA 1
ATOM 2516 C C . LEU A 1 321 ? -8.220 -15.895 -17.790 1.00 83.56 321 LEU A C 1
ATOM 2518 O O . LEU A 1 321 ? -8.339 -16.089 -16.582 1.00 83.56 321 LEU A O 1
ATOM 2522 N N . PHE A 1 322 ? -8.145 -14.672 -18.319 1.00 86.81 322 PHE A N 1
ATOM 2523 C CA . PHE A 1 322 ? -8.206 -13.443 -17.531 1.00 86.81 322 PHE A CA 1
ATOM 2524 C C . PHE A 1 322 ? -9.553 -13.278 -16.827 1.00 86.81 322 PHE A C 1
ATOM 2526 O O . PHE A 1 322 ? -9.598 -13.082 -15.611 1.00 86.81 322 PHE A O 1
ATOM 2533 N N . SER A 1 323 ? -10.658 -13.408 -17.564 1.00 92.00 323 SER A N 1
ATOM 2534 C CA . SER A 1 323 ? -12.006 -13.270 -17.010 1.00 92.00 323 SER A CA 1
ATOM 2535 C C . SER A 1 323 ? -12.318 -14.370 -15.990 1.00 92.00 323 SER A C 1
ATOM 2537 O O . SER A 1 323 ? -12.870 -14.095 -14.920 1.00 92.00 323 SER A O 1
ATOM 2539 N N . GLY A 1 324 ? -11.905 -15.608 -16.281 1.00 88.31 324 GLY A N 1
ATOM 2540 C CA . GLY A 1 324 ? -12.025 -16.748 -15.375 1.00 88.31 324 GLY A CA 1
ATOM 2541 C C . GLY A 1 324 ? -11.209 -16.568 -14.094 1.00 88.31 324 GLY A C 1
ATOM 2542 O O . GLY A 1 324 ? -11.761 -16.691 -12.999 1.00 88.31 324 GLY A O 1
ATOM 2543 N N . GLY A 1 325 ? -9.928 -16.203 -14.218 1.00 79.44 325 GLY A N 1
ATOM 2544 C CA . GLY A 1 325 ? -9.040 -15.943 -13.082 1.00 79.44 325 GLY A CA 1
ATOM 2545 C C . GLY A 1 325 ? -9.556 -14.813 -12.193 1.00 79.44 325 GLY A C 1
ATOM 2546 O O . GLY A 1 325 ? -9.679 -14.991 -10.981 1.00 79.44 325 GLY A O 1
ATOM 2547 N N . LEU A 1 326 ? -9.965 -13.687 -12.788 1.00 86.25 326 LEU A N 1
ATOM 2548 C CA . LEU A 1 326 ? -10.538 -12.561 -12.048 1.00 86.25 326 LEU A CA 1
ATOM 2549 C C . LEU A 1 326 ? -11.821 -12.959 -11.306 1.00 86.25 326 LEU A C 1
ATOM 2551 O O . LEU A 1 326 ? -11.999 -12.607 -10.141 1.00 86.25 326 LEU A O 1
ATOM 2555 N N . THR A 1 327 ? -12.702 -13.726 -11.951 1.00 92.56 327 THR A N 1
ATOM 2556 C CA . THR A 1 327 ? -13.935 -14.222 -11.318 1.00 92.56 327 THR A CA 1
ATOM 2557 C C . THR A 1 327 ? -13.618 -15.104 -10.116 1.00 92.56 327 THR A C 1
ATOM 2559 O O . THR A 1 327 ? -14.207 -14.925 -9.050 1.00 92.56 327 THR A O 1
ATOM 2562 N N . ALA A 1 328 ? -12.667 -16.027 -10.265 1.00 82.00 328 ALA A N 1
ATOM 2563 C CA . ALA A 1 328 ? -12.266 -16.930 -9.197 1.00 82.00 328 ALA A CA 1
ATOM 2564 C C . ALA A 1 328 ? -11.668 -16.168 -7.998 1.00 82.00 328 ALA A C 1
ATOM 2566 O O . ALA A 1 328 ? -12.064 -16.432 -6.861 1.00 82.00 328 ALA A O 1
ATOM 2567 N N . VAL A 1 329 ? -10.833 -15.144 -8.241 1.00 82.75 329 VAL A N 1
ATOM 2568 C CA . VAL A 1 329 ? -10.325 -14.235 -7.193 1.00 82.75 329 VAL A CA 1
ATOM 2569 C C . VAL A 1 329 ? -11.476 -13.549 -6.455 1.00 82.75 329 VAL A C 1
ATOM 2571 O O . VAL A 1 329 ? -11.522 -13.559 -5.224 1.00 82.75 329 VAL A O 1
ATOM 2574 N N . LEU A 1 330 ? -12.425 -12.959 -7.186 1.00 89.19 330 LEU A N 1
ATOM 2575 C CA . LEU A 1 330 ? -13.539 -12.221 -6.588 1.00 89.19 330 LEU A CA 1
ATOM 2576 C C . LEU A 1 330 ? -14.458 -13.124 -5.754 1.00 89.19 330 LEU A C 1
ATOM 2578 O O . LEU A 1 330 ? -14.856 -12.746 -4.649 1.00 89.19 330 LEU A O 1
ATOM 2582 N N . VAL A 1 331 ? -14.754 -14.326 -6.252 1.00 89.38 331 VAL A N 1
ATOM 2583 C CA . VAL A 1 331 ? -15.542 -15.331 -5.528 1.00 89.38 331 VAL A CA 1
ATOM 2584 C C . VAL A 1 331 ? -14.804 -15.786 -4.270 1.00 89.38 331 VAL A C 1
ATOM 2586 O O . VAL A 1 331 ? -15.399 -15.790 -3.192 1.00 89.38 331 VAL A O 1
ATOM 2589 N N . ALA A 1 332 ? -13.508 -16.095 -4.369 1.00 79.12 332 ALA A N 1
ATOM 2590 C CA . ALA A 1 332 ? -12.695 -16.494 -3.222 1.00 79.12 332 ALA A CA 1
ATOM 2591 C C . ALA A 1 332 ? -12.656 -15.396 -2.147 1.00 79.12 332 ALA A C 1
ATOM 2593 O O . ALA A 1 332 ? -12.878 -15.676 -0.968 1.00 79.12 332 ALA A O 1
ATOM 2594 N N . LEU A 1 333 ? -12.475 -14.133 -2.551 1.00 83.19 333 LEU A N 1
ATOM 2595 C CA . LEU A 1 333 ? -12.502 -12.989 -1.640 1.00 83.19 333 LEU A CA 1
ATOM 2596 C C . LEU A 1 333 ? -13.851 -12.825 -0.933 1.00 83.19 333 LEU A C 1
ATOM 2598 O O . LEU A 1 333 ? -13.873 -12.383 0.215 1.00 83.19 333 LEU A O 1
ATOM 2602 N N . GLU A 1 334 ? -14.982 -13.108 -1.583 1.00 89.50 334 GLU A N 1
ATOM 2603 C CA . GLU A 1 334 ? -16.283 -13.070 -0.904 1.00 89.50 334 GLU A CA 1
ATOM 2604 C C . GLU A 1 334 ? -16.471 -14.254 0.039 1.00 89.50 334 GLU A C 1
ATOM 2606 O O . GLU A 1 334 ? -16.902 -14.050 1.177 1.00 89.50 334 GLU A O 1
ATOM 2611 N N . ILE A 1 335 ? -16.102 -15.467 -0.379 1.00 83.38 335 ILE A N 1
ATOM 2612 C CA . ILE A 1 335 ? -16.189 -16.643 0.492 1.00 83.38 335 ILE A CA 1
ATOM 2613 C C . ILE A 1 335 ? -15.337 -16.424 1.746 1.00 83.38 335 ILE A C 1
ATOM 2615 O O . ILE A 1 335 ? -15.826 -16.662 2.846 1.00 83.38 335 ILE A O 1
ATOM 2619 N N . LEU A 1 336 ? -14.129 -15.870 1.607 1.00 77.69 336 LEU A N 1
ATOM 2620 C CA . LEU A 1 336 ? -13.249 -15.554 2.733 1.00 77.69 336 LEU A CA 1
ATOM 2621 C C . LEU A 1 336 ? -13.878 -14.536 3.698 1.00 77.69 336 LEU A C 1
ATOM 2623 O O . LEU A 1 336 ? -13.804 -14.688 4.917 1.00 77.69 336 LEU A O 1
ATOM 2627 N N . THR A 1 337 ? -14.579 -13.522 3.181 1.00 79.38 337 THR A N 1
ATOM 2628 C CA . THR A 1 337 ? -15.314 -12.589 4.055 1.00 79.38 337 THR A CA 1
ATOM 2629 C C . THR A 1 337 ? -16.508 -13.244 4.756 1.00 79.38 337 THR A C 1
ATOM 2631 O O . THR A 1 337 ? -16.798 -12.921 5.911 1.00 79.38 337 THR A O 1
ATOM 2634 N N . LEU A 1 338 ? -17.192 -14.181 4.091 1.00 80.06 338 LEU A N 1
ATOM 2635 C CA . LEU A 1 338 ? -18.317 -14.922 4.666 1.00 80.06 338 LEU A CA 1
ATOM 2636 C C . LEU A 1 338 ? -17.859 -15.907 5.745 1.00 80.06 338 LEU A C 1
ATOM 2638 O O . LEU A 1 338 ? -18.518 -16.018 6.782 1.00 80.06 338 LEU A O 1
ATOM 2642 N N . THR A 1 339 ? -16.734 -16.594 5.535 1.00 70.56 339 THR A N 1
ATOM 2643 C CA . THR A 1 339 ? -16.163 -17.518 6.522 1.00 70.56 339 THR A CA 1
ATOM 2644 C C . THR A 1 339 ? -15.655 -16.766 7.745 1.00 70.56 339 THR A C 1
ATOM 2646 O O . THR A 1 339 ? -15.978 -17.168 8.861 1.00 70.56 339 THR A O 1
ATOM 2649 N N . HIS A 1 340 ? -14.992 -15.618 7.563 1.00 71.75 340 HIS A N 1
ATOM 2650 C CA . HIS A 1 340 ? -14.526 -14.783 8.675 1.00 71.75 340 HIS A CA 1
ATOM 2651 C C . HIS A 1 340 ? -15.682 -14.225 9.528 1.00 71.75 340 HIS A C 1
ATOM 2653 O O . HIS A 1 340 ? -15.584 -14.115 10.749 1.00 71.75 340 HIS A O 1
ATOM 2659 N N . GLY A 1 341 ? -16.807 -13.863 8.902 1.00 73.19 341 GLY A N 1
ATOM 2660 C CA . GLY A 1 341 ? -18.001 -13.399 9.618 1.00 73.19 341 GLY A CA 1
ATOM 2661 C C . GLY A 1 341 ? -18.835 -14.515 10.261 1.00 73.19 341 GLY A C 1
ATOM 2662 O O . GLY A 1 341 ? -19.691 -14.219 11.100 1.00 73.19 341 GLY A O 1
ATOM 2663 N N . GLY A 1 342 ? -18.595 -15.770 9.869 1.00 78.56 342 GLY A N 1
ATOM 2664 C CA . GLY A 1 342 ? -19.438 -16.927 10.150 1.00 78.56 342 GLY A CA 1
ATOM 2665 C C . GLY A 1 342 ? -20.675 -16.970 9.246 1.00 78.56 342 GLY A C 1
ATOM 2666 O O . GLY A 1 342 ? -21.510 -16.060 9.263 1.00 78.56 342 GLY A O 1
ATOM 2667 N N . PHE A 1 343 ? -20.850 -18.071 8.506 1.00 80.12 343 PHE A N 1
ATOM 2668 C CA . PHE A 1 343 ? -21.938 -18.222 7.529 1.00 80.12 343 PHE A CA 1
ATOM 2669 C C . PHE A 1 343 ? -23.327 -18.030 8.155 1.00 80.12 343 PHE A C 1
ATOM 2671 O O . PHE A 1 343 ? -24.175 -17.339 7.598 1.00 80.12 343 PHE A O 1
ATOM 2678 N N . GLY A 1 344 ? -23.539 -18.551 9.369 1.00 83.94 344 GLY A N 1
ATOM 2679 C CA . GLY A 1 344 ? -24.802 -18.385 10.095 1.00 83.94 344 GLY A CA 1
ATOM 2680 C C . GLY A 1 344 ? -25.117 -16.928 10.447 1.00 83.94 344 GLY A C 1
ATOM 2681 O O . GLY A 1 344 ? -26.271 -16.512 10.373 1.00 83.94 344 GLY A O 1
ATOM 2682 N N . LYS A 1 345 ? -24.101 -16.115 10.766 1.00 82.06 345 LYS A N 1
ATOM 2683 C CA . LYS A 1 345 ? -24.278 -14.684 11.055 1.00 82.06 345 LYS A CA 1
ATOM 2684 C C . LYS A 1 345 ? -24.531 -13.892 9.774 1.00 82.06 345 LYS A C 1
ATOM 2686 O O . LYS A 1 345 ? -25.386 -13.010 9.765 1.00 82.06 345 LYS A O 1
ATOM 2691 N N . ALA A 1 346 ? -23.830 -14.231 8.691 1.00 82.75 346 ALA A N 1
ATOM 2692 C CA . ALA A 1 346 ? -24.066 -13.644 7.376 1.00 82.75 346 ALA A CA 1
ATOM 2693 C C . ALA A 1 346 ? -25.491 -13.942 6.876 1.00 82.75 346 ALA A C 1
ATOM 2695 O O . ALA A 1 346 ? -26.201 -13.020 6.478 1.00 82.75 346 ALA A O 1
ATOM 2696 N N . TRP A 1 347 ? -25.943 -15.193 6.999 1.00 86.12 347 TRP A N 1
ATOM 2697 C CA . TRP A 1 347 ? -27.312 -15.601 6.677 1.00 86.12 347 TRP A CA 1
ATOM 2698 C C . TRP A 1 347 ? -28.335 -14.929 7.600 1.00 86.12 347 TRP A C 1
ATOM 2700 O O . TRP A 1 347 ? -29.346 -14.402 7.145 1.00 86.12 347 TRP A O 1
ATOM 2710 N N . GLY A 1 348 ? -28.034 -14.839 8.896 1.00 86.81 348 GLY A N 1
ATOM 2711 C CA . GLY A 1 348 ? -28.849 -14.108 9.864 1.00 86.81 348 GLY A CA 1
ATOM 2712 C C . GLY A 1 348 ? -29.007 -12.622 9.528 1.00 86.81 348 GLY A C 1
ATOM 2713 O O . GLY A 1 348 ? -30.054 -12.053 9.798 1.00 86.81 348 GLY A O 1
ATOM 2714 N N . ASN A 1 349 ? -28.030 -11.984 8.875 1.00 85.31 349 ASN A N 1
ATOM 2715 C CA . ASN A 1 349 ? -28.155 -10.584 8.450 1.00 85.31 349 ASN A CA 1
ATOM 2716 C C . ASN A 1 349 ? -29.144 -10.385 7.286 1.00 85.31 349 ASN A C 1
ATOM 2718 O O . ASN A 1 349 ? -29.631 -9.264 7.093 1.00 85.31 349 ASN A O 1
ATOM 2722 N N . VAL A 1 350 ? -29.452 -11.447 6.532 1.00 86.88 350 VAL A N 1
ATOM 2723 C CA . VAL A 1 350 ? -30.482 -11.448 5.479 1.00 86.88 350 VAL A CA 1
ATOM 2724 C C . VAL A 1 350 ? -31.882 -11.386 6.098 1.00 86.88 350 VAL A C 1
ATOM 2726 O O . VAL A 1 350 ? -32.763 -10.692 5.581 1.00 86.88 350 VAL A O 1
ATOM 2729 N N . TYR A 1 351 ? -32.070 -12.036 7.249 1.00 86.50 351 TYR A N 1
ATOM 2730 C CA . TYR A 1 351 ? -33.337 -12.086 7.975 1.00 86.50 351 TYR A CA 1
ATOM 2731 C C . TYR A 1 351 ? -33.302 -11.169 9.193 1.00 86.50 351 TYR A C 1
ATOM 2733 O O . TYR A 1 351 ? -32.713 -11.473 10.230 1.00 86.50 351 TYR A O 1
ATOM 2741 N N . LYS A 1 352 ? -33.997 -10.035 9.129 1.00 76.50 352 LYS A N 1
ATOM 2742 C CA . LYS A 1 352 ? -34.132 -9.183 10.305 1.00 76.50 352 LYS A CA 1
ATOM 2743 C C . LYS A 1 352 ? -35.127 -9.844 11.257 1.00 76.50 352 LYS A C 1
ATOM 2745 O O . LYS A 1 352 ? -36.337 -9.763 11.052 1.00 76.50 352 LYS A O 1
ATOM 2750 N N . SER A 1 353 ? -34.613 -10.478 12.312 1.00 66.56 353 SER A N 1
ATOM 2751 C CA . SER A 1 353 ? -35.441 -10.931 13.433 1.00 66.56 353 SER A CA 1
ATOM 2752 C C . SER A 1 353 ? -36.028 -9.700 14.131 1.00 66.56 353 SER A C 1
ATOM 2754 O O . SER A 1 353 ? -35.372 -9.024 14.930 1.00 66.56 353 SER A O 1
ATOM 2756 N N . SER A 1 354 ? -37.240 -9.335 13.720 1.00 62.28 354 SER A N 1
ATOM 2757 C CA . SER A 1 354 ? -38.069 -8.327 14.365 1.00 62.28 354 SER A CA 1
ATOM 2758 C C . SER A 1 354 ? -39.090 -9.066 15.219 1.00 62.28 354 SER A C 1
ATOM 2760 O O . SER A 1 354 ? -39.681 -10.041 14.766 1.00 62.28 354 SER A O 1
ATOM 2762 N N . GLY A 1 355 ? -39.305 -8.614 16.455 1.00 70.69 355 GLY A N 1
ATOM 2763 C CA . GLY A 1 355 ? -40.112 -9.320 17.461 1.00 70.69 355 GLY A CA 1
ATOM 2764 C C . GLY A 1 355 ? -41.582 -9.583 17.099 1.00 70.69 355 GLY A C 1
ATOM 2765 O O . GLY A 1 355 ? -42.257 -10.234 17.878 1.00 70.69 355 GLY A O 1
ATOM 2766 N N . ASN A 1 356 ? -42.063 -9.121 15.939 1.00 68.19 356 ASN A N 1
ATOM 2767 C CA . ASN A 1 356 ? -43.417 -9.364 15.423 1.00 68.19 356 ASN A CA 1
ATOM 2768 C C . ASN A 1 356 ? -43.444 -10.014 14.021 1.00 68.19 356 ASN A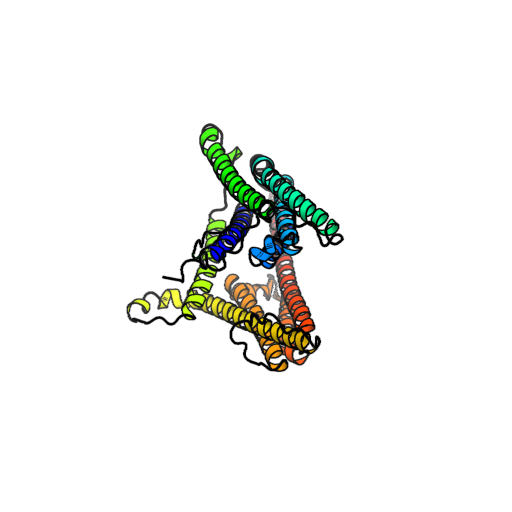 C 1
ATOM 2770 O O . ASN A 1 356 ? -44.481 -10.015 13.365 1.00 68.19 356 ASN A O 1
ATOM 2774 N N . GLY A 1 357 ? -42.318 -10.551 13.540 1.00 72.38 357 GLY A N 1
ATOM 2775 C CA . GLY A 1 357 ? -42.235 -11.244 12.252 1.00 72.38 357 GLY A CA 1
ATOM 2776 C C . GLY A 1 357 ? -40.858 -11.121 11.599 1.00 72.38 357 GLY A C 1
ATOM 2777 O O . GLY A 1 357 ? -40.163 -10.116 11.755 1.00 72.38 357 GLY A O 1
ATOM 2778 N N . SER A 1 358 ? -40.457 -12.152 10.855 1.00 76.44 358 SER A N 1
ATOM 2779 C CA . SER A 1 358 ? -39.245 -12.123 10.030 1.00 76.44 358 SER A CA 1
ATOM 2780 C C . SER A 1 358 ? -39.430 -11.111 8.897 1.00 76.44 358 SER A C 1
ATOM 2782 O O . SER A 1 358 ? -40.220 -11.339 7.982 1.00 76.44 358 SER A O 1
ATOM 2784 N N . ALA A 1 359 ? -38.735 -9.975 8.969 1.00 86.44 359 ALA A N 1
ATOM 2785 C CA . ALA A 1 359 ? -38.712 -8.993 7.890 1.00 86.44 359 ALA A CA 1
ATOM 2786 C C . ALA A 1 359 ? -37.410 -9.144 7.095 1.00 86.44 359 ALA A C 1
ATOM 2788 O O . ALA A 1 359 ? -36.318 -9.174 7.667 1.00 86.44 359 ALA A O 1
ATOM 2789 N N . TYR A 1 360 ? -37.509 -9.220 5.770 1.00 91.00 360 TYR A N 1
ATOM 2790 C CA . TYR A 1 360 ? -36.345 -9.318 4.892 1.00 91.00 360 TYR A CA 1
ATOM 2791 C C . TYR A 1 360 ? -35.505 -8.036 4.925 1.00 91.00 360 TYR A C 1
ATOM 2793 O O . TYR A 1 360 ? -36.032 -6.921 4.849 1.00 91.00 360 TYR A O 1
ATOM 2801 N N . ASN A 1 361 ? -34.181 -8.181 5.005 1.00 90.81 361 ASN A N 1
ATOM 2802 C CA . ASN A 1 361 ? -33.250 -7.062 4.907 1.00 90.81 361 ASN A CA 1
ATOM 2803 C C . ASN A 1 361 ? -32.964 -6.736 3.431 1.00 90.81 361 ASN A C 1
ATOM 2805 O O . ASN A 1 361 ? -31.902 -7.064 2.898 1.00 90.81 361 ASN A O 1
ATOM 2809 N N . TRP A 1 362 ? -33.936 -6.101 2.769 1.00 90.75 362 TRP A N 1
ATOM 2810 C CA . TRP A 1 362 ? -33.889 -5.778 1.336 1.00 90.75 362 TRP A CA 1
ATOM 2811 C C . TRP A 1 362 ? -32.581 -5.127 0.854 1.00 90.75 362 TRP A C 1
ATOM 2813 O O . TRP A 1 362 ? -32.088 -5.559 -0.183 1.00 90.75 362 TRP A O 1
ATOM 2823 N N . PRO A 1 363 ? -31.957 -4.168 1.570 1.00 89.88 363 PRO A N 1
ATOM 2824 C CA . PRO A 1 363 ? -30.671 -3.605 1.151 1.00 89.88 363 PRO A CA 1
ATOM 2825 C C . PRO A 1 363 ? -29.535 -4.631 1.063 1.00 89.88 363 PRO A C 1
ATOM 2827 O O . PRO A 1 363 ? -28.725 -4.565 0.143 1.00 89.88 363 PRO A O 1
ATOM 2830 N N . VAL A 1 364 ? -29.473 -5.582 2.002 1.00 90.62 364 VAL A N 1
ATOM 2831 C CA . VAL A 1 364 ? -28.455 -6.645 1.984 1.00 90.62 364 VAL A CA 1
ATOM 2832 C C . VAL A 1 364 ? -28.737 -7.611 0.839 1.00 90.62 364 VAL A C 1
ATOM 2834 O O . VAL A 1 364 ? -27.825 -7.915 0.082 1.00 90.62 364 VAL A O 1
ATOM 2837 N N . ILE A 1 365 ? -29.999 -8.015 0.653 1.00 93.06 365 ILE A N 1
ATOM 2838 C CA . ILE A 1 365 ? -30.411 -8.900 -0.449 1.00 93.06 365 ILE A CA 1
ATOM 2839 C C . ILE A 1 365 ? -30.083 -8.267 -1.804 1.00 93.06 365 ILE A C 1
ATOM 2841 O O . ILE A 1 365 ? -29.459 -8.912 -2.641 1.00 93.06 365 ILE A O 1
ATOM 2845 N N . LEU A 1 366 ? -30.448 -6.997 -2.003 1.00 94.44 366 LEU A N 1
ATOM 2846 C CA . LEU A 1 366 ? -30.186 -6.269 -3.243 1.00 94.44 366 LEU A CA 1
ATOM 2847 C C . LEU A 1 366 ? -28.683 -6.194 -3.538 1.00 94.44 366 LEU A C 1
ATOM 2849 O O . LEU A 1 366 ? -28.270 -6.435 -4.668 1.00 94.44 366 LEU A O 1
ATOM 2853 N N . MET A 1 367 ? -27.861 -5.916 -2.521 1.00 93.69 367 MET A N 1
ATOM 2854 C CA . MET A 1 367 ? -26.405 -5.877 -2.677 1.00 93.69 367 MET A CA 1
ATOM 2855 C C . MET A 1 367 ? -25.800 -7.258 -2.946 1.00 93.69 367 MET A C 1
ATOM 2857 O O . MET A 1 367 ? -24.860 -7.365 -3.731 1.00 93.69 367 MET A O 1
ATOM 2861 N N . THR A 1 368 ? -26.340 -8.323 -2.351 1.00 92.62 368 THR A N 1
ATOM 2862 C CA . THR A 1 368 ? -25.920 -9.698 -2.653 1.00 92.62 368 THR A CA 1
ATOM 2863 C C . THR A 1 368 ? -26.269 -10.080 -4.091 1.00 92.62 368 THR A C 1
ATOM 2865 O O . THR A 1 368 ? -25.410 -10.596 -4.801 1.00 92.62 368 THR A O 1
ATOM 2868 N N . VAL A 1 369 ? -27.484 -9.772 -4.557 1.00 95.56 369 VAL A N 1
ATOM 2869 C CA . VAL A 1 369 ? -27.896 -10.001 -5.954 1.00 95.56 369 VAL A CA 1
ATOM 2870 C C . VAL A 1 369 ? -27.021 -9.198 -6.918 1.00 95.56 369 VAL A C 1
ATOM 2872 O O . VAL A 1 369 ? -26.561 -9.741 -7.919 1.00 95.56 369 VAL A O 1
ATOM 2875 N N . PHE A 1 370 ? -26.719 -7.940 -6.588 1.00 96.19 370 PHE A N 1
ATOM 2876 C CA . PHE A 1 370 ? -25.806 -7.103 -7.366 1.00 96.19 370 PHE A CA 1
ATOM 2877 C C . PHE A 1 370 ? -24.407 -7.726 -7.491 1.00 96.19 370 PHE A C 1
ATOM 2879 O O . PHE A 1 370 ? -23.878 -7.806 -8.595 1.00 96.19 370 PHE A O 1
ATOM 2886 N N . LYS A 1 371 ? -23.829 -8.235 -6.393 1.00 95.25 371 LYS A N 1
ATOM 2887 C CA . LYS A 1 371 ? -22.531 -8.934 -6.420 1.00 95.25 371 LYS A CA 1
ATOM 2888 C C . LYS A 1 371 ? -22.560 -10.200 -7.275 1.00 95.25 371 LYS A C 1
ATOM 2890 O O . LYS A 1 371 ? -21.640 -10.418 -8.053 1.00 95.25 371 LYS A O 1
ATOM 2895 N N . ILE A 1 372 ? -23.618 -11.007 -7.167 1.00 95.81 372 ILE A N 1
ATOM 2896 C CA . ILE A 1 372 ? -23.791 -12.200 -8.011 1.00 95.81 372 ILE A CA 1
ATOM 2897 C C . ILE A 1 372 ? -23.857 -11.794 -9.491 1.00 95.81 372 ILE A C 1
ATOM 2899 O O . ILE A 1 372 ? -23.210 -12.422 -10.325 1.00 95.81 372 ILE A O 1
ATOM 2903 N N . GLY A 1 373 ? -24.570 -10.708 -9.806 1.00 97.19 373 GLY A N 1
ATOM 2904 C CA . GLY A 1 373 ? -24.602 -10.124 -11.146 1.00 97.19 373 GLY A CA 1
ATOM 2905 C C . GLY A 1 373 ? -23.222 -9.673 -11.631 1.00 97.19 373 GLY A C 1
ATOM 2906 O O . GLY A 1 373 ? -22.861 -9.965 -12.767 1.00 97.19 373 GLY A O 1
ATOM 2907 N N . LEU A 1 374 ? -22.422 -9.038 -10.765 1.00 96.75 374 LEU A N 1
ATOM 2908 C CA . LEU A 1 374 ? -21.037 -8.679 -11.084 1.00 96.75 374 LEU A CA 1
ATOM 2909 C C . LEU A 1 374 ? -20.181 -9.913 -11.372 1.00 96.75 374 LEU A C 1
ATOM 2911 O O . LEU A 1 374 ? -19.456 -9.899 -12.357 1.00 96.75 374 LEU A O 1
ATOM 2915 N N . PHE A 1 375 ? -20.295 -10.990 -10.590 1.00 96.56 375 PHE A N 1
ATOM 2916 C CA . PHE A 1 375 ? -19.544 -12.226 -10.852 1.00 96.56 375 PHE A CA 1
ATOM 2917 C C . PHE A 1 375 ? -19.971 -12.898 -12.152 1.00 96.56 375 PHE A C 1
ATOM 2919 O O . PHE A 1 375 ? -19.114 -13.361 -12.896 1.00 96.56 375 PHE A O 1
ATOM 2926 N N . GLY A 1 376 ? -21.270 -12.893 -12.465 1.00 97.06 376 GLY A N 1
ATOM 2927 C CA . GLY A 1 376 ? -21.766 -13.344 -13.765 1.00 97.06 376 GLY A CA 1
ATOM 2928 C C . GLY A 1 376 ? -21.198 -12.508 -14.914 1.00 97.06 376 GLY A C 1
ATOM 2929 O O . GLY A 1 376 ? -20.677 -13.062 -15.880 1.00 97.06 376 GLY A O 1
ATOM 2930 N N . PHE A 1 377 ? -21.217 -11.179 -14.778 1.00 97.69 377 PHE A N 1
ATOM 2931 C CA . PHE A 1 377 ? -20.625 -10.269 -15.758 1.00 97.69 377 PHE A CA 1
ATOM 2932 C C . PHE A 1 377 ? -19.131 -10.553 -15.955 1.00 97.69 377 PHE A C 1
ATOM 2934 O O . PHE A 1 377 ? -18.705 -10.760 -17.088 1.00 97.69 377 PHE A O 1
ATOM 2941 N N . THR A 1 378 ? -18.353 -10.656 -14.872 1.00 96.62 378 THR A N 1
ATOM 2942 C CA . THR A 1 378 ? -16.917 -10.966 -14.933 1.00 96.62 378 THR A CA 1
ATOM 2943 C C . THR A 1 378 ? -16.644 -12.329 -15.551 1.00 96.62 378 THR A C 1
ATOM 2945 O O . THR A 1 378 ? -15.755 -12.424 -16.388 1.00 96.62 378 THR A O 1
ATOM 2948 N N . ALA A 1 379 ? -17.429 -13.358 -15.222 1.00 96.44 379 ALA A N 1
ATOM 2949 C CA . ALA A 1 379 ? -17.266 -14.695 -15.790 1.00 96.44 379 ALA A CA 1
ATOM 2950 C C . ALA A 1 379 ? -17.475 -14.689 -17.308 1.00 96.44 379 ALA A C 1
ATOM 2952 O O . ALA A 1 379 ? -16.752 -15.359 -18.043 1.00 96.44 379 ALA A O 1
ATOM 2953 N N . THR A 1 380 ? -18.439 -13.892 -17.776 1.00 96.88 380 THR A N 1
ATOM 2954 C CA . THR A 1 380 ? -18.729 -13.732 -19.206 1.00 96.88 380 THR A CA 1
ATOM 2955 C C . THR A 1 380 ? -17.857 -12.692 -19.901 1.00 96.88 380 THR A C 1
ATOM 2957 O O . THR A 1 380 ? -17.974 -12.557 -21.111 1.00 96.88 380 THR A O 1
ATOM 2960 N N . LEU A 1 381 ? -16.985 -11.960 -19.194 1.00 95.44 381 LEU A N 1
ATOM 2961 C CA . LEU A 1 381 ? -16.289 -10.785 -19.735 1.00 95.44 381 LEU A CA 1
ATOM 2962 C C . LEU A 1 381 ? -15.472 -11.100 -21.000 1.00 95.44 381 LEU A C 1
ATOM 2964 O O . LEU A 1 381 ? -15.516 -10.324 -21.952 1.00 95.44 381 LEU A O 1
ATOM 2968 N N . GLY A 1 382 ? -14.819 -12.267 -21.050 1.00 93.31 382 GLY A N 1
ATOM 2969 C CA . GLY A 1 382 ? -14.077 -12.728 -22.229 1.00 93.31 382 GLY A CA 1
ATOM 2970 C C . GLY A 1 382 ? -14.946 -13.024 -23.462 1.00 93.31 382 GLY A C 1
ATOM 2971 O O . GLY A 1 382 ? -14.415 -13.098 -24.563 1.00 93.31 382 GLY A O 1
ATOM 2972 N N . LEU A 1 383 ? -16.272 -13.153 -23.304 1.00 95.88 383 LEU A N 1
ATOM 2973 C CA . LEU A 1 383 ? -17.226 -13.267 -24.417 1.00 95.88 383 LEU A CA 1
ATOM 2974 C C . LEU A 1 383 ? -17.605 -11.901 -25.008 1.00 95.88 383 LEU A C 1
ATOM 2976 O O . LEU A 1 383 ? -18.039 -11.836 -26.154 1.00 95.88 383 LEU A O 1
ATOM 2980 N N . TRP A 1 384 ? -17.481 -10.821 -24.229 1.00 96.31 384 TRP A N 1
ATOM 2981 C CA . TRP A 1 384 ? -17.863 -9.470 -24.656 1.00 96.31 384 TRP A CA 1
ATOM 2982 C C . TRP A 1 384 ? -16.720 -8.731 -25.343 1.00 96.31 384 TRP A C 1
ATOM 2984 O O . TRP A 1 384 ? -16.957 -7.948 -26.259 1.00 96.31 384 TRP A O 1
ATOM 2994 N N . THR A 1 385 ? -15.487 -8.945 -24.884 1.00 95.00 385 THR A N 1
ATOM 2995 C CA . THR A 1 385 ? -14.303 -8.309 -25.456 1.00 95.00 385 THR A CA 1
ATOM 2996 C C . THR A 1 385 ? -13.073 -9.193 -25.291 1.00 95.00 385 THR A C 1
ATOM 2998 O O . THR A 1 385 ? -12.851 -9.793 -24.240 1.00 95.00 385 THR A O 1
ATOM 3001 N N . SER A 1 386 ? -12.262 -9.254 -26.342 1.00 92.75 386 SER A N 1
ATOM 3002 C CA . SER A 1 386 ? -10.920 -9.837 -26.327 1.00 92.75 386 SER A CA 1
ATOM 3003 C C . SER A 1 386 ? -9.829 -8.767 -26.302 1.00 92.75 386 SER A C 1
ATOM 3005 O O . SER A 1 386 ? -8.650 -9.110 -26.331 1.00 92.75 386 SER A O 1
ATOM 3007 N N . GLU A 1 387 ? -10.206 -7.482 -26.291 1.00 88.50 387 GLU A N 1
ATOM 3008 C CA . GLU A 1 387 ? -9.262 -6.370 -26.326 1.00 88.50 387 GLU A CA 1
ATOM 3009 C C . GLU A 1 387 ? -8.619 -6.172 -24.936 1.00 88.50 387 GLU A C 1
ATOM 3011 O O . GLU A 1 387 ? -9.329 -5.908 -23.957 1.00 88.50 387 GLU A O 1
ATOM 3016 N N . PRO A 1 388 ? -7.285 -6.269 -24.825 1.00 82.50 388 PRO A N 1
ATOM 3017 C CA . PRO A 1 388 ? -6.530 -6.162 -23.573 1.00 82.50 388 PRO A CA 1
ATOM 3018 C C . PRO A 1 388 ? -6.808 -4.906 -22.742 1.00 82.50 388 PRO A C 1
ATOM 3020 O O . PRO A 1 388 ? -6.960 -4.970 -21.515 1.00 82.50 388 PRO A O 1
ATOM 3023 N N . SER A 1 389 ? -6.918 -3.762 -23.416 1.00 79.06 389 SER A N 1
ATOM 3024 C CA . SER A 1 389 ? -7.215 -2.461 -22.813 1.00 79.06 389 SER A CA 1
ATOM 3025 C C . SER A 1 389 ? -8.595 -2.476 -22.135 1.00 79.06 389 SER A C 1
ATOM 3027 O O . SER A 1 389 ? -8.713 -2.207 -20.937 1.00 79.06 389 SER A O 1
ATOM 3029 N N . MET A 1 390 ? -9.631 -2.879 -22.875 1.00 87.19 390 MET A N 1
ATOM 3030 C CA . MET A 1 390 ? -11.017 -2.947 -22.414 1.00 87.19 390 MET A CA 1
ATOM 3031 C C . MET A 1 390 ? -11.189 -3.973 -21.295 1.00 87.19 390 MET A C 1
ATOM 3033 O O . MET A 1 390 ? -11.842 -3.675 -20.296 1.00 87.19 390 MET A O 1
ATOM 3037 N N . LEU A 1 391 ? -10.551 -5.143 -21.406 1.00 84.56 391 LEU A N 1
ATOM 3038 C CA . LEU A 1 391 ? -10.537 -6.155 -20.345 1.00 84.56 391 LEU A CA 1
ATOM 3039 C C . LEU A 1 391 ? -9.968 -5.602 -19.037 1.00 84.56 391 LEU A C 1
ATOM 3041 O O . LEU A 1 391 ? -10.553 -5.811 -17.972 1.00 84.56 391 LEU A O 1
ATOM 3045 N N . THR A 1 392 ? -8.870 -4.851 -19.117 1.00 79.81 392 THR A N 1
ATOM 3046 C CA . THR A 1 392 ? -8.227 -4.244 -17.946 1.00 79.81 392 THR A CA 1
ATOM 3047 C C . THR A 1 392 ? -9.116 -3.171 -17.313 1.00 79.81 392 THR A C 1
ATOM 3049 O O . THR A 1 392 ? -9.318 -3.178 -16.096 1.00 79.81 392 THR A O 1
ATOM 3052 N N . PHE A 1 393 ? -9.717 -2.287 -18.119 1.00 85.44 393 PHE A N 1
ATOM 3053 C CA . PHE A 1 393 ? -10.641 -1.260 -17.624 1.00 85.44 393 PHE A CA 1
ATOM 3054 C C . PHE A 1 393 ? -11.901 -1.862 -16.994 1.00 85.44 393 PHE A C 1
ATOM 3056 O O . PHE A 1 393 ? -12.274 -1.479 -15.882 1.00 85.44 393 PHE A O 1
ATOM 3063 N N . CYS A 1 394 ? -12.535 -2.831 -17.660 1.00 91.12 394 CYS A N 1
ATOM 3064 C CA . CYS A 1 394 ? -13.696 -3.535 -17.123 1.00 91.12 394 CYS A CA 1
ATOM 3065 C C . CYS A 1 394 ? -13.342 -4.303 -15.845 1.00 91.12 394 CYS A C 1
ATOM 3067 O O . CYS A 1 394 ? -14.086 -4.225 -14.867 1.00 91.12 394 CYS A O 1
ATOM 3069 N N . GLY A 1 395 ? -12.195 -4.989 -15.816 1.00 85.81 395 GLY A N 1
ATOM 3070 C CA . GLY A 1 395 ? -11.707 -5.698 -14.635 1.00 85.81 395 GLY A CA 1
ATOM 3071 C C . GLY A 1 395 ? -11.491 -4.763 -13.443 1.00 85.81 395 GLY A C 1
ATOM 3072 O O . GLY A 1 395 ? -12.005 -5.022 -12.354 1.00 85.81 395 GLY A O 1
ATOM 3073 N N . CYS A 1 396 ? -10.823 -3.626 -13.660 1.00 81.12 396 CYS A N 1
ATOM 3074 C CA . CYS A 1 396 ? -10.641 -2.587 -12.644 1.00 81.12 396 CYS A CA 1
ATOM 3075 C C . CYS A 1 396 ? -11.989 -2.033 -12.147 1.00 81.12 396 CYS A C 1
ATOM 3077 O O . CYS A 1 396 ? -12.225 -1.941 -10.939 1.00 81.12 396 CYS A O 1
ATOM 3079 N N . GLY A 1 397 ? -12.914 -1.744 -13.069 1.00 90.00 397 GLY A N 1
ATOM 3080 C CA . GLY A 1 397 ? -14.265 -1.286 -12.745 1.00 90.00 397 GLY A CA 1
ATOM 3081 C C . GLY A 1 397 ? -15.033 -2.274 -11.861 1.00 90.00 397 GLY A C 1
ATOM 3082 O O . GLY A 1 397 ? -15.620 -1.870 -10.856 1.00 90.00 397 GLY A O 1
ATOM 3083 N N . VAL A 1 398 ? -14.979 -3.572 -12.175 1.00 94.75 398 VAL A N 1
ATOM 3084 C CA . VAL A 1 398 ? -15.598 -4.625 -11.354 1.00 94.75 398 VAL A CA 1
ATOM 3085 C C . VAL A 1 398 ? -14.990 -4.658 -9.953 1.00 94.75 398 VAL A C 1
ATOM 3087 O O . VAL A 1 398 ? -15.739 -4.655 -8.975 1.00 94.75 398 VAL A O 1
ATOM 3090 N N . VAL A 1 399 ? -13.657 -4.666 -9.833 1.00 88.44 399 VAL A N 1
ATOM 3091 C CA . VAL A 1 399 ? -12.972 -4.704 -8.527 1.00 88.44 399 VAL A CA 1
ATOM 3092 C C . VAL A 1 399 ? -13.390 -3.509 -7.667 1.00 88.44 399 VAL A C 1
ATOM 3094 O O . VAL A 1 399 ? -13.742 -3.679 -6.496 1.00 88.44 399 VAL A O 1
ATOM 3097 N N . MET A 1 400 ? -13.448 -2.315 -8.261 1.00 85.00 400 MET A N 1
ATOM 3098 C CA . MET A 1 400 ? -13.917 -1.106 -7.584 1.00 85.00 400 MET A CA 1
ATOM 3099 C C . MET A 1 400 ? -15.380 -1.226 -7.141 1.00 85.00 400 MET A C 1
ATOM 3101 O O . MET A 1 400 ? -15.695 -0.925 -5.989 1.00 85.00 400 MET A O 1
ATOM 3105 N N . LEU A 1 401 ? -16.282 -1.713 -8.000 1.00 93.19 401 LEU A N 1
ATOM 3106 C CA . LEU A 1 401 ? -17.697 -1.906 -7.653 1.00 93.19 401 LEU A CA 1
ATOM 3107 C C . LEU A 1 401 ? -17.890 -2.935 -6.529 1.00 93.19 401 LEU A C 1
ATOM 3109 O O . LEU A 1 401 ? -18.696 -2.712 -5.619 1.00 93.19 401 LEU A O 1
ATOM 3113 N N . VAL A 1 402 ? -17.123 -4.030 -6.537 1.00 91.50 402 VAL A N 1
ATOM 3114 C CA . VAL A 1 402 ? -17.120 -5.013 -5.444 1.00 91.50 402 VAL A CA 1
ATOM 3115 C C . VAL A 1 402 ? -16.637 -4.359 -4.147 1.00 91.50 402 VAL A C 1
ATOM 3117 O O . VAL A 1 402 ? -17.315 -4.481 -3.122 1.00 91.50 402 VAL A O 1
ATOM 3120 N N . ALA A 1 403 ? -15.545 -3.590 -4.176 1.00 84.06 403 ALA A N 1
ATOM 3121 C CA . ALA A 1 403 ? -15.055 -2.859 -3.007 1.00 84.06 403 ALA A CA 1
ATOM 3122 C C . ALA A 1 403 ? -16.096 -1.858 -2.466 1.00 84.06 403 ALA A C 1
ATOM 3124 O O . ALA A 1 403 ? -16.403 -1.863 -1.268 1.00 84.06 403 ALA A O 1
ATOM 3125 N N . PHE A 1 404 ? -16.725 -1.063 -3.338 1.00 86.25 404 PHE A N 1
ATOM 3126 C CA . PHE A 1 404 ? -17.786 -0.127 -2.953 1.00 86.25 404 PHE A CA 1
ATOM 3127 C C . PHE A 1 404 ? -18.994 -0.833 -2.337 1.00 86.25 404 PHE A C 1
ATOM 3129 O O . PHE A 1 404 ? -19.517 -0.381 -1.314 1.00 86.25 404 PHE A O 1
ATOM 3136 N N . SER A 1 405 ? -19.416 -1.966 -2.904 1.00 91.81 405 SER A N 1
ATOM 3137 C CA . SER A 1 405 ? -20.540 -2.737 -2.364 1.00 91.81 405 SER A CA 1
ATOM 3138 C C . SER A 1 405 ? -20.267 -3.224 -0.932 1.00 91.81 405 SER A C 1
ATOM 3140 O O . SER A 1 405 ? -21.167 -3.192 -0.088 1.00 91.81 405 SER A O 1
ATOM 3142 N N . ARG A 1 406 ? -19.015 -3.583 -0.602 1.00 87.94 406 ARG A N 1
ATOM 3143 C CA . ARG A 1 406 ? -18.606 -3.958 0.765 1.00 87.94 406 ARG A CA 1
ATOM 3144 C C . ARG A 1 406 ? -18.731 -2.784 1.733 1.00 87.94 406 ARG A C 1
ATOM 3146 O O . ARG A 1 406 ? -19.329 -2.933 2.800 1.00 87.94 406 ARG A O 1
ATOM 3153 N N . VAL A 1 407 ? -18.231 -1.610 1.342 1.00 83.44 407 VAL A N 1
ATOM 3154 C CA . VAL A 1 407 ? -18.351 -0.374 2.138 1.00 83.44 407 VAL A CA 1
ATOM 3155 C C . VAL A 1 407 ? -19.821 -0.028 2.386 1.00 83.44 407 VAL A C 1
ATOM 3157 O O . VAL A 1 407 ? -20.206 0.342 3.500 1.00 83.44 407 VAL A O 1
ATOM 3160 N N . PHE A 1 408 ? -20.662 -0.192 1.366 1.00 86.00 408 PHE A N 1
ATOM 3161 C CA . PHE A 1 408 ? -22.088 0.081 1.465 1.00 86.00 408 PHE A CA 1
ATOM 3162 C C . PHE A 1 408 ? -22.785 -0.874 2.446 1.00 86.00 408 PHE A C 1
ATOM 3164 O O . PHE A 1 408 ? -23.427 -0.409 3.391 1.00 86.00 408 PHE A O 1
ATOM 3171 N N . ILE A 1 409 ? -22.601 -2.193 2.298 1.00 86.00 409 ILE A N 1
ATOM 3172 C CA . ILE A 1 409 ? -23.166 -3.202 3.216 1.00 86.00 409 ILE A CA 1
ATOM 3173 C C . ILE A 1 409 ? -22.745 -2.918 4.664 1.00 86.00 409 ILE A C 1
ATOM 3175 O O . ILE A 1 409 ? -23.580 -2.959 5.577 1.00 86.00 409 ILE A O 1
ATOM 3179 N N . PHE A 1 410 ? -21.473 -2.577 4.881 1.00 82.38 410 PHE A N 1
ATOM 3180 C CA . PHE A 1 410 ? -20.955 -2.254 6.207 1.00 82.38 410 PHE A CA 1
ATOM 3181 C C . PHE A 1 410 ? -21.674 -1.049 6.830 1.00 82.38 410 PHE A C 1
ATOM 3183 O O . PHE A 1 410 ? -22.178 -1.144 7.954 1.00 82.38 410 PHE A O 1
ATOM 3190 N N . LYS A 1 411 ? -21.815 0.059 6.084 1.00 83.31 411 LYS A N 1
ATOM 3191 C CA . LYS A 1 411 ? -22.522 1.260 6.563 1.00 83.31 411 LYS A CA 1
ATOM 3192 C C . LYS A 1 411 ? -23.985 0.981 6.916 1.00 83.31 411 LYS A C 1
ATOM 3194 O O . LYS A 1 411 ? -24.475 1.492 7.926 1.00 83.31 411 LYS A O 1
ATOM 3199 N N . PHE A 1 412 ? -24.691 0.175 6.121 1.00 83.81 412 PHE A N 1
ATOM 3200 C CA . PHE A 1 412 ? -26.086 -0.182 6.411 1.00 83.81 412 PHE A CA 1
ATOM 3201 C C . PHE A 1 412 ? -26.212 -1.060 7.656 1.00 83.81 412 PHE A C 1
ATOM 3203 O O . PHE A 1 412 ? -27.074 -0.811 8.505 1.00 83.81 412 PHE A O 1
ATOM 3210 N N . THR A 1 413 ? -25.314 -2.032 7.802 1.00 81.06 413 THR A N 1
ATOM 3211 C CA . THR A 1 413 ? -25.300 -2.940 8.954 1.00 81.06 413 THR A CA 1
ATOM 3212 C C . THR A 1 413 ? -25.012 -2.178 10.252 1.00 81.06 413 THR A C 1
ATOM 3214 O O . THR A 1 413 ? -25.725 -2.352 11.244 1.00 81.06 413 THR A O 1
ATOM 3217 N N . GLN A 1 414 ? -24.047 -1.249 10.242 1.00 79.31 414 GLN A N 1
ATOM 3218 C CA . GLN A 1 414 ? -23.729 -0.430 11.418 1.00 79.31 414 GLN A CA 1
ATOM 3219 C C . GLN A 1 414 ? -24.857 0.531 11.815 1.00 79.31 414 GLN A C 1
ATOM 3221 O O . GLN A 1 414 ? -25.193 0.626 13.001 1.00 79.31 414 GLN A O 1
ATOM 3226 N N . LYS A 1 415 ? -25.496 1.211 10.849 1.00 80.00 415 LYS A N 1
ATOM 3227 C CA . LYS A 1 415 ? -26.631 2.109 11.140 1.00 80.00 415 LYS A CA 1
ATOM 3228 C C . LYS A 1 415 ? -27.772 1.377 11.850 1.00 80.00 415 LYS A C 1
ATOM 3230 O O . LYS A 1 415 ? -28.381 1.934 12.766 1.00 80.00 415 LYS A O 1
ATOM 3235 N N . GLY A 1 416 ? -28.030 0.121 11.477 1.00 75.38 416 GLY A N 1
ATOM 3236 C CA . GLY A 1 416 ? -29.030 -0.720 12.137 1.00 75.38 416 GLY A CA 1
ATOM 3237 C C . GLY A 1 416 ? -28.733 -0.947 13.622 1.00 75.38 416 GLY A C 1
ATOM 3238 O O . GLY A 1 416 ? -29.633 -0.821 14.458 1.00 75.38 416 GLY A O 1
ATOM 3239 N N . HIS A 1 417 ? -27.471 -1.216 13.965 1.00 76.19 417 HIS A N 1
ATOM 3240 C CA . HIS A 1 417 ? -27.054 -1.427 15.353 1.00 76.19 417 HIS A CA 1
ATOM 3241 C C . HIS A 1 417 ? -27.162 -0.141 16.188 1.00 76.19 417 HIS A C 1
ATOM 3243 O O . HIS A 1 417 ? -27.659 -0.169 17.318 1.00 76.19 417 HIS A O 1
ATOM 3249 N N . PHE A 1 418 ? -26.782 1.003 15.610 1.00 74.88 418 PHE A N 1
ATOM 3250 C CA . PHE A 1 418 ? -26.865 2.300 16.284 1.00 74.88 418 PHE A CA 1
ATOM 3251 C C . PHE A 1 418 ? -28.314 2.692 16.619 1.00 74.88 418 PHE A C 1
ATOM 3253 O O . PHE A 1 418 ? -28.611 3.093 17.746 1.00 74.88 418 PHE A O 1
ATOM 3260 N N . LEU A 1 419 ? -29.245 2.504 15.677 1.00 78.75 419 LEU A N 1
ATOM 3261 C CA . LEU A 1 419 ? -30.667 2.786 15.905 1.00 78.75 419 LEU A CA 1
ATOM 3262 C C . LEU A 1 419 ? -31.281 1.862 16.968 1.00 78.75 419 LEU A C 1
ATOM 3264 O O . LEU A 1 419 ? -32.047 2.331 17.813 1.00 78.75 419 LEU A O 1
ATOM 3268 N N . LYS A 1 420 ? -30.915 0.571 16.976 1.00 79.38 420 LYS A N 1
ATOM 3269 C CA . LYS A 1 420 ? -31.391 -0.389 17.988 1.00 79.38 420 LYS A CA 1
ATOM 3270 C C . LYS A 1 420 ? -30.867 -0.045 19.387 1.00 79.38 420 LYS A C 1
ATOM 3272 O O . LYS A 1 420 ? -31.645 -0.041 20.341 1.00 79.38 420 LYS A O 1
ATOM 3277 N N . SER A 1 421 ? -29.586 0.317 19.501 1.00 81.69 421 SER A N 1
ATOM 3278 C CA . SER A 1 421 ? -28.978 0.757 20.767 1.00 81.69 421 SER A CA 1
ATOM 3279 C C . SER A 1 421 ? -29.640 2.032 21.310 1.00 81.69 421 SER A C 1
ATOM 3281 O O . SER A 1 421 ? -29.994 2.111 22.493 1.00 81.69 421 SER A O 1
ATOM 3283 N N . ARG A 1 422 ? -29.923 3.003 20.428 1.00 84.00 422 ARG A N 1
ATOM 3284 C CA . ARG A 1 422 ? -30.607 4.249 20.798 1.00 84.00 422 ARG A CA 1
ATOM 3285 C C . ARG A 1 422 ? -32.053 4.007 21.241 1.00 84.00 422 ARG A C 1
ATOM 3287 O O . ARG A 1 422 ? -32.479 4.579 22.239 1.00 84.00 422 ARG A O 1
ATOM 3294 N N . SER A 1 423 ? -32.791 3.134 20.551 1.00 84.44 423 SER A N 1
ATOM 3295 C CA . SER A 1 423 ? -34.165 2.767 20.928 1.00 84.44 423 SER A CA 1
ATOM 3296 C C . SER A 1 423 ? -34.227 2.070 22.294 1.00 84.44 423 SER A C 1
ATOM 3298 O O . SER A 1 423 ? -35.030 2.468 23.138 1.00 84.44 423 SER A O 1
ATOM 3300 N N . SER A 1 424 ? -33.330 1.110 22.553 1.00 84.44 424 SER A N 1
ATOM 3301 C CA . SER A 1 424 ? -33.224 0.434 23.857 1.00 84.44 424 SER A CA 1
ATOM 3302 C C . SER A 1 424 ? -32.909 1.420 24.986 1.00 84.44 424 SER A C 1
ATOM 3304 O O . SER A 1 424 ? -33.566 1.419 26.029 1.00 84.44 424 SER A O 1
ATOM 3306 N N . SER A 1 425 ? -31.972 2.342 24.741 1.00 86.94 425 SER A N 1
ATOM 3307 C CA . SER A 1 425 ? -31.618 3.391 25.702 1.00 86.94 425 SER A CA 1
ATOM 3308 C C . SER A 1 425 ? -32.801 4.311 26.017 1.00 86.94 425 SER A C 1
ATOM 3310 O O . SER A 1 425 ? -33.050 4.596 27.186 1.00 86.94 425 SER A O 1
ATOM 3312 N N . ILE A 1 426 ? -33.578 4.724 25.005 1.00 88.00 426 ILE A N 1
ATOM 3313 C CA . ILE A 1 426 ? -34.782 5.553 25.191 1.00 88.00 426 ILE A CA 1
ATOM 3314 C C . ILE A 1 426 ? -35.869 4.792 25.959 1.00 88.00 426 ILE A C 1
ATOM 3316 O O . ILE A 1 426 ? -36.514 5.373 26.833 1.00 88.00 426 ILE A O 1
ATOM 3320 N N . HIS A 1 427 ? -36.077 3.505 25.666 1.00 85.12 427 HIS A N 1
ATOM 3321 C CA . HIS A 1 427 ? -37.071 2.701 26.375 1.00 85.12 427 HIS A CA 1
ATOM 3322 C C . HIS A 1 427 ? -36.699 2.533 27.854 1.00 85.12 427 HIS A C 1
ATOM 3324 O O . HIS A 1 427 ? -37.529 2.800 28.721 1.00 85.12 427 HIS A O 1
ATOM 3330 N N . LYS A 1 428 ? -35.429 2.224 28.152 1.00 88.62 428 LYS A N 1
ATOM 3331 C CA . LYS A 1 428 ? -34.916 2.148 29.530 1.00 88.62 428 LYS A CA 1
ATOM 3332 C C . LYS A 1 428 ? -35.055 3.487 30.266 1.00 88.62 428 LYS A C 1
ATOM 3334 O O . LYS A 1 428 ? -35.454 3.511 31.428 1.00 88.62 428 LYS A O 1
ATOM 3339 N N . TRP A 1 429 ? -34.810 4.604 29.575 1.00 87.12 429 TRP A N 1
ATOM 3340 C CA . TRP A 1 429 ? -35.041 5.948 30.116 1.00 87.12 429 TRP A CA 1
ATOM 3341 C C . TRP A 1 429 ? -36.520 6.212 30.438 1.00 87.12 429 TRP A C 1
ATOM 3343 O O . TRP A 1 429 ? -36.825 6.733 31.509 1.00 87.12 429 TRP A O 1
ATOM 3353 N N . ARG A 1 430 ? -37.452 5.819 29.556 1.00 86.75 430 ARG A N 1
ATOM 3354 C CA . ARG A 1 430 ? -38.900 5.970 29.797 1.00 86.75 430 ARG A CA 1
ATOM 3355 C C . ARG A 1 430 ? -39.396 5.113 30.961 1.00 86.75 430 ARG A C 1
ATOM 3357 O O . ARG A 1 430 ? -40.165 5.618 31.774 1.00 86.75 430 ARG A O 1
ATOM 3364 N N . VAL A 1 431 ? -38.944 3.863 31.068 1.00 87.38 431 VAL A N 1
ATOM 3365 C CA . VAL A 1 431 ? -39.313 2.969 32.182 1.00 87.38 431 VAL A CA 1
ATOM 3366 C C . VAL A 1 431 ? -38.817 3.539 33.517 1.00 87.38 431 VAL A C 1
ATOM 3368 O O . VAL A 1 431 ? -39.587 3.625 34.472 1.00 87.38 431 VAL A O 1
ATOM 3371 N N . ASN A 1 432 ? -37.578 4.043 33.563 1.00 84.88 432 ASN A N 1
ATOM 3372 C CA . ASN A 1 432 ? -37.030 4.675 34.768 1.00 84.88 432 ASN A CA 1
ATOM 3373 C C . ASN A 1 432 ? -37.758 5.976 35.155 1.00 84.88 432 ASN A C 1
ATOM 3375 O O . ASN A 1 432 ? -37.964 6.235 36.340 1.00 84.88 432 ASN A O 1
ATOM 3379 N N . LEU A 1 433 ? -38.176 6.793 34.180 1.00 83.38 433 LEU A N 1
ATOM 3380 C CA . LEU A 1 433 ? -38.976 7.997 34.443 1.00 83.38 433 LEU A CA 1
ATOM 3381 C C . LEU A 1 433 ? -40.386 7.667 34.954 1.00 83.38 433 LEU A C 1
ATOM 3383 O O . LEU A 1 433 ? -40.887 8.366 35.832 1.00 83.38 433 LEU A O 1
ATOM 3387 N N . GLY A 1 434 ? -41.012 6.606 34.434 1.00 80.94 434 GLY A N 1
ATOM 3388 C CA . GLY A 1 434 ? -42.317 6.132 34.902 1.00 80.94 434 GLY A CA 1
ATOM 3389 C C . GLY A 1 434 ? -42.271 5.644 36.351 1.00 80.94 434 GLY A C 1
ATOM 3390 O O . GLY A 1 434 ? -43.106 6.043 37.157 1.00 80.94 434 GLY A O 1
ATOM 3391 N N . SER A 1 435 ? -41.235 4.879 36.714 1.00 79.69 435 SER A N 1
ATOM 3392 C CA . SER A 1 435 ? -41.040 4.393 38.088 1.00 79.69 435 SER A CA 1
ATOM 3393 C C . SER A 1 435 ? -40.837 5.517 39.111 1.00 79.69 435 SER A C 1
ATOM 3395 O O . SER A 1 435 ? -41.203 5.340 40.268 1.00 79.69 435 SER A O 1
ATOM 3397 N N . ARG A 1 436 ? -40.281 6.672 38.716 1.00 74.62 436 ARG A N 1
ATOM 3398 C CA . ARG A 1 436 ? -40.092 7.816 39.626 1.00 74.62 436 ARG A CA 1
ATOM 3399 C C . ARG A 1 436 ? -41.362 8.627 39.884 1.00 74.62 436 ARG A C 1
ATOM 3401 O O . ARG A 1 436 ? -41.421 9.297 40.904 1.00 74.62 436 ARG A O 1
ATOM 3408 N N . ARG A 1 437 ? -42.366 8.575 39.002 1.00 74.06 437 ARG A N 1
ATOM 3409 C CA . ARG A 1 437 ? -43.638 9.302 39.192 1.00 74.06 437 ARG A CA 1
ATOM 3410 C C . ARG A 1 437 ? -44.656 8.566 40.067 1.00 74.06 437 ARG A C 1
ATOM 3412 O O . ARG A 1 437 ? -45.620 9.187 40.477 1.00 74.06 437 ARG A O 1
ATOM 3419 N N . GLY A 1 438 ? -44.461 7.273 40.337 1.00 64.94 438 GLY A N 1
ATOM 3420 C CA . GLY A 1 438 ? -45.328 6.495 41.234 1.00 64.94 438 GLY A CA 1
ATOM 3421 C C . GLY A 1 438 ? -44.862 6.447 42.694 1.00 64.94 438 GLY A C 1
ATOM 3422 O O . GLY A 1 438 ? -45.516 5.805 43.504 1.00 64.94 438 GLY A O 1
ATOM 3423 N N . ALA A 1 439 ? -43.723 7.070 43.016 1.00 61.53 439 ALA A N 1
ATOM 3424 C CA . ALA A 1 439 ? -43.121 7.072 44.356 1.00 61.53 439 ALA A CA 1
ATOM 3425 C C . ALA A 1 439 ? -43.226 8.437 45.075 1.00 61.53 439 ALA A C 1
ATOM 3427 O O . ALA A 1 439 ? -42.631 8.615 46.137 1.00 61.53 439 ALA A O 1
ATOM 3428 N N . SER A 1 440 ? -43.959 9.388 44.488 1.00 51.66 440 SER A N 1
ATOM 3429 C CA . SER A 1 440 ? -44.377 10.666 45.084 1.00 51.66 440 SER A CA 1
ATOM 3430 C C . SER A 1 440 ? -45.891 10.694 45.161 1.00 51.66 440 SER A C 1
ATOM 3432 O O . SER A 1 440 ? -46.417 11.143 46.196 1.00 51.66 440 SER A O 1
#

Secondary structure (DSSP, 8-state):
-TTSSHHHHHHHHHHHHHHHHHHHHHHHHHHHHH-----HHHHHHHHHHHHHHHHHHHT---HHHHHS--HHHHHHHHHHHHHHHHHHHHHHHHHHH--S-HHHHHHHHHHHIIIIIHHHHHHHHHHHHHHHHHHHHHHHHTT-TT---S--------TT-----------GGGHHHHHHHHHHHHHHHHHHHHHHHHHHGGGGS-GGGT-PPP-HHHHHHHHHHHHHHHHHHHHHHHHTS------STTSHHHHHHHHHHHHHHHHHHHHHHHHHHHHHH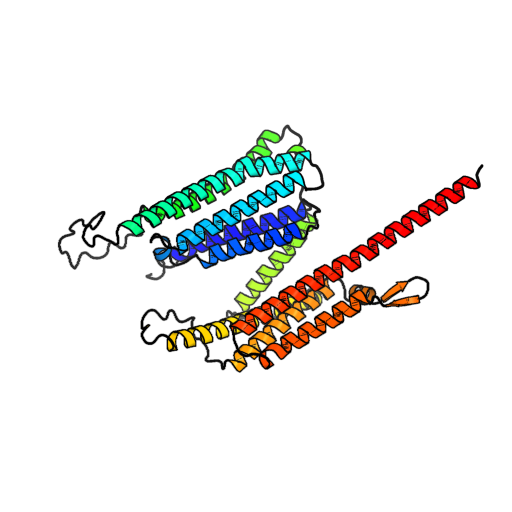HHHHHHHHHHHHHHHSTT--S-----S------HHHHHHHHHHHHHHHHHHHHHHHHHHH-HHHHHHHHEEEETTEEEE-HHHHHHHHHHHHHHHHHHHHHHH---HHHHHHHHHHHHHHHHHHHHHHHHHHHHHHHHHHHHHHHHHHHHHHHHHHT--

Organism: Thalassiosira oceanica (NCBI:txid159749)